Protein AF-A0A940FBB8-F1 (afdb_monomer)

Structure (mmCIF, N/CA/C/O backbone):
data_AF-A0A940FBB8-F1
#
_entry.id   AF-A0A940FBB8-F1
#
loop_
_atom_site.group_PDB
_atom_site.id
_atom_site.type_symbol
_atom_site.label_atom_id
_atom_site.label_alt_id
_atom_site.label_comp_id
_atom_site.label_asym_id
_atom_site.label_entity_id
_atom_site.label_seq_id
_atom_site.pdbx_PDB_ins_code
_atom_site.Cartn_x
_atom_site.Cartn_y
_atom_site.Cartn_z
_atom_site.occupancy
_atom_site.B_iso_or_equiv
_atom_site.auth_seq_id
_atom_site.auth_comp_id
_atom_site.auth_asym_id
_atom_site.auth_atom_id
_atom_site.pdbx_PDB_model_num
ATOM 1 N N . MET A 1 1 ? -19.288 47.575 29.794 1.00 41.78 1 MET A N 1
ATOM 2 C CA . MET A 1 1 ? -18.668 46.379 30.401 1.00 41.78 1 MET A CA 1
ATOM 3 C C . MET A 1 1 ? -19.222 45.154 29.697 1.00 41.78 1 MET A C 1
ATOM 5 O O . MET A 1 1 ? -20.285 44.693 30.082 1.00 41.78 1 MET A O 1
ATOM 9 N N . ALA A 1 2 ? -18.552 44.744 28.619 1.00 31.62 2 ALA A N 1
ATOM 10 C CA . ALA A 1 2 ? -18.598 43.444 27.939 1.00 31.62 2 ALA A CA 1
ATOM 11 C C . ALA A 1 2 ? -18.056 43.677 26.519 1.00 31.62 2 ALA A C 1
ATOM 13 O O . ALA A 1 2 ? -18.808 44.029 25.619 1.00 31.62 2 ALA A O 1
ATOM 14 N N . ASP A 1 3 ? -16.743 43.530 26.369 1.00 33.59 3 ASP A N 1
ATOM 15 C CA . ASP A 1 3 ? -16.067 43.264 25.098 1.00 33.59 3 ASP A CA 1
ATOM 16 C C . ASP A 1 3 ? -15.304 41.949 25.280 1.00 33.59 3 ASP A C 1
ATOM 18 O O . ASP A 1 3 ? -14.812 41.712 26.388 1.00 33.59 3 ASP A O 1
ATOM 22 N N . ASN A 1 4 ? -15.247 41.134 24.214 1.00 30.28 4 ASN A N 1
ATOM 23 C CA . ASN A 1 4 ? -14.331 40.010 23.911 1.00 30.28 4 ASN A CA 1
ATOM 24 C C . ASN A 1 4 ? -15.099 38.843 23.260 1.00 30.28 4 ASN A C 1
ATOM 26 O O . ASN A 1 4 ? -16.170 38.477 23.722 1.00 30.28 4 ASN A O 1
ATOM 30 N N . LEU A 1 5 ? -14.627 38.130 22.239 1.00 29.03 5 LEU A N 1
ATOM 31 C CA . LEU A 1 5 ? -13.455 38.208 21.363 1.00 29.03 5 LEU A CA 1
ATOM 32 C C . LEU A 1 5 ? -13.749 37.177 20.253 1.00 29.03 5 LEU A C 1
ATOM 34 O O . LEU A 1 5 ? -14.005 36.012 20.554 1.00 29.03 5 LEU A O 1
ATOM 38 N N . ARG A 1 6 ? -13.737 37.578 18.976 1.00 32.41 6 ARG A N 1
ATOM 39 C CA . ARG A 1 6 ? -13.663 36.633 17.848 1.00 32.41 6 ARG A CA 1
ATOM 40 C C . ARG A 1 6 ? -12.210 36.178 17.725 1.00 32.41 6 ARG A C 1
ATOM 42 O O . ARG A 1 6 ? -11.341 37.014 17.487 1.00 32.41 6 ARG A O 1
ATOM 49 N N . LEU A 1 7 ? -11.949 34.881 17.881 1.00 29.83 7 LEU A N 1
ATOM 50 C CA . LEU A 1 7 ? -10.635 34.294 17.620 1.00 29.83 7 LEU A CA 1
ATOM 51 C C . LEU A 1 7 ? -10.506 33.910 16.144 1.00 29.83 7 LEU A C 1
ATOM 53 O O . LEU A 1 7 ? -11.288 33.136 15.601 1.00 29.83 7 LEU A O 1
ATOM 57 N N . ASN A 1 8 ? -9.498 34.521 15.532 1.00 28.20 8 ASN A N 1
ATOM 58 C CA . ASN A 1 8 ? -9.027 34.365 14.167 1.00 28.20 8 ASN A CA 1
ATOM 59 C C . ASN A 1 8 ? -7.964 33.250 14.170 1.00 28.20 8 ASN A C 1
ATOM 61 O O . ASN A 1 8 ? -6.971 33.362 14.889 1.00 28.20 8 ASN A O 1
ATOM 65 N N . THR A 1 9 ? -8.153 32.171 13.411 1.00 29.00 9 THR A N 1
ATOM 66 C CA . THR A 1 9 ? -7.170 31.080 13.287 1.00 29.00 9 THR A CA 1
ATOM 67 C C . THR A 1 9 ? -6.197 31.371 12.146 1.00 29.00 9 THR A C 1
ATOM 69 O O . THR A 1 9 ? -6.386 30.926 11.016 1.00 29.00 9 THR A O 1
ATOM 72 N N . THR A 1 10 ? -5.143 32.128 12.440 1.00 30.56 10 THR A N 1
ATOM 73 C CA . THR A 1 10 ? -3.939 32.239 11.600 1.00 30.56 10 THR A CA 1
ATOM 74 C C . THR A 1 10 ? -2.858 31.279 12.101 1.00 30.56 10 THR A C 1
ATOM 76 O O . THR A 1 10 ? -2.552 31.262 13.292 1.00 30.56 10 THR A O 1
ATOM 79 N N . ARG A 1 11 ? -2.278 30.494 11.178 1.00 37.44 11 ARG A N 1
ATOM 80 C CA . ARG A 1 11 ? -1.075 29.656 11.368 1.00 37.44 11 ARG A CA 1
ATOM 81 C C . ARG A 1 11 ? 0.064 30.442 12.052 1.00 37.44 11 ARG A C 1
ATOM 83 O O . ARG A 1 11 ? 0.238 31.618 11.727 1.00 37.44 11 ARG A O 1
ATOM 90 N N . PRO A 1 12 ? 0.900 29.818 12.905 1.00 33.50 12 PRO A N 1
ATOM 91 C CA . PRO A 1 12 ? 2.125 30.448 13.380 1.00 33.50 12 PRO A CA 1
ATOM 92 C C . PRO A 1 12 ? 3.141 30.553 12.237 1.00 33.50 12 PRO A C 1
ATOM 94 O O . PRO A 1 12 ? 3.412 29.580 11.534 1.00 33.50 12 PRO A O 1
ATOM 97 N N . GLY A 1 13 ? 3.676 31.759 12.057 1.00 30.48 13 GLY A N 1
ATOM 98 C CA . GLY A 1 13 ? 4.693 32.078 11.067 1.00 30.48 13 GLY A CA 1
ATOM 99 C C . GLY A 1 13 ? 6.058 31.473 11.390 1.00 30.48 13 GLY A C 1
ATOM 100 O O . GLY A 1 13 ? 6.476 31.367 12.541 1.00 30.48 13 GLY A O 1
ATOM 101 N N . THR A 1 14 ? 6.756 31.128 10.316 1.00 36.00 14 THR A N 1
ATOM 102 C CA . THR A 1 14 ? 8.171 30.775 10.243 1.00 36.00 14 THR A CA 1
ATOM 103 C C . THR A 1 14 ? 9.055 31.853 10.871 1.00 36.00 14 THR A C 1
ATOM 105 O O . THR A 1 14 ? 8.948 33.037 10.537 1.00 36.00 14 THR A O 1
ATOM 108 N N . GLY A 1 15 ? 9.959 31.430 11.756 1.00 31.31 15 GLY A N 1
ATOM 109 C CA . GLY A 1 15 ? 10.988 32.273 12.352 1.00 31.31 15 GLY A CA 1
ATOM 110 C C . GLY A 1 15 ? 11.884 32.922 11.295 1.00 31.31 15 GLY A C 1
ATOM 111 O O . GLY A 1 15 ? 12.388 32.279 10.378 1.00 31.31 15 GLY A O 1
ATOM 112 N N . ARG A 1 16 ? 12.065 34.231 11.445 1.00 30.62 16 ARG A N 1
ATOM 113 C CA . ARG A 1 16 ? 12.877 35.106 10.603 1.00 30.62 16 ARG A CA 1
ATOM 114 C C . ARG A 1 16 ? 14.346 34.974 11.025 1.00 30.62 16 ARG A C 1
ATOM 116 O O . ARG A 1 16 ? 14.727 35.515 12.060 1.00 30.62 16 ARG A O 1
ATOM 123 N N . LEU A 1 17 ? 15.165 34.271 10.243 1.00 33.03 17 LEU A N 1
ATOM 124 C CA . LEU A 1 17 ? 16.629 34.346 10.339 1.00 33.03 17 LEU A CA 1
ATOM 125 C C . LEU A 1 17 ? 17.134 35.528 9.494 1.00 33.03 17 LEU A C 1
ATOM 127 O O . LEU A 1 17 ? 16.628 35.787 8.403 1.00 33.03 17 LEU A O 1
ATOM 131 N N . GLY A 1 18 ? 18.068 36.296 10.061 1.00 33.19 18 GLY A N 1
ATOM 132 C CA . GLY A 1 18 ? 18.622 37.527 9.490 1.00 33.19 18 GLY A CA 1
ATOM 133 C C . GLY A 1 18 ? 19.503 37.317 8.247 1.00 33.19 18 GLY A C 1
ATOM 134 O O . GLY A 1 18 ? 19.766 36.183 7.850 1.00 33.19 18 GLY A O 1
ATOM 135 N N . PRO A 1 19 ? 19.957 38.414 7.614 1.00 28.94 19 PRO A N 1
ATOM 136 C CA . PRO A 1 19 ? 20.603 38.372 6.310 1.00 28.94 19 PRO A CA 1
ATOM 137 C C . PRO A 1 19 ? 22.042 37.863 6.431 1.00 28.94 19 PRO A C 1
ATOM 139 O O . PRO A 1 19 ? 22.889 38.518 7.039 1.00 28.94 19 PRO A O 1
ATOM 142 N N . LEU A 1 20 ? 22.327 36.711 5.823 1.00 30.28 20 LEU A N 1
ATOM 143 C CA . LEU A 1 20 ? 23.694 36.279 5.547 1.00 30.28 20 LEU A CA 1
ATOM 144 C C . LEU A 1 20 ? 24.122 36.827 4.182 1.00 30.28 20 LEU A C 1
ATOM 146 O O . LEU A 1 20 ? 23.416 36.710 3.182 1.00 30.28 20 LEU A O 1
ATOM 150 N N . THR A 1 21 ? 25.276 37.480 4.189 1.00 29.88 21 THR A N 1
ATOM 151 C CA . THR A 1 21 ? 25.978 38.051 3.041 1.00 29.88 21 THR A CA 1
ATOM 152 C C . THR A 1 21 ? 26.383 36.979 2.018 1.00 29.88 21 THR A C 1
ATOM 154 O O . THR A 1 21 ? 26.674 35.843 2.399 1.00 29.88 21 THR A O 1
ATOM 157 N N . PRO A 1 22 ? 26.447 37.316 0.715 1.00 27.23 22 PRO A N 1
ATOM 158 C CA . PRO A 1 22 ? 26.788 36.357 -0.327 1.00 27.23 22 PRO A CA 1
ATOM 159 C C . PRO A 1 22 ? 28.302 36.114 -0.342 1.00 27.23 22 PRO A C 1
ATOM 161 O O . PRO A 1 22 ? 29.082 37.001 -0.687 1.00 27.23 22 PRO A O 1
ATOM 164 N N . SER A 1 23 ? 28.726 34.905 0.028 1.00 27.64 23 SER A N 1
ATOM 165 C CA . SER A 1 23 ? 30.075 34.421 -0.265 1.00 27.64 23 SER A CA 1
ATOM 166 C C . SER A 1 23 ? 30.046 33.725 -1.622 1.00 27.64 23 SER A C 1
ATOM 168 O O . SER A 1 23 ? 29.428 32.676 -1.787 1.00 27.64 23 SER A O 1
ATOM 170 N N . ALA A 1 24 ? 30.668 34.365 -2.609 1.00 34.91 24 ALA A N 1
ATOM 171 C CA . ALA A 1 24 ? 30.891 33.817 -3.934 1.00 34.91 24 ALA A CA 1
ATOM 172 C C . ALA A 1 24 ? 32.019 32.772 -3.891 1.00 34.91 24 ALA A C 1
ATOM 174 O O . ALA A 1 24 ? 33.144 33.092 -3.511 1.00 34.91 24 ALA A O 1
ATOM 175 N N . ALA A 1 25 ? 31.719 31.545 -4.316 1.00 27.39 25 ALA A N 1
ATOM 176 C CA . ALA A 1 25 ? 32.676 30.507 -4.703 1.00 27.39 25 ALA A CA 1
ATOM 177 C C . ALA A 1 25 ? 31.962 29.492 -5.628 1.00 27.39 25 ALA A C 1
ATOM 179 O O . ALA A 1 25 ? 30.737 29.406 -5.597 1.00 27.39 25 ALA A O 1
ATOM 180 N N . PRO A 1 26 ? 32.691 28.803 -6.520 1.00 30.09 26 PRO A N 1
ATOM 181 C CA . PRO A 1 26 ? 32.367 28.799 -7.942 1.00 30.09 26 PRO A CA 1
ATOM 182 C C . PRO A 1 26 ? 31.434 27.668 -8.379 1.00 30.09 26 PRO A C 1
ATOM 184 O O . PRO A 1 26 ? 31.550 26.522 -7.948 1.00 30.09 26 PRO A O 1
ATOM 187 N N . GLU A 1 27 ? 30.578 28.008 -9.339 1.00 29.44 27 GLU A N 1
ATOM 188 C CA . GLU A 1 27 ? 29.886 27.090 -10.239 1.00 29.44 27 GLU A CA 1
ATOM 189 C C . GLU A 1 27 ? 30.919 26.232 -10.992 1.00 29.44 27 GLU A C 1
ATOM 191 O O . GLU A 1 27 ? 31.524 26.654 -11.978 1.00 29.44 27 GLU A O 1
ATOM 196 N N . GLN A 1 28 ? 31.142 25.004 -10.527 1.00 27.86 28 GLN A N 1
ATOM 197 C CA . GLN A 1 28 ? 31.555 23.917 -11.407 1.00 27.86 28 GLN A CA 1
ATOM 198 C C . GLN A 1 28 ? 30.297 23.147 -11.780 1.00 27.86 28 GLN A C 1
ATOM 200 O O . GLN A 1 28 ? 29.846 22.257 -11.061 1.00 27.86 28 GLN A O 1
ATOM 205 N N . ALA A 1 29 ? 29.725 23.523 -12.923 1.00 28.89 29 ALA A N 1
ATOM 206 C CA . ALA A 1 29 ? 28.793 22.682 -13.646 1.00 28.89 29 ALA A CA 1
ATOM 207 C C . ALA A 1 29 ? 29.472 21.326 -13.888 1.00 28.89 29 ALA A C 1
ATOM 209 O O . ALA A 1 29 ? 30.417 21.217 -14.673 1.00 28.89 29 ALA A O 1
ATOM 210 N N . ALA A 1 30 ? 29.012 20.295 -13.180 1.00 31.69 30 ALA A N 1
ATOM 211 C CA . ALA A 1 30 ? 29.291 18.921 -13.547 1.00 31.69 30 ALA A CA 1
ATOM 212 C C . ALA A 1 30 ? 28.765 18.738 -14.973 1.00 31.69 30 ALA A C 1
ATOM 214 O O . ALA A 1 30 ? 27.565 18.855 -15.225 1.00 31.69 30 ALA A O 1
ATOM 215 N N . GLY A 1 31 ? 29.692 18.557 -15.912 1.00 25.95 31 GLY A N 1
ATOM 216 C CA . GLY A 1 31 ? 29.383 18.423 -17.321 1.00 25.95 31 GLY A CA 1
ATOM 217 C C . GLY A 1 31 ? 28.328 17.347 -17.533 1.00 25.95 31 GLY A C 1
ATOM 218 O O . GLY A 1 31 ? 28.517 16.191 -17.155 1.00 25.95 31 GLY A O 1
ATOM 219 N N . VAL A 1 32 ? 27.232 17.733 -18.180 1.00 29.12 32 VAL A N 1
ATOM 220 C CA . VAL A 1 32 ? 26.396 16.799 -18.925 1.00 29.12 32 VAL A CA 1
ATOM 221 C C . VAL A 1 32 ? 27.336 16.114 -19.911 1.00 29.12 32 VAL A C 1
ATOM 223 O O . VAL A 1 32 ? 27.805 16.730 -20.868 1.00 29.12 32 VAL A O 1
ATOM 226 N N . GLN A 1 33 ? 27.685 14.859 -19.631 1.00 28.44 33 GLN A N 1
ATOM 227 C CA . GLN A 1 33 ? 28.377 14.014 -20.592 1.00 28.44 33 GLN A CA 1
ATOM 228 C C . GLN A 1 33 ? 27.522 14.009 -21.859 1.00 28.44 33 GLN A C 1
ATOM 230 O O . GLN A 1 33 ? 26.352 13.623 -21.821 1.00 28.44 33 GLN A O 1
ATOM 235 N N . ALA A 1 34 ? 28.091 14.504 -22.959 1.00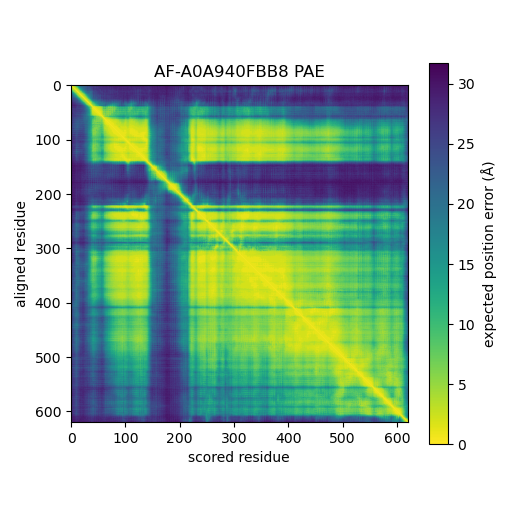 30.00 34 ALA A N 1
ATOM 236 C CA . ALA A 1 34 ? 27.454 14.453 -24.262 1.00 30.00 34 ALA A CA 1
ATOM 237 C C . ALA A 1 34 ? 26.960 13.020 -24.510 1.00 30.00 34 ALA A C 1
ATOM 239 O O . ALA A 1 34 ? 27.713 12.059 -24.331 1.00 30.00 34 ALA A O 1
ATOM 240 N N . SER A 1 35 ? 25.681 12.891 -24.875 1.00 32.75 35 SER A N 1
ATOM 241 C CA . SER A 1 35 ? 25.111 11.616 -25.311 1.00 32.75 35 SER A CA 1
ATOM 242 C C . SER A 1 35 ? 26.007 10.988 -26.382 1.00 32.75 35 SER A C 1
ATOM 244 O O . SER A 1 35 ? 26.529 11.721 -27.227 1.00 32.75 35 SER A O 1
ATOM 246 N N . PRO A 1 36 ? 26.181 9.655 -26.381 1.00 34.81 36 PRO A N 1
ATOM 247 C CA . PRO A 1 36 ? 26.912 8.991 -27.447 1.00 34.81 36 PRO A CA 1
ATOM 248 C C . PRO A 1 36 ? 26.255 9.326 -28.792 1.00 34.81 36 PRO A C 1
ATOM 250 O O . PRO A 1 36 ? 25.027 9.351 -28.906 1.00 34.81 36 PRO A O 1
ATOM 253 N N . GLU A 1 37 ? 27.092 9.621 -29.788 1.00 34.31 37 GLU A N 1
ATOM 254 C CA . GLU A 1 37 ? 26.704 9.878 -31.177 1.00 34.31 37 GLU A CA 1
ATOM 255 C C . GLU A 1 37 ? 25.649 8.871 -31.684 1.00 34.31 37 GLU A C 1
ATOM 257 O O . GLU A 1 37 ? 25.627 7.719 -31.229 1.00 34.31 37 GLU A O 1
ATOM 262 N N . PRO A 1 38 ? 24.778 9.259 -32.643 1.00 44.56 38 PRO A N 1
ATOM 263 C CA . PRO A 1 38 ? 23.809 8.345 -33.246 1.00 44.56 38 PRO A CA 1
ATOM 264 C C . PRO A 1 38 ? 24.499 7.037 -33.641 1.00 44.56 38 PRO A C 1
ATOM 266 O O . PRO A 1 38 ? 25.524 7.060 -34.320 1.00 44.56 38 PRO A O 1
ATOM 269 N N . SER A 1 39 ? 23.956 5.910 -33.156 1.00 55.56 39 SER A N 1
ATOM 270 C CA . SER A 1 39 ? 24.725 4.671 -33.037 1.00 55.56 39 SER A CA 1
ATOM 271 C C . SER A 1 39 ? 25.435 4.309 -34.340 1.00 55.56 39 SER A C 1
ATOM 273 O O . SER A 1 39 ? 24.819 4.207 -35.406 1.00 55.56 39 SER A O 1
ATOM 275 N N . VAL A 1 40 ? 26.743 4.064 -34.237 1.00 56.22 40 VAL A N 1
ATOM 276 C CA . VAL A 1 40 ? 27.589 3.509 -35.305 1.00 56.22 40 VAL A CA 1
ATOM 277 C C . VAL A 1 40 ? 26.901 2.323 -35.988 1.00 56.22 40 VAL A C 1
ATOM 279 O O . VAL A 1 40 ? 27.064 2.126 -37.181 1.00 56.22 40 VAL A O 1
ATOM 282 N N . VAL A 1 41 ? 26.046 1.599 -35.260 1.00 54.78 41 VAL A N 1
ATOM 283 C CA . VAL A 1 41 ? 25.200 0.498 -35.731 1.00 54.78 41 VAL A CA 1
ATOM 284 C C . VAL A 1 41 ? 24.089 0.936 -36.695 1.00 54.78 41 VAL A C 1
ATOM 286 O O . VAL A 1 41 ? 23.878 0.255 -37.694 1.00 54.78 41 VAL A O 1
ATOM 289 N N . LYS A 1 42 ? 23.366 2.043 -36.452 1.00 63.09 42 LYS A N 1
ATOM 290 C CA . LYS A 1 42 ? 22.361 2.557 -37.408 1.00 63.09 42 LYS A CA 1
ATOM 291 C C . LYS A 1 42 ? 23.032 2.953 -38.718 1.00 63.09 42 LYS A C 1
ATOM 293 O O . LYS A 1 42 ? 22.578 2.532 -39.778 1.00 63.09 42 LYS A O 1
ATOM 298 N N . LYS A 1 43 ? 24.146 3.685 -38.635 1.00 66.38 43 LYS A N 1
ATOM 299 C CA . LYS A 1 43 ? 24.954 4.049 -39.804 1.00 66.38 43 LYS A CA 1
ATOM 300 C C . LYS A 1 43 ? 25.508 2.806 -40.504 1.00 66.38 43 LYS A C 1
ATOM 302 O O . LYS A 1 43 ? 25.297 2.654 -41.696 1.00 66.38 43 LYS A O 1
ATOM 307 N N . ALA A 1 44 ? 26.093 1.869 -39.761 1.00 63.41 44 ALA A N 1
ATOM 308 C CA . ALA A 1 44 ? 26.600 0.598 -40.272 1.00 63.41 44 ALA A CA 1
ATOM 309 C C . ALA A 1 44 ? 25.514 -0.241 -40.958 1.00 63.41 44 ALA A C 1
ATOM 311 O O . ALA A 1 44 ? 25.783 -0.835 -41.995 1.00 63.41 44 ALA A O 1
ATOM 312 N N . LYS A 1 45 ? 24.283 -0.283 -40.431 1.00 64.69 45 LYS A N 1
ATOM 313 C CA . LYS A 1 45 ? 23.150 -0.970 -41.071 1.00 64.69 45 LYS A CA 1
ATOM 314 C C . LYS A 1 45 ? 22.744 -0.286 -42.370 1.00 64.69 45 LYS A C 1
ATOM 316 O O . LYS A 1 45 ? 22.612 -0.973 -43.377 1.00 64.69 45 LYS A O 1
ATOM 321 N N . THR A 1 46 ? 22.586 1.037 -42.361 1.00 69.88 46 THR A N 1
ATOM 322 C CA . THR A 1 46 ? 22.263 1.812 -43.568 1.00 69.88 46 THR A CA 1
ATOM 323 C C . THR A 1 46 ? 23.361 1.676 -44.621 1.00 69.88 46 THR A C 1
ATOM 325 O O . THR A 1 46 ? 23.059 1.435 -45.786 1.00 69.88 46 THR A O 1
ATOM 328 N N . ASP A 1 47 ? 24.628 1.742 -44.215 1.00 64.69 47 ASP A N 1
ATOM 329 C CA . ASP A 1 47 ? 25.782 1.564 -45.093 1.00 64.69 47 ASP A CA 1
ATOM 330 C C . ASP A 1 47 ? 25.878 0.125 -45.604 1.00 64.69 47 ASP A C 1
ATOM 332 O O . ASP A 1 47 ? 26.118 -0.070 -46.786 1.00 64.69 47 ASP A O 1
ATOM 336 N N . THR A 1 48 ? 25.600 -0.891 -44.782 1.00 64.56 48 THR A N 1
ATOM 337 C CA . THR A 1 48 ? 25.552 -2.293 -45.235 1.00 64.56 48 THR A CA 1
ATOM 338 C C . THR A 1 48 ? 24.428 -2.504 -46.247 1.00 64.56 48 THR A C 1
ATOM 340 O O . THR A 1 48 ? 24.647 -3.141 -47.274 1.00 64.56 48 THR A O 1
ATOM 343 N N . LEU A 1 49 ? 23.239 -1.939 -46.007 1.00 68.88 49 LEU A N 1
ATOM 344 C CA . LEU A 1 49 ? 22.107 -2.030 -46.931 1.00 68.88 49 LEU A CA 1
ATOM 345 C C . LEU A 1 49 ? 22.429 -1.323 -48.256 1.00 68.88 49 LEU A C 1
ATOM 347 O O . LEU A 1 49 ? 22.268 -1.909 -49.328 1.00 68.88 49 LEU A O 1
ATOM 351 N N . ARG A 1 50 ? 22.971 -0.100 -48.185 1.00 72.75 50 ARG A N 1
ATOM 352 C CA . ARG A 1 50 ? 23.408 0.679 -49.349 1.00 72.75 50 ARG A CA 1
ATOM 353 C C . ARG A 1 50 ? 24.486 -0.057 -50.136 1.00 72.75 50 ARG A C 1
ATOM 355 O O . ARG A 1 50 ? 24.339 -0.231 -51.337 1.00 72.75 50 ARG A O 1
ATOM 362 N N . LEU A 1 51 ? 25.526 -0.545 -49.465 1.00 66.31 51 LEU A N 1
ATOM 363 C CA . LEU A 1 51 ? 26.640 -1.252 -50.093 1.00 66.31 51 LEU A CA 1
ATOM 364 C C . LEU A 1 51 ? 26.214 -2.608 -50.664 1.00 66.31 51 LEU A C 1
ATOM 366 O O . LEU A 1 51 ? 26.694 -2.978 -51.727 1.00 66.31 51 LEU A O 1
ATOM 370 N N . SER A 1 52 ? 25.271 -3.318 -50.034 1.00 64.19 52 SER A N 1
ATOM 371 C CA . SER A 1 52 ? 24.689 -4.544 -50.603 1.00 64.19 52 SER A CA 1
ATOM 372 C C . SER A 1 52 ? 23.876 -4.269 -51.874 1.00 64.19 52 SER A C 1
ATOM 374 O O . SER A 1 52 ? 23.943 -5.040 -52.828 1.00 64.19 52 SER A O 1
ATOM 376 N N . THR A 1 53 ? 23.182 -3.128 -51.924 1.00 70.19 53 THR A N 1
ATOM 377 C CA . THR A 1 53 ? 22.417 -2.684 -53.098 1.00 70.19 53 THR A CA 1
ATOM 378 C C . THR A 1 53 ? 23.351 -2.214 -54.218 1.00 70.19 53 THR A C 1
ATOM 380 O O . THR A 1 53 ? 23.158 -2.572 -55.376 1.00 70.19 53 THR A O 1
ATOM 383 N N . GLU A 1 54 ? 24.412 -1.474 -53.877 1.00 71.62 54 GLU A N 1
ATOM 384 C CA . GLU A 1 54 ? 25.474 -1.084 -54.814 1.00 71.62 54 GLU A CA 1
ATOM 385 C C . GLU A 1 54 ? 26.212 -2.310 -55.368 1.00 71.62 54 GLU A C 1
ATOM 387 O O . GLU A 1 54 ? 26.500 -2.362 -56.561 1.00 71.62 54 GLU A O 1
ATOM 392 N N . ALA A 1 55 ? 26.476 -3.319 -54.533 1.00 65.00 55 ALA A N 1
ATOM 393 C CA . ALA A 1 55 ? 27.121 -4.561 -54.945 1.00 65.00 55 ALA A CA 1
ATOM 394 C C . ALA A 1 55 ? 26.243 -5.407 -55.874 1.00 65.00 55 ALA A C 1
ATOM 396 O O . ALA A 1 55 ? 26.760 -6.001 -56.815 1.00 65.00 55 ALA A O 1
ATOM 397 N N . ALA A 1 56 ? 24.925 -5.430 -55.655 1.00 68.62 56 ALA A N 1
ATOM 398 C CA . ALA A 1 56 ? 23.985 -6.129 -56.530 1.00 68.62 56 ALA A CA 1
ATOM 399 C C . ALA A 1 56 ? 23.872 -5.490 -57.931 1.00 68.62 56 ALA A C 1
ATOM 401 O O . ALA A 1 56 ? 23.490 -6.172 -58.879 1.00 68.62 56 ALA A O 1
ATOM 402 N N . GLY A 1 57 ? 24.207 -4.200 -58.067 1.00 68.94 57 GLY A N 1
ATOM 403 C CA . GLY A 1 57 ? 24.169 -3.460 -59.334 1.00 68.94 57 GLY A CA 1
ATOM 404 C C . GLY A 1 57 ? 25.520 -3.284 -60.039 1.00 68.94 57 GLY A C 1
ATOM 405 O O . GLY A 1 57 ? 25.554 -2.783 -61.163 1.00 68.94 57 GLY A O 1
ATOM 406 N N . ALA A 1 58 ? 26.636 -3.663 -59.411 1.00 66.00 58 ALA A N 1
ATOM 407 C CA . ALA A 1 58 ? 27.974 -3.445 -59.956 1.00 66.00 58 ALA A CA 1
ATOM 408 C C . ALA A 1 58 ? 28.441 -4.621 -60.838 1.00 66.00 58 ALA A C 1
ATOM 410 O O . ALA A 1 58 ? 28.493 -5.763 -60.395 1.00 66.00 58 ALA A O 1
ATOM 411 N N . THR A 1 59 ? 28.854 -4.338 -62.078 1.00 69.62 59 THR A N 1
ATOM 412 C CA . THR A 1 59 ? 29.430 -5.322 -63.022 1.00 69.62 59 THR A CA 1
ATOM 413 C C . THR A 1 59 ? 30.962 -5.439 -62.941 1.00 69.62 59 THR A C 1
ATOM 415 O O . THR A 1 59 ? 31.577 -6.090 -63.784 1.00 69.62 59 THR A O 1
ATOM 418 N N . GLY A 1 60 ? 31.595 -4.827 -61.932 1.00 74.38 60 GLY A N 1
ATOM 419 C CA . GLY A 1 60 ? 33.046 -4.844 -61.702 1.00 74.38 60 GLY A CA 1
ATOM 420 C C . GLY A 1 60 ? 33.424 -5.259 -60.270 1.00 74.38 60 GLY A C 1
ATOM 421 O O . GLY A 1 60 ? 32.551 -5.323 -59.404 1.00 74.38 60 GLY A O 1
ATOM 422 N N . PRO A 1 61 ? 34.712 -5.553 -60.000 1.00 71.88 61 PRO A N 1
ATOM 423 C CA . PRO A 1 61 ? 35.171 -5.950 -58.670 1.00 71.88 61 PRO A CA 1
ATOM 424 C C . PRO A 1 61 ? 34.895 -4.850 -57.632 1.00 71.88 61 PRO A C 1
ATOM 426 O O . PRO A 1 61 ? 35.156 -3.672 -57.879 1.00 71.88 61 PRO A O 1
ATOM 429 N N . LEU A 1 62 ? 34.359 -5.240 -56.471 1.00 71.94 62 LEU A N 1
ATOM 430 C CA . LEU A 1 62 ? 34.075 -4.331 -55.358 1.00 71.94 62 LEU A CA 1
ATOM 431 C C . LEU A 1 62 ? 35.368 -3.689 -54.835 1.00 71.94 62 LEU A C 1
ATOM 433 O O . LEU A 1 62 ? 36.366 -4.377 -54.628 1.00 71.94 62 LEU A O 1
ATOM 437 N N . ASP A 1 63 ? 35.327 -2.379 -54.587 1.00 83.69 63 ASP A N 1
ATOM 438 C CA . ASP A 1 63 ? 36.425 -1.623 -53.974 1.00 83.69 63 ASP A CA 1
ATOM 439 C C . ASP A 1 63 ? 36.827 -2.262 -52.624 1.00 83.69 63 ASP A C 1
ATOM 441 O O . ASP A 1 63 ? 35.982 -2.357 -51.723 1.00 83.69 63 ASP A O 1
ATOM 445 N N . PRO A 1 64 ? 38.096 -2.685 -52.444 1.00 80.81 64 PRO A N 1
ATOM 446 C CA . PRO A 1 64 ? 38.590 -3.269 -51.195 1.00 80.81 64 PRO A CA 1
ATOM 447 C C . PRO A 1 64 ? 38.319 -2.412 -49.950 1.00 80.81 64 PRO A C 1
ATOM 449 O O . PRO A 1 64 ? 38.114 -2.951 -48.861 1.00 80.81 64 PRO A O 1
ATOM 452 N N . THR A 1 65 ? 38.268 -1.086 -50.100 1.00 82.00 65 THR A N 1
ATOM 453 C CA . THR A 1 65 ? 37.945 -0.151 -49.012 1.00 82.00 65 THR A CA 1
ATOM 454 C C . THR A 1 65 ? 36.504 -0.341 -48.542 1.00 82.00 65 THR A C 1
ATOM 456 O O . THR A 1 65 ? 36.260 -0.492 -47.344 1.00 82.00 65 THR A O 1
ATOM 459 N N . LYS A 1 66 ? 35.556 -0.451 -49.484 1.00 78.69 66 LYS A N 1
ATOM 460 C CA . LYS A 1 66 ? 34.138 -0.710 -49.188 1.00 78.69 66 LYS A CA 1
ATOM 461 C C . LYS A 1 66 ? 33.940 -2.069 -48.513 1.00 78.69 66 LYS A C 1
ATOM 463 O O . LYS A 1 66 ? 33.141 -2.174 -47.588 1.00 78.69 66 LYS A O 1
ATOM 468 N N . LEU A 1 67 ? 34.690 -3.095 -48.926 1.00 75.12 67 LEU A N 1
ATOM 469 C CA . LEU A 1 67 ? 34.653 -4.422 -48.294 1.00 75.12 67 LEU A CA 1
ATOM 470 C C . LEU A 1 67 ? 35.143 -4.391 -46.837 1.00 75.12 67 LEU A C 1
ATOM 472 O O . LEU A 1 67 ? 34.529 -5.013 -45.970 1.00 75.12 67 LEU A O 1
ATOM 476 N N . ASN A 1 68 ? 36.212 -3.643 -46.545 1.00 80.12 68 ASN A N 1
ATOM 477 C CA . ASN A 1 68 ? 36.710 -3.470 -45.178 1.00 80.12 68 ASN A CA 1
ATOM 478 C C . ASN A 1 68 ? 35.703 -2.717 -44.289 1.00 80.12 68 ASN A C 1
ATOM 480 O O . ASN A 1 68 ? 35.486 -3.093 -43.136 1.00 80.12 68 ASN A O 1
ATOM 484 N N . ASP A 1 69 ? 35.045 -1.688 -44.827 1.00 78.12 69 ASP A N 1
ATOM 485 C CA . ASP A 1 69 ? 34.009 -0.945 -44.104 1.00 78.12 69 ASP A CA 1
ATOM 486 C C . ASP A 1 69 ? 32.764 -1.806 -43.839 1.00 78.12 69 ASP A C 1
ATOM 488 O O . ASP A 1 69 ? 32.229 -1.782 -42.728 1.00 78.12 69 ASP A O 1
ATOM 492 N N . MET A 1 70 ? 32.355 -2.651 -44.795 1.00 71.88 70 MET A N 1
ATOM 493 C CA . MET A 1 70 ? 31.305 -3.656 -44.579 1.00 71.88 70 MET A CA 1
ATOM 494 C C . MET A 1 70 ? 31.693 -4.660 -43.490 1.00 71.88 70 MET A C 1
ATOM 496 O O . MET A 1 70 ? 30.874 -4.962 -42.626 1.00 71.88 70 MET A O 1
ATOM 500 N N . ALA A 1 71 ? 32.930 -5.162 -43.487 1.00 76.06 71 ALA A N 1
ATOM 501 C CA . ALA A 1 71 ? 33.393 -6.099 -42.464 1.00 76.06 71 ALA A CA 1
ATOM 502 C C . ALA A 1 71 ? 33.349 -5.474 -41.058 1.00 76.06 71 ALA A C 1
ATOM 504 O O . ALA A 1 71 ? 32.856 -6.098 -40.115 1.00 76.06 71 ALA A O 1
ATOM 505 N N . LYS A 1 72 ? 33.780 -4.212 -40.920 1.00 79.19 72 LYS A N 1
ATOM 506 C CA . LYS A 1 72 ? 33.660 -3.451 -39.665 1.00 79.19 72 LYS A CA 1
ATOM 507 C C . LYS A 1 72 ? 32.201 -3.242 -39.257 1.00 79.19 72 LYS A C 1
ATOM 509 O O . LYS A 1 72 ? 31.868 -3.419 -38.087 1.00 79.19 72 LYS A O 1
ATOM 514 N N . ALA A 1 73 ? 31.332 -2.898 -40.207 1.00 74.44 73 ALA A N 1
ATOM 515 C CA . ALA A 1 73 ? 29.901 -2.720 -39.978 1.00 74.44 73 ALA A CA 1
ATOM 516 C C . ALA A 1 73 ? 29.227 -4.017 -39.495 1.00 74.44 73 ALA A C 1
ATOM 518 O O . ALA A 1 73 ? 28.484 -3.999 -38.513 1.00 74.44 73 ALA A O 1
ATOM 519 N N . VAL A 1 74 ? 29.532 -5.152 -40.130 1.00 78.00 74 VAL A N 1
ATOM 520 C CA . VAL A 1 74 ? 29.047 -6.480 -39.724 1.00 78.00 74 VAL A CA 1
ATOM 521 C C . VAL A 1 74 ? 29.544 -6.836 -38.323 1.00 78.00 74 VAL A C 1
ATOM 523 O O . VAL A 1 74 ? 28.737 -7.247 -37.489 1.00 78.00 74 VAL A O 1
ATOM 526 N N . GLY A 1 75 ? 30.830 -6.616 -38.033 1.00 82.38 75 GLY A N 1
ATOM 527 C CA . GLY A 1 75 ? 31.394 -6.831 -36.698 1.00 82.38 75 GLY A CA 1
ATOM 528 C C . GLY A 1 75 ? 30.710 -5.977 -35.625 1.00 82.38 75 GLY A C 1
ATOM 529 O O . GLY A 1 75 ? 30.355 -6.484 -34.564 1.00 82.38 75 GLY A O 1
ATOM 530 N N . ALA A 1 76 ? 30.427 -4.703 -35.914 1.00 81.62 76 ALA A N 1
ATOM 531 C CA . ALA A 1 76 ? 29.691 -3.826 -35.001 1.00 81.62 76 ALA A CA 1
ATOM 532 C C . ALA A 1 76 ? 28.256 -4.321 -34.738 1.00 81.62 76 ALA A C 1
ATOM 534 O O . ALA A 1 76 ? 27.802 -4.314 -33.595 1.00 81.62 76 ALA A O 1
ATOM 535 N N . VAL A 1 77 ? 27.547 -4.799 -35.769 1.00 80.81 77 VAL A N 1
ATOM 536 C CA . VAL A 1 77 ? 26.199 -5.379 -35.621 1.00 80.81 77 VAL A CA 1
ATOM 537 C C . VAL A 1 77 ? 26.227 -6.678 -34.806 1.00 80.81 77 VAL A C 1
ATOM 539 O O . VAL A 1 77 ? 25.321 -6.908 -34.005 1.00 80.81 77 VAL A O 1
ATOM 542 N N . GLN A 1 78 ? 27.241 -7.528 -34.992 1.00 87.12 78 GLN A N 1
ATOM 543 C CA . GLN A 1 78 ? 27.417 -8.751 -34.200 1.00 87.12 78 GLN A CA 1
ATOM 544 C C . GLN A 1 78 ? 27.696 -8.433 -32.727 1.00 87.12 78 GLN A C 1
ATOM 546 O O . GLN A 1 78 ? 27.046 -9.007 -31.856 1.00 87.12 78 GLN A O 1
ATOM 551 N N . ASN A 1 79 ? 28.579 -7.469 -32.455 1.00 90.06 79 ASN A N 1
ATOM 552 C CA . ASN A 1 79 ? 28.877 -7.017 -31.096 1.00 90.06 79 ASN A CA 1
ATOM 553 C C . ASN A 1 79 ? 27.633 -6.452 -30.396 1.00 90.06 79 ASN A C 1
ATOM 555 O O . ASN A 1 79 ? 27.357 -6.816 -29.257 1.00 90.06 79 ASN A O 1
ATOM 559 N N . GLU A 1 80 ? 26.842 -5.625 -31.085 1.00 89.19 80 GLU A N 1
ATOM 560 C CA . GLU A 1 80 ? 25.578 -5.089 -30.560 1.00 89.19 80 GLU A CA 1
ATOM 561 C C . GLU A 1 80 ? 24.594 -6.215 -30.201 1.00 89.19 80 GLU A C 1
ATOM 563 O O . GLU A 1 80 ? 23.992 -6.204 -29.128 1.00 89.19 80 GLU A O 1
ATOM 568 N N . ARG A 1 81 ? 24.439 -7.217 -31.080 1.00 91.00 81 ARG A N 1
ATOM 569 C CA . ARG A 1 81 ? 23.566 -8.376 -30.826 1.00 91.00 81 ARG A CA 1
ATOM 570 C C . ARG A 1 81 ? 24.028 -9.187 -29.620 1.00 91.00 81 ARG A C 1
ATOM 572 O O . ARG A 1 81 ? 23.185 -9.603 -28.830 1.00 91.00 81 ARG A O 1
ATOM 579 N N . GLN A 1 82 ? 25.338 -9.387 -29.474 1.00 94.69 82 GLN A N 1
ATOM 580 C CA . GLN A 1 82 ? 25.894 -10.078 -28.314 1.00 94.69 82 GLN A CA 1
ATOM 581 C C . GLN A 1 82 ? 25.612 -9.294 -27.029 1.00 94.69 82 GLN A C 1
ATOM 583 O O . GLN A 1 82 ? 25.081 -9.864 -26.085 1.00 94.69 82 GLN A O 1
ATOM 588 N N . GLN A 1 83 ? 25.851 -7.979 -27.022 1.00 95.88 83 GLN A N 1
ATOM 589 C CA . GLN A 1 83 ? 25.552 -7.125 -25.868 1.00 95.88 83 GLN A CA 1
ATOM 590 C C . GLN A 1 83 ? 24.069 -7.159 -25.484 1.00 95.88 83 GLN A C 1
ATOM 592 O O . GLN A 1 83 ? 23.740 -7.296 -24.309 1.00 95.88 83 GLN A O 1
ATOM 597 N N . VAL A 1 84 ? 23.166 -7.071 -26.466 1.00 95.00 84 VAL A N 1
ATOM 598 C CA . VAL A 1 84 ? 21.721 -7.217 -26.237 1.00 95.00 84 VAL A CA 1
ATOM 599 C C . VAL A 1 84 ? 21.411 -8.568 -25.592 1.00 95.00 84 VAL A C 1
ATOM 601 O O . VAL A 1 84 ? 20.718 -8.600 -24.578 1.00 95.00 84 VAL A O 1
ATOM 604 N N . SER A 1 85 ? 21.951 -9.664 -26.132 1.00 96.81 85 SER A N 1
ATOM 605 C CA . SER A 1 85 ? 21.763 -11.012 -25.582 1.00 96.81 85 SER A CA 1
ATOM 606 C C . SER A 1 85 ? 22.287 -11.128 -24.146 1.00 96.81 85 SER A C 1
ATOM 608 O O . SER A 1 85 ? 21.610 -11.694 -23.288 1.00 96.81 85 SER A O 1
ATOM 610 N N . ASP A 1 86 ? 23.460 -10.563 -23.858 1.00 97.75 86 ASP A N 1
ATOM 611 C CA . ASP A 1 86 ? 24.075 -10.592 -22.529 1.00 97.75 86 ASP A CA 1
ATOM 612 C C . ASP A 1 86 ? 23.235 -9.806 -21.509 1.00 97.75 86 ASP A C 1
ATOM 614 O O . ASP A 1 86 ? 22.994 -10.275 -20.393 1.00 97.75 86 ASP A O 1
ATOM 618 N N . PHE A 1 87 ? 22.724 -8.632 -21.896 1.00 98.12 87 PHE A N 1
ATOM 619 C CA . PHE A 1 87 ? 21.824 -7.844 -21.053 1.00 98.12 87 PHE A CA 1
ATOM 620 C C . PHE A 1 87 ? 20.492 -8.558 -20.807 1.00 98.12 87 PHE A C 1
ATOM 622 O O . PHE A 1 87 ? 20.029 -8.589 -19.668 1.00 98.12 87 PHE A O 1
ATOM 629 N N . GLN A 1 88 ? 19.898 -9.178 -21.831 1.00 97.69 88 GLN A N 1
ATOM 630 C CA . GLN A 1 88 ? 18.677 -9.977 -21.680 1.00 97.69 88 GLN A CA 1
ATOM 631 C C . GLN A 1 88 ? 18.890 -11.141 -20.707 1.00 97.69 88 GLN A C 1
ATOM 633 O O . GLN A 1 88 ? 18.081 -11.333 -19.799 1.00 97.69 88 GLN A O 1
ATOM 638 N N . ALA A 1 89 ? 19.998 -11.877 -20.843 1.00 97.88 89 ALA A N 1
ATOM 639 C CA . ALA A 1 89 ? 20.342 -12.975 -19.945 1.00 97.88 89 ALA A CA 1
ATOM 640 C C . ALA A 1 89 ? 20.520 -12.498 -18.494 1.00 97.88 89 ALA A C 1
ATOM 642 O O . ALA A 1 89 ? 20.023 -13.141 -17.568 1.00 97.88 89 ALA A O 1
ATOM 643 N N . ARG A 1 90 ? 21.172 -11.344 -18.292 1.00 98.31 90 ARG A N 1
ATOM 644 C CA . ARG A 1 90 ? 21.368 -10.749 -16.963 1.00 98.31 90 ARG A CA 1
ATOM 645 C C . ARG A 1 90 ? 20.067 -10.248 -16.338 1.00 98.31 90 ARG A C 1
ATOM 647 O O . ARG A 1 90 ? 19.857 -10.449 -15.150 1.00 98.31 90 ARG A O 1
ATOM 654 N N . ILE A 1 91 ? 19.172 -9.631 -17.109 1.00 98.12 91 ILE A N 1
ATOM 655 C CA . ILE A 1 91 ? 17.843 -9.253 -16.603 1.00 98.12 91 ILE A CA 1
ATOM 656 C C . ILE A 1 91 ? 17.064 -10.510 -16.203 1.00 98.12 91 ILE A C 1
ATOM 658 O O . ILE A 1 91 ? 16.501 -10.568 -15.110 1.00 98.12 91 ILE A O 1
ATOM 662 N N . ASN A 1 92 ? 17.082 -11.539 -17.053 1.00 97.50 92 ASN A N 1
ATOM 663 C CA . ASN A 1 92 ? 16.357 -12.782 -16.816 1.00 97.50 92 ASN A CA 1
ATOM 664 C C . ASN A 1 92 ? 16.847 -13.532 -15.564 1.00 97.50 92 ASN A C 1
ATOM 666 O O . ASN A 1 92 ? 16.046 -14.171 -14.890 1.00 97.50 92 ASN A O 1
ATOM 670 N N . SER A 1 93 ? 18.136 -13.435 -15.218 1.00 97.62 93 SER A N 1
ATOM 671 C CA . SER A 1 93 ? 18.676 -14.049 -13.997 1.00 97.62 93 SER A CA 1
ATOM 672 C C . SER A 1 93 ? 18.333 -13.287 -12.712 1.00 97.62 93 SER A C 1
ATOM 674 O O . SER A 1 93 ? 18.371 -13.872 -11.632 1.00 97.62 93 SER A O 1
ATOM 676 N N . MET A 1 94 ? 17.986 -11.998 -12.807 1.00 97.69 94 MET A N 1
ATOM 677 C CA . MET A 1 94 ? 17.610 -11.169 -11.655 1.00 97.69 94 MET A CA 1
ATOM 678 C C . MET A 1 94 ? 16.116 -11.202 -11.332 1.00 97.69 94 MET A C 1
ATOM 680 O O . MET A 1 94 ? 15.741 -10.857 -10.209 1.00 97.69 94 MET A O 1
ATOM 684 N N . VAL A 1 95 ? 15.268 -11.555 -12.301 1.00 96.12 95 VAL A N 1
ATOM 685 C CA . VAL A 1 95 ? 13.809 -11.569 -12.150 1.00 96.12 95 VAL A CA 1
ATOM 686 C C . VAL A 1 95 ? 13.334 -12.987 -11.820 1.00 96.12 95 VAL A C 1
ATOM 688 O O . VAL A 1 95 ? 13.501 -13.890 -12.643 1.00 96.12 95 VAL A O 1
ATOM 691 N N . PRO A 1 96 ? 12.706 -13.219 -10.653 1.00 90.44 96 PRO A N 1
ATOM 692 C CA . PRO A 1 96 ? 12.146 -14.527 -10.327 1.00 90.44 96 PRO A CA 1
ATOM 693 C C . PRO A 1 96 ? 11.106 -14.970 -11.365 1.00 90.44 96 PRO A C 1
ATOM 695 O O . PRO A 1 96 ? 10.210 -14.210 -11.727 1.00 90.44 96 PRO A O 1
ATOM 698 N N . GLY A 1 97 ? 11.212 -16.204 -11.861 1.00 91.88 97 GLY A N 1
ATOM 699 C CA . GLY A 1 97 ? 10.350 -16.713 -12.940 1.00 91.88 97 GLY A CA 1
ATOM 700 C C . GLY A 1 97 ? 10.682 -16.172 -14.339 1.00 91.88 97 GLY A C 1
ATOM 701 O O . GLY A 1 97 ? 10.047 -16.582 -15.307 1.00 91.88 97 GLY A O 1
ATOM 702 N N . GLY A 1 98 ? 11.695 -15.309 -14.454 1.00 94.81 98 GLY A N 1
ATOM 703 C CA . GLY A 1 98 ? 12.191 -14.769 -15.712 1.00 94.81 98 GLY A CA 1
ATOM 704 C C . GLY A 1 98 ? 11.275 -13.742 -16.379 1.00 94.81 98 GLY A C 1
ATOM 705 O O . GLY A 1 98 ? 10.173 -13.439 -15.919 1.00 94.81 98 GLY A O 1
ATOM 706 N N . VAL A 1 99 ? 11.762 -13.208 -17.496 1.00 95.88 99 VAL A N 1
ATOM 707 C CA . VAL A 1 99 ? 11.071 -12.277 -18.395 1.00 95.88 99 VAL A CA 1
ATOM 708 C C . VAL A 1 99 ? 11.231 -12.746 -19.836 1.00 95.88 99 VAL A C 1
ATOM 710 O O . VAL A 1 99 ? 12.120 -13.535 -20.162 1.00 95.88 99 VAL A O 1
ATOM 713 N N . ARG A 1 100 ? 10.376 -12.247 -20.724 1.00 95.75 100 ARG A N 1
ATOM 714 C CA . ARG A 1 100 ? 10.478 -12.491 -22.165 1.00 95.75 100 ARG A CA 1
ATOM 715 C C . ARG A 1 100 ? 10.822 -11.203 -22.893 1.00 95.75 100 ARG A C 1
ATOM 717 O O . ARG A 1 100 ? 10.429 -10.123 -22.465 1.00 95.75 100 ARG A O 1
ATOM 724 N N . PHE A 1 101 ? 11.546 -11.344 -23.995 1.00 95.62 101 PHE A N 1
ATOM 725 C CA . PHE A 1 101 ? 11.851 -10.253 -24.908 1.00 95.62 101 PHE A CA 1
ATOM 726 C C . PHE A 1 101 ? 11.344 -10.628 -26.289 1.00 95.62 101 PHE A C 1
ATOM 728 O O . PHE A 1 101 ? 11.725 -11.661 -26.839 1.00 95.62 101 PHE A O 1
ATOM 735 N N . GLU A 1 102 ? 10.502 -9.777 -26.852 1.00 93.75 102 GLU A N 1
ATOM 736 C CA . GLU A 1 102 ? 9.905 -9.975 -28.163 1.00 93.75 102 GLU A CA 1
ATOM 737 C C . GLU A 1 102 ? 10.189 -8.762 -29.046 1.00 93.75 102 GLU A C 1
ATOM 739 O O . GLU A 1 102 ? 10.226 -7.615 -28.588 1.00 93.75 102 GLU A O 1
ATOM 744 N N . THR A 1 103 ? 10.397 -9.014 -30.332 1.00 90.25 103 THR A N 1
ATOM 745 C CA . THR A 1 103 ? 10.446 -7.980 -31.359 1.00 90.25 103 THR A CA 1
ATOM 746 C C . THR A 1 103 ? 9.303 -8.195 -32.340 1.00 90.25 103 THR A C 1
ATOM 748 O O . THR A 1 103 ? 9.029 -9.317 -32.761 1.00 90.25 103 THR A O 1
ATOM 751 N N . LYS A 1 104 ? 8.631 -7.109 -32.715 1.00 86.75 104 LYS A N 1
ATOM 752 C CA . LYS A 1 104 ? 7.542 -7.087 -33.695 1.00 86.75 104 LYS A CA 1
ATOM 753 C C . LYS A 1 104 ? 7.836 -6.070 -34.789 1.00 86.75 104 LYS A C 1
ATOM 755 O O . LYS A 1 104 ? 8.609 -5.132 -34.585 1.00 86.75 104 LYS A O 1
ATOM 760 N N . ASP A 1 105 ? 7.233 -6.278 -35.954 1.00 84.31 105 ASP A N 1
ATOM 761 C CA . ASP A 1 105 ? 7.255 -5.344 -37.089 1.00 84.31 105 ASP A CA 1
ATOM 762 C C . ASP A 1 105 ? 8.675 -4.922 -37.509 1.00 84.31 105 ASP A C 1
ATOM 764 O O . ASP A 1 105 ? 8.968 -3.753 -37.753 1.00 84.31 105 ASP A O 1
ATOM 768 N N . GLY A 1 106 ? 9.602 -5.887 -37.530 1.00 81.25 106 GLY A N 1
ATOM 769 C CA . GLY A 1 106 ? 10.993 -5.663 -37.939 1.00 81.25 106 GLY A CA 1
ATOM 770 C C . GLY A 1 106 ? 11.835 -4.837 -36.959 1.00 81.25 106 GLY A C 1
ATOM 771 O O . GLY A 1 106 ? 12.987 -4.509 -37.266 1.00 81.25 106 GLY A O 1
ATOM 772 N N . ALA A 1 107 ? 11.310 -4.510 -35.774 1.00 85.94 107 ALA A N 1
ATOM 773 C CA . ALA A 1 107 ? 12.088 -3.834 -34.750 1.00 85.94 107 ALA A CA 1
ATOM 774 C C . ALA A 1 107 ? 13.236 -4.703 -34.234 1.00 85.94 107 ALA A C 1
ATOM 776 O O . ALA A 1 107 ? 13.206 -5.931 -34.274 1.00 85.94 107 ALA A O 1
ATOM 777 N N . ASN A 1 108 ? 14.265 -4.039 -33.721 1.00 87.81 108 ASN A N 1
ATOM 778 C CA . ASN A 1 108 ? 15.366 -4.688 -33.031 1.00 87.81 108 ASN A CA 1
ATOM 779 C C . ASN A 1 108 ? 15.647 -3.920 -31.747 1.00 87.81 108 ASN A C 1
ATOM 781 O O . ASN A 1 108 ? 15.638 -2.690 -31.761 1.00 87.81 108 ASN A O 1
ATOM 785 N N . TRP A 1 109 ? 15.951 -4.653 -30.684 1.00 90.31 109 TRP A N 1
ATOM 786 C CA . TRP A 1 109 ? 16.540 -4.084 -29.482 1.00 90.31 109 TRP A CA 1
ATOM 787 C C . TRP A 1 109 ? 17.929 -3.522 -29.785 1.00 90.31 109 TRP A C 1
ATOM 789 O O . TRP A 1 109 ? 18.698 -4.113 -30.550 1.00 90.31 109 TRP A O 1
ATOM 799 N N . THR A 1 110 ? 18.246 -2.388 -29.174 1.00 90.31 110 THR A N 1
ATOM 800 C CA . THR A 1 110 ? 19.599 -1.825 -29.138 1.00 90.31 110 THR A CA 1
ATOM 801 C C . THR A 1 110 ? 20.254 -2.089 -27.785 1.00 90.31 110 THR A C 1
ATOM 803 O O . THR A 1 110 ? 19.579 -2.235 -26.762 1.00 90.31 110 THR A O 1
ATOM 806 N N . SER A 1 111 ? 21.584 -2.127 -27.764 1.00 91.12 111 SER A N 1
ATOM 807 C CA . SER A 1 111 ? 22.381 -2.283 -26.547 1.00 91.12 111 SER A CA 1
ATOM 808 C C . SER A 1 111 ? 22.098 -1.154 -25.554 1.00 91.12 111 SER A C 1
ATOM 810 O O . SER A 1 111 ? 21.997 -1.411 -24.360 1.00 91.12 111 SER A O 1
ATOM 812 N N . GLY A 1 112 ? 21.878 0.075 -26.035 1.00 90.25 112 GLY A N 1
ATOM 813 C CA . GLY A 1 112 ? 21.517 1.229 -25.207 1.00 90.25 112 GLY A CA 1
ATOM 814 C C . GLY A 1 112 ? 20.154 1.094 -24.517 1.00 90.25 112 GLY A C 1
ATOM 815 O O . GLY A 1 112 ? 20.059 1.313 -23.312 1.00 90.25 112 GLY A O 1
ATOM 816 N N . GLU A 1 113 ? 19.107 0.687 -25.247 1.00 91.81 113 GLU A N 1
ATOM 817 C CA . GLU A 1 113 ? 17.769 0.446 -24.670 1.00 91.81 113 GLU A CA 1
ATOM 818 C C . GLU A 1 113 ? 17.819 -0.657 -23.602 1.00 91.81 113 GLU A C 1
ATOM 820 O O . GLU A 1 113 ? 17.256 -0.501 -22.515 1.00 91.81 113 GLU A O 1
ATOM 825 N N . MET A 1 114 ? 18.525 -1.752 -23.903 1.00 94.94 114 MET A N 1
ATOM 826 C CA . MET A 1 114 ? 18.680 -2.893 -23.002 1.00 94.94 114 MET A CA 1
ATOM 827 C C . MET A 1 114 ? 19.543 -2.570 -21.787 1.00 94.94 114 MET A C 1
ATOM 829 O O . MET A 1 114 ? 19.237 -3.028 -20.688 1.00 94.94 114 MET A O 1
ATOM 833 N N . LYS A 1 115 ? 20.585 -1.751 -21.958 1.00 95.50 115 LYS A N 1
ATOM 834 C CA . LYS A 1 115 ? 21.388 -1.245 -20.848 1.00 95.50 115 LYS A CA 1
ATOM 835 C C . LYS A 1 115 ? 20.552 -0.366 -19.920 1.00 95.50 115 LYS A C 1
ATOM 837 O O . LYS A 1 115 ? 20.616 -0.553 -18.713 1.00 95.50 115 LYS A O 1
ATOM 842 N N . ASN A 1 116 ? 19.742 0.541 -20.464 1.00 94.19 116 ASN A N 1
ATOM 843 C CA . ASN A 1 116 ? 18.856 1.374 -19.651 1.00 94.19 116 ASN A CA 1
ATOM 844 C C . ASN A 1 116 ? 17.856 0.524 -18.857 1.00 94.19 116 ASN A C 1
ATOM 846 O O . ASN A 1 116 ? 17.651 0.788 -17.675 1.00 94.19 116 ASN A O 1
ATOM 850 N N . LEU A 1 117 ? 17.271 -0.509 -19.475 1.00 95.88 117 LEU A N 1
ATOM 851 C CA . LEU A 1 117 ? 16.397 -1.451 -18.773 1.00 95.88 117 LEU A CA 1
ATOM 852 C C . LEU A 1 117 ? 17.151 -2.201 -17.668 1.00 95.88 117 LEU A C 1
ATOM 854 O O . LEU A 1 117 ? 16.668 -2.272 -16.540 1.00 95.88 117 LEU A O 1
ATOM 858 N N . LEU A 1 118 ? 18.343 -2.726 -17.973 1.00 97.50 118 LEU A N 1
ATOM 859 C CA . LEU A 1 118 ? 19.188 -3.411 -16.999 1.00 97.50 118 LEU A CA 1
ATOM 860 C C . LEU A 1 118 ? 19.487 -2.506 -15.797 1.00 97.50 118 LEU A C 1
ATOM 862 O O . LEU A 1 118 ? 19.262 -2.921 -14.665 1.00 97.50 118 LEU A O 1
ATOM 866 N N . ASP A 1 119 ? 19.913 -1.266 -16.038 1.00 97.12 119 ASP A N 1
ATOM 867 C CA . ASP A 1 119 ? 20.248 -0.301 -14.989 1.00 97.12 119 ASP A CA 1
ATOM 868 C C . ASP A 1 119 ? 19.025 0.022 -14.093 1.00 97.12 119 ASP A C 1
ATOM 870 O O . ASP A 1 119 ? 19.187 0.315 -12.905 1.00 97.12 119 ASP A O 1
ATOM 874 N N . VAL A 1 120 ? 17.792 -0.034 -14.623 1.00 97.06 120 VAL A N 1
ATOM 875 C CA . VAL A 1 120 ? 16.565 0.069 -13.806 1.00 97.06 120 VAL A CA 1
ATOM 876 C C . VAL A 1 120 ? 16.366 -1.187 -12.966 1.00 97.06 120 VAL A C 1
ATOM 878 O O . VAL A 1 120 ? 16.222 -1.065 -11.749 1.00 97.06 120 VAL A O 1
ATOM 881 N N . VAL A 1 121 ? 16.402 -2.376 -13.577 1.00 97.50 121 VAL A N 1
ATOM 882 C CA . VAL A 1 121 ? 16.177 -3.658 -12.882 1.00 97.50 121 VAL A CA 1
ATOM 883 C C . VAL A 1 121 ? 17.199 -3.878 -11.764 1.00 97.50 121 VAL A C 1
ATOM 885 O O . VAL A 1 121 ? 16.844 -4.334 -10.678 1.00 97.50 121 VAL A O 1
ATOM 888 N N . GLU A 1 122 ? 18.456 -3.495 -11.983 1.00 97.31 122 GLU A N 1
ATOM 889 C CA . GLU A 1 122 ? 19.508 -3.546 -10.963 1.00 97.31 122 GLU A CA 1
ATOM 890 C C . GLU A 1 122 ? 19.221 -2.636 -9.775 1.00 97.31 122 GLU A C 1
ATOM 892 O O . GLU A 1 122 ? 19.520 -2.999 -8.639 1.00 97.31 122 GLU A O 1
ATOM 897 N N . SER A 1 123 ? 18.606 -1.481 -10.027 1.00 96.25 123 SER A N 1
ATOM 898 C CA . SER A 1 123 ? 18.245 -0.537 -8.976 1.00 96.25 123 SER A CA 1
ATOM 899 C C . SER A 1 123 ? 17.045 -1.007 -8.141 1.00 96.25 123 SER A C 1
ATOM 901 O O . SER A 1 123 ? 16.896 -0.595 -6.995 1.00 96.25 123 SER A O 1
ATOM 903 N N . MET A 1 124 ? 16.192 -1.885 -8.673 1.00 96.81 124 MET A N 1
ATOM 904 C CA . MET A 1 124 ? 15.032 -2.413 -7.949 1.00 96.81 124 MET A CA 1
ATOM 905 C C . MET A 1 124 ? 15.450 -3.335 -6.799 1.00 96.81 124 MET A C 1
ATOM 907 O O . MET A 1 124 ? 16.432 -4.079 -6.909 1.00 96.81 124 MET A O 1
ATOM 911 N N . SER A 1 125 ? 14.649 -3.350 -5.731 1.00 95.44 125 SER A N 1
ATOM 912 C CA . SER A 1 125 ? 14.773 -4.357 -4.678 1.00 95.44 125 SER A CA 1
ATOM 913 C C . SER A 1 125 ? 14.401 -5.753 -5.205 1.00 95.44 125 SER A C 1
ATOM 915 O O . SER A 1 125 ? 13.675 -5.873 -6.198 1.00 95.44 125 SER A O 1
ATOM 917 N N . PRO A 1 126 ? 14.843 -6.839 -4.544 1.00 92.38 126 PRO A N 1
ATOM 918 C CA . PRO A 1 126 ? 14.416 -8.189 -4.909 1.00 92.38 126 PRO A CA 1
ATOM 919 C C . PRO A 1 126 ? 12.888 -8.369 -4.906 1.00 92.38 126 PRO A C 1
ATOM 921 O O . PRO A 1 126 ? 12.362 -9.066 -5.771 1.00 92.38 126 PRO A O 1
ATOM 924 N N . GLY A 1 127 ? 12.183 -7.717 -3.972 1.00 88.62 127 GLY A N 1
ATOM 925 C CA . GLY A 1 127 ? 10.722 -7.767 -3.872 1.00 88.62 127 GLY A CA 1
ATOM 926 C C . GLY A 1 127 ? 10.032 -7.141 -5.082 1.00 88.62 127 GLY A C 1
ATOM 927 O O . GLY A 1 127 ? 9.165 -7.768 -5.685 1.00 88.62 127 GLY A O 1
ATOM 928 N N . ASP A 1 128 ? 10.477 -5.960 -5.515 1.00 93.44 128 ASP A N 1
ATOM 929 C CA . ASP A 1 128 ? 9.895 -5.289 -6.684 1.00 93.44 128 ASP A CA 1
ATOM 930 C C . ASP A 1 128 ? 10.138 -6.068 -7.982 1.00 93.44 128 ASP A C 1
ATOM 932 O O . ASP A 1 128 ? 9.295 -6.072 -8.879 1.00 93.44 128 ASP A O 1
ATOM 936 N N . ARG A 1 129 ? 11.266 -6.782 -8.098 1.00 95.56 129 ARG A N 1
ATOM 937 C CA . ARG A 1 129 ? 11.554 -7.613 -9.282 1.00 95.56 129 ARG A CA 1
ATOM 938 C C . ARG A 1 129 ? 10.543 -8.742 -9.459 1.00 95.56 129 ARG A C 1
ATOM 940 O O . ARG A 1 129 ? 10.316 -9.158 -10.591 1.00 95.56 129 ARG A O 1
ATOM 947 N N . GLN A 1 130 ? 9.884 -9.196 -8.389 1.00 91.06 130 GLN A N 1
ATOM 948 C CA . GLN A 1 130 ? 8.790 -10.166 -8.486 1.00 91.06 130 GLN A CA 1
ATOM 949 C C . GLN A 1 130 ? 7.633 -9.634 -9.341 1.00 91.06 130 GLN A C 1
ATOM 951 O O . GLN A 1 130 ? 6.981 -10.411 -10.043 1.00 91.06 130 GLN A O 1
ATOM 956 N N . ALA A 1 131 ? 7.402 -8.317 -9.345 1.00 88.94 131 ALA A N 1
ATOM 957 C CA . ALA A 1 131 ? 6.388 -7.710 -10.194 1.00 88.94 131 ALA A CA 1
ATOM 958 C C . ALA A 1 131 ? 6.685 -7.940 -11.683 1.00 88.94 131 ALA A C 1
ATOM 960 O O . ALA A 1 131 ? 5.752 -8.003 -12.473 1.00 88.94 131 ALA A O 1
ATOM 961 N N . LEU A 1 132 ? 7.942 -8.154 -12.080 1.00 93.56 132 LEU A N 1
ATOM 962 C CA . LEU A 1 132 ? 8.322 -8.420 -13.470 1.00 93.56 132 LEU A CA 1
ATOM 963 C C . LEU A 1 132 ? 8.188 -9.895 -13.874 1.00 93.56 132 LEU A C 1
ATOM 965 O O . LEU A 1 132 ? 8.379 -10.220 -15.041 1.00 93.56 132 LEU A O 1
ATOM 969 N N . SER A 1 133 ? 7.849 -10.795 -12.948 1.00 91.25 133 SER A N 1
ATOM 970 C CA . SER A 1 133 ? 7.776 -12.232 -13.227 1.00 91.25 133 SER A CA 1
ATOM 971 C C . SER A 1 133 ? 6.817 -12.551 -14.382 1.00 91.25 133 SER A C 1
ATOM 973 O O . SER A 1 133 ? 5.637 -12.180 -14.355 1.00 91.25 133 SER A O 1
ATOM 975 N N . GLY A 1 134 ? 7.339 -13.223 -15.413 1.00 89.56 134 GLY A N 1
ATOM 976 C CA . GLY A 1 134 ? 6.601 -13.614 -16.617 1.00 89.56 134 GLY A CA 1
ATOM 977 C C . GLY A 1 134 ? 6.263 -12.466 -17.578 1.00 89.56 134 GLY A C 1
ATOM 978 O O . GLY A 1 134 ? 5.599 -12.705 -18.591 1.00 89.56 134 GLY A O 1
ATOM 979 N N . LEU A 1 135 ? 6.712 -11.240 -17.286 1.00 92.19 135 LEU A N 1
ATOM 980 C CA . LEU A 1 135 ? 6.454 -10.055 -18.101 1.00 92.19 135 LEU A CA 1
ATOM 981 C C . LEU A 1 135 ? 7.118 -10.185 -19.476 1.00 92.19 135 LEU A C 1
ATOM 983 O O . LEU A 1 135 ? 8.254 -10.652 -19.594 1.00 92.19 135 LEU A O 1
ATOM 987 N N . ASN A 1 136 ? 6.411 -9.754 -20.520 1.00 93.69 136 ASN A N 1
ATOM 988 C CA . ASN A 1 136 ? 6.959 -9.667 -21.869 1.00 93.69 136 ASN A CA 1
ATOM 989 C C . ASN A 1 136 ? 7.347 -8.219 -22.209 1.00 93.69 136 ASN A C 1
ATOM 991 O O . ASN A 1 136 ? 6.498 -7.331 -22.260 1.00 93.69 136 ASN A O 1
ATOM 995 N N . PHE A 1 137 ? 8.625 -7.972 -22.471 1.00 93.81 137 PHE A N 1
ATOM 996 C CA . PHE A 1 137 ? 9.100 -6.713 -23.032 1.00 93.81 137 PHE A CA 1
ATOM 997 C C . PHE A 1 137 ? 9.019 -6.794 -24.553 1.00 93.81 137 PHE A C 1
ATOM 999 O O . PHE A 1 137 ? 9.720 -7.593 -25.175 1.00 93.81 137 PHE A O 1
ATOM 1006 N N . VAL A 1 138 ? 8.177 -5.962 -25.163 1.00 91.44 138 VAL A N 1
ATOM 1007 C CA . VAL A 1 138 ? 7.917 -5.998 -26.606 1.00 91.44 138 VAL A CA 1
ATOM 1008 C C . VAL A 1 138 ? 8.449 -4.730 -27.257 1.00 91.44 138 VAL A C 1
ATOM 1010 O O . VAL A 1 138 ? 8.015 -3.627 -26.927 1.00 91.44 138 VAL A O 1
ATOM 1013 N N . ARG A 1 139 ? 9.339 -4.872 -28.240 1.00 88.25 139 ARG A N 1
ATOM 1014 C CA . ARG A 1 139 ? 9.751 -3.768 -29.115 1.00 88.25 139 ARG A CA 1
ATOM 1015 C C . ARG A 1 139 ? 8.975 -3.838 -30.423 1.00 88.25 139 ARG A C 1
ATOM 1017 O O . ARG A 1 139 ? 9.066 -4.838 -31.127 1.00 88.25 139 ARG A O 1
ATOM 1024 N N . THR A 1 140 ? 8.251 -2.779 -30.769 1.00 86.19 140 THR A N 1
ATOM 1025 C CA . THR A 1 140 ? 7.482 -2.693 -32.027 1.00 86.19 140 THR A CA 1
ATOM 1026 C C . THR A 1 140 ? 8.154 -1.753 -33.024 1.00 86.19 140 THR A C 1
ATOM 1028 O O . THR A 1 140 ? 8.857 -0.816 -32.636 1.00 86.19 140 THR A O 1
ATOM 1031 N N . GLY A 1 141 ? 8.003 -2.041 -34.317 1.00 77.19 141 GLY A N 1
ATOM 1032 C CA . GLY A 1 141 ? 8.577 -1.252 -35.407 1.00 77.19 141 GLY A CA 1
ATOM 1033 C C . GLY A 1 141 ? 7.964 0.141 -35.511 1.00 77.19 141 GLY A C 1
ATOM 1034 O O . GLY A 1 141 ? 7.089 0.525 -34.736 1.00 77.19 141 GLY A O 1
ATOM 1035 N N . GLN A 1 142 ? 8.442 0.933 -36.472 1.00 63.12 142 GLN A N 1
ATOM 1036 C CA . GLN A 1 142 ? 7.715 2.142 -36.848 1.00 63.12 142 GLN A CA 1
ATOM 1037 C C . GLN A 1 142 ? 6.416 1.685 -37.514 1.00 63.12 142 GLN A C 1
ATOM 1039 O O . GLN A 1 142 ? 6.465 0.979 -38.518 1.00 63.12 142 GLN A O 1
ATOM 1044 N N . ILE A 1 143 ? 5.268 2.042 -36.940 1.00 50.31 143 ILE A N 1
ATOM 1045 C CA . ILE A 1 143 ? 4.000 1.897 -37.649 1.00 50.31 143 ILE A CA 1
ATOM 1046 C C . ILE A 1 143 ? 4.055 2.941 -38.758 1.00 50.31 143 ILE A C 1
ATOM 1048 O O . ILE A 1 143 ? 4.010 4.140 -38.483 1.00 50.31 143 ILE A O 1
ATOM 1052 N N . ASP A 1 144 ? 4.245 2.487 -39.991 1.00 43.56 144 ASP A N 1
ATOM 1053 C CA . ASP A 1 144 ? 4.314 3.356 -41.156 1.00 43.56 144 ASP A CA 1
ATOM 1054 C C . ASP A 1 144 ? 2.931 3.993 -41.366 1.00 43.56 144 ASP A C 1
ATOM 1056 O O . ASP A 1 144 ? 2.032 3.422 -41.984 1.00 43.56 144 ASP A O 1
ATOM 1060 N N . THR A 1 145 ? 2.726 5.192 -40.819 1.00 44.81 145 THR A N 1
ATOM 1061 C CA . THR A 1 145 ? 1.499 5.978 -41.030 1.00 44.81 145 THR A CA 1
ATOM 1062 C C . THR A 1 145 ? 1.342 6.413 -42.493 1.00 44.81 145 THR A C 1
ATOM 1064 O O . THR A 1 145 ? 0.265 6.850 -42.898 1.00 44.81 145 THR A O 1
ATOM 1067 N N . ALA A 1 146 ? 2.385 6.239 -43.311 1.00 42.00 146 ALA A N 1
ATOM 1068 C CA . ALA A 1 146 ? 2.407 6.545 -44.736 1.00 42.00 146 ALA A CA 1
ATOM 1069 C C . ALA A 1 146 ? 1.612 5.553 -45.613 1.00 42.00 146 ALA A C 1
ATOM 1071 O O . ALA A 1 146 ? 1.278 5.892 -46.746 1.00 42.00 146 ALA A O 1
ATOM 1072 N N . ALA A 1 147 ? 1.248 4.363 -45.118 1.00 37.34 147 ALA A N 1
ATOM 1073 C CA . ALA A 1 147 ? 0.563 3.345 -45.928 1.00 37.34 147 ALA A CA 1
ATOM 1074 C C . ALA A 1 147 ? -0.975 3.510 -46.041 1.00 37.34 147 ALA A C 1
ATOM 1076 O O . ALA A 1 147 ? -1.648 2.626 -46.569 1.00 37.34 147 ALA A O 1
ATOM 1077 N N . GLY A 1 148 ? -1.556 4.628 -45.584 1.00 39.97 148 GLY A N 1
ATOM 1078 C CA . GLY A 1 148 ? -2.996 4.903 -45.726 1.00 39.97 148 GLY A CA 1
ATOM 1079 C C . GLY A 1 148 ? -3.565 5.756 -44.594 1.00 39.97 148 GLY A C 1
ATOM 1080 O O . GLY A 1 148 ? -4.412 5.289 -43.831 1.00 39.97 148 GLY A O 1
ATOM 1081 N N . GLY A 1 149 ? -3.069 6.992 -44.484 1.00 41.91 149 GLY A N 1
ATOM 1082 C CA . GLY A 1 149 ? -3.247 7.883 -43.333 1.00 41.91 149 GLY A CA 1
ATOM 1083 C C . GLY A 1 149 ? -4.693 8.166 -42.927 1.00 41.91 149 GLY A C 1
ATOM 1084 O O . GLY A 1 149 ? -5.000 8.080 -41.747 1.00 41.91 149 GLY A O 1
ATOM 1085 N N . ASP A 1 150 ? -5.620 8.405 -43.853 1.00 40.19 150 ASP A N 1
ATOM 1086 C CA . ASP A 1 150 ? -6.947 8.887 -43.436 1.00 40.19 150 ASP A CA 1
ATOM 1087 C C . ASP A 1 150 ? -7.898 7.755 -43.033 1.00 40.19 150 ASP A C 1
ATOM 1089 O O . ASP A 1 150 ? -8.619 7.860 -42.043 1.00 40.19 150 ASP A O 1
ATOM 1093 N N . ALA A 1 151 ? -7.871 6.623 -43.742 1.00 40.59 151 ALA A N 1
ATOM 1094 C CA . ALA A 1 151 ? -8.777 5.511 -43.463 1.00 40.59 151 ALA A CA 1
ATOM 1095 C C . ALA A 1 151 ? -8.351 4.704 -42.231 1.00 40.59 151 ALA A C 1
ATOM 1097 O O . ALA A 1 151 ? -9.212 4.264 -41.476 1.00 40.59 151 ALA A O 1
ATOM 1098 N N . ALA A 1 152 ? -7.047 4.518 -41.997 1.00 40.38 152 ALA A N 1
ATOM 1099 C CA . ALA A 1 152 ? -6.553 3.795 -40.827 1.00 40.38 152 ALA A CA 1
ATOM 1100 C C . ALA A 1 152 ? -6.654 4.646 -39.553 1.00 40.38 152 ALA A C 1
ATOM 1102 O O . ALA A 1 152 ? -7.080 4.140 -38.517 1.00 40.38 152 ALA A O 1
ATOM 1103 N N . VAL A 1 153 ? -6.356 5.950 -39.634 1.00 36.69 153 VAL A N 1
ATOM 1104 C CA . VAL A 1 153 ? -6.460 6.861 -38.485 1.00 36.69 153 VAL A CA 1
ATOM 1105 C C . VAL A 1 153 ? -7.923 7.169 -38.152 1.00 36.69 153 VAL A C 1
ATOM 1107 O O . VAL A 1 153 ? -8.295 7.059 -36.988 1.00 36.69 153 VAL A O 1
ATOM 1110 N N . ALA A 1 154 ? -8.802 7.430 -39.131 1.00 38.22 154 ALA A N 1
ATOM 1111 C CA . ALA A 1 154 ? -10.231 7.642 -38.858 1.00 38.22 154 ALA A CA 1
ATOM 1112 C C . ALA A 1 154 ? -10.944 6.367 -38.367 1.00 38.22 154 ALA A C 1
ATOM 1114 O O . ALA A 1 154 ? -11.840 6.448 -37.525 1.00 38.22 154 ALA A O 1
ATOM 1115 N N . LYS A 1 155 ? -10.521 5.181 -38.833 1.00 41.09 155 LYS A N 1
ATOM 1116 C CA . LYS A 1 155 ? -11.020 3.877 -38.355 1.00 41.09 155 LYS A CA 1
ATOM 1117 C C . LYS A 1 155 ? -10.511 3.516 -36.955 1.00 41.09 155 LYS A C 1
ATOM 1119 O O . LYS A 1 155 ? -11.126 2.672 -36.307 1.00 41.09 155 LYS A O 1
ATOM 1124 N N . HIS A 1 156 ? -9.402 4.096 -36.487 1.00 39.19 156 HIS A N 1
ATOM 1125 C CA . HIS A 1 156 ? -8.769 3.716 -35.212 1.00 39.19 156 HIS A CA 1
ATOM 1126 C C . HIS A 1 156 ? -8.827 4.788 -34.114 1.00 39.19 156 HIS A C 1
ATOM 1128 O O . HIS A 1 156 ? -8.796 4.430 -32.940 1.00 39.19 156 HIS A O 1
ATOM 1134 N N . PHE A 1 157 ? -8.972 6.071 -34.461 1.00 38.31 157 PHE A N 1
ATOM 1135 C CA . PHE A 1 157 ? -8.915 7.193 -33.512 1.00 38.31 157 PHE A CA 1
ATOM 1136 C C . PHE A 1 157 ? -10.131 8.136 -33.568 1.00 38.31 157 PHE A C 1
ATOM 1138 O O . PHE A 1 157 ? -10.212 9.066 -32.769 1.00 38.31 157 PHE A O 1
ATOM 1145 N N . GLY A 1 158 ? -11.105 7.874 -34.449 1.00 38.47 158 GLY A N 1
ATOM 1146 C CA . GLY A 1 158 ? -12.301 8.705 -34.624 1.00 38.47 158 GLY A CA 1
ATOM 1147 C C . GLY A 1 158 ? -12.086 9.887 -35.578 1.00 38.47 158 GLY A C 1
ATOM 1148 O O . GLY A 1 158 ? -10.968 10.356 -35.788 1.00 38.47 158 GLY A O 1
ATOM 1149 N N . LYS A 1 159 ? -13.184 10.353 -36.189 1.00 38.41 159 LYS A N 1
ATOM 1150 C CA . LYS A 1 159 ? -13.196 11.298 -37.324 1.00 38.41 159 LYS A CA 1
ATOM 1151 C C . LYS A 1 159 ? -12.494 12.636 -37.030 1.00 38.41 159 LYS A C 1
ATOM 1153 O O . LYS A 1 159 ? -11.809 13.163 -37.895 1.00 38.41 159 LYS A O 1
ATOM 1158 N N . GLU A 1 160 ? -12.584 13.134 -35.798 1.00 37.91 160 GLU A N 1
ATOM 1159 C CA . GLU A 1 160 ? -12.075 14.463 -35.422 1.00 37.91 160 GLU A CA 1
ATOM 1160 C C . GLU A 1 160 ? -10.536 14.560 -35.390 1.00 37.91 160 GLU A C 1
ATOM 1162 O O . GLU A 1 160 ? -9.981 15.597 -35.744 1.00 37.91 160 GLU A O 1
ATOM 1167 N N . LEU A 1 161 ? -9.825 13.480 -35.041 1.00 36.38 161 LEU A N 1
ATOM 1168 C CA . LEU A 1 161 ? -8.351 13.434 -35.073 1.00 36.38 161 LEU A CA 1
ATOM 1169 C C . LEU A 1 161 ? -7.803 13.194 -36.489 1.00 36.38 161 LEU A C 1
ATOM 1171 O O . LEU A 1 161 ? -6.726 13.690 -36.824 1.00 36.38 161 LEU A O 1
ATOM 1175 N N . GLY A 1 162 ? -8.563 12.483 -37.330 1.00 40.97 162 GLY A N 1
ATOM 1176 C CA . GLY A 1 162 ? -8.259 12.323 -38.755 1.00 40.97 162 GLY A CA 1
ATOM 1177 C C . GLY A 1 162 ? -8.312 13.653 -39.511 1.00 40.97 162 GLY A C 1
ATOM 1178 O O . GLY A 1 162 ? -7.425 13.943 -40.312 1.00 40.97 162 GLY A O 1
ATOM 1179 N N . ASP A 1 163 ? -9.281 14.511 -39.184 1.00 40.47 163 ASP A N 1
ATOM 1180 C CA . ASP A 1 163 ? -9.465 15.802 -39.854 1.00 40.47 163 ASP A CA 1
ATOM 1181 C C . ASP A 1 163 ? -8.330 16.806 -39.539 1.00 40.47 163 ASP A C 1
ATOM 1183 O O . ASP A 1 163 ? -7.917 17.571 -40.415 1.00 40.47 163 ASP A O 1
ATOM 1187 N N . VAL A 1 164 ? -7.751 16.774 -38.331 1.00 38.91 164 VAL A N 1
ATOM 1188 C CA . VAL A 1 164 ? -6.613 17.638 -37.934 1.00 38.91 164 VAL A CA 1
ATOM 1189 C C . VAL A 1 164 ? -5.302 17.202 -38.608 1.00 38.91 164 VAL A C 1
ATOM 1191 O O . VAL A 1 164 ? -4.525 18.036 -39.091 1.00 38.91 164 VAL A O 1
ATOM 1194 N N . ALA A 1 165 ? -5.064 15.891 -38.699 1.00 39.72 165 ALA A N 1
ATOM 1195 C CA . ALA A 1 165 ? -3.915 15.330 -39.410 1.00 39.72 165 ALA A CA 1
ATOM 1196 C C . ALA A 1 165 ? -4.003 15.577 -40.930 1.00 39.72 165 ALA A C 1
ATOM 1198 O O . ALA A 1 165 ? -3.017 15.991 -41.550 1.00 39.72 165 ALA A O 1
ATOM 1199 N N . GLY A 1 166 ? -5.199 15.432 -41.513 1.00 40.41 166 GLY A N 1
ATOM 1200 C CA . GLY A 1 166 ? -5.469 15.715 -42.925 1.00 40.41 166 GLY A CA 1
ATOM 1201 C C . GLY A 1 166 ? -5.262 17.187 -43.305 1.00 40.41 166 GLY A C 1
ATOM 1202 O O . GLY A 1 166 ? -4.699 17.487 -44.361 1.00 40.41 166 GLY A O 1
ATOM 1203 N N . GLN A 1 167 ? -5.622 18.131 -42.426 1.00 42.59 167 GLN A N 1
ATOM 1204 C CA . GLN A 1 167 ? -5.380 19.566 -42.650 1.00 42.59 167 GLN A CA 1
ATOM 1205 C C . GLN A 1 167 ? -3.887 19.932 -42.631 1.00 42.59 167 GLN A C 1
ATOM 1207 O O . GLN A 1 167 ? -3.454 20.811 -43.379 1.00 42.59 167 GLN A O 1
ATOM 1212 N N . SER A 1 168 ? -3.086 19.210 -41.845 1.00 38.56 168 SER A N 1
ATOM 1213 C CA . SER A 1 168 ? -1.640 19.429 -41.729 1.00 38.56 168 SER A CA 1
ATOM 1214 C C . SER A 1 168 ? -0.878 18.869 -42.942 1.00 38.56 168 SER A C 1
ATOM 1216 O O . SER A 1 168 ? 0.052 19.501 -43.449 1.00 38.56 168 SER A O 1
ATOM 1218 N N . ALA A 1 169 ? -1.322 17.727 -43.480 1.00 39.47 169 ALA A N 1
ATOM 1219 C CA . ALA A 1 169 ? -0.778 17.129 -44.701 1.00 39.47 169 ALA A CA 1
ATOM 1220 C C . ALA A 1 169 ? -1.135 17.935 -45.969 1.00 39.47 169 ALA A C 1
ATOM 1222 O O . ALA A 1 169 ? -0.285 18.139 -46.840 1.00 39.47 169 ALA A O 1
ATOM 1223 N N . MET A 1 170 ? -2.356 18.481 -46.048 1.00 38.56 170 MET A N 1
ATOM 1224 C CA . MET A 1 170 ? -2.776 19.341 -47.165 1.00 38.56 170 MET A CA 1
ATOM 1225 C C . MET A 1 170 ? -2.011 20.672 -47.239 1.00 38.56 170 MET A C 1
ATOM 1227 O O . MET A 1 170 ? -1.846 21.215 -48.333 1.00 38.56 170 MET A O 1
ATOM 1231 N N . ALA A 1 171 ? -1.514 21.189 -46.110 1.00 41.03 171 ALA A N 1
ATOM 1232 C CA . ALA A 1 171 ? -0.689 22.397 -46.084 1.00 41.03 171 ALA A CA 1
ATOM 1233 C C . ALA A 1 171 ? 0.716 22.169 -46.681 1.00 41.03 171 ALA A C 1
ATOM 1235 O O . ALA A 1 171 ? 1.248 23.067 -47.332 1.00 41.03 171 ALA A O 1
ATOM 1236 N N . SER A 1 172 ? 1.285 20.964 -46.537 1.00 39.22 172 SER A N 1
ATOM 1237 C CA . SER A 1 172 ? 2.579 20.602 -47.147 1.00 39.22 172 SER A CA 1
ATOM 1238 C C . SER A 1 172 ? 2.473 20.292 -48.642 1.00 39.22 172 SER A C 1
ATOM 1240 O O . SER A 1 172 ? 3.389 20.601 -49.396 1.00 39.22 172 SER A O 1
ATOM 1242 N N . ALA A 1 173 ? 1.349 19.736 -49.104 1.00 39.62 173 ALA A N 1
ATOM 1243 C CA . ALA A 1 173 ? 1.172 19.379 -50.515 1.00 39.62 173 ALA A CA 1
ATOM 1244 C C . ALA A 1 173 ? 0.929 20.587 -51.449 1.00 39.62 173 ALA A C 1
ATOM 1246 O O . ALA A 1 173 ? 1.031 20.449 -52.666 1.00 39.62 173 ALA A O 1
ATOM 1247 N N . LYS A 1 174 ? 0.602 21.773 -50.909 1.00 39.75 174 LYS A N 1
ATOM 1248 C CA . LYS A 1 174 ? 0.279 22.979 -51.699 1.00 39.75 174 LYS A CA 1
ATOM 1249 C C . LYS A 1 174 ? 1.445 23.944 -51.948 1.00 39.75 174 LYS A C 1
ATOM 1251 O O . LYS A 1 174 ? 1.247 24.915 -52.675 1.00 39.75 174 LYS A O 1
ATOM 1256 N N . MET A 1 175 ? 2.639 23.711 -51.402 1.00 38.19 175 MET A N 1
ATOM 1257 C CA . MET A 1 175 ? 3.799 24.585 -51.629 1.00 38.19 175 MET A CA 1
ATOM 1258 C C . MET A 1 175 ? 4.909 23.824 -52.354 1.00 38.19 175 MET A C 1
ATOM 1260 O O . MET A 1 175 ? 5.691 23.107 -51.740 1.00 38.19 175 MET A O 1
ATOM 1264 N N . GLY A 1 176 ? 4.941 23.959 -53.682 1.00 40.91 176 GLY A N 1
ATOM 1265 C CA . GLY A 1 176 ? 6.005 23.412 -54.523 1.00 40.91 176 GLY A CA 1
ATOM 1266 C C . GLY A 1 176 ? 7.323 24.189 -54.397 1.00 40.91 176 GLY A C 1
ATOM 1267 O O . GLY A 1 176 ? 7.305 25.410 -54.283 1.00 40.91 176 GLY A O 1
ATOM 1268 N N . ASP A 1 177 ? 8.430 23.440 -54.415 1.00 42.56 177 ASP A N 1
ATOM 1269 C CA . ASP A 1 177 ? 9.851 23.696 -54.741 1.00 42.56 177 ASP A CA 1
ATOM 1270 C C . ASP A 1 177 ? 10.545 25.074 -54.596 1.00 42.56 177 ASP A C 1
ATOM 1272 O O . ASP A 1 177 ? 11.735 25.167 -54.902 1.00 42.56 177 ASP A O 1
ATOM 1276 N N . SER A 1 178 ? 9.938 26.139 -54.067 1.00 38.94 178 SER A N 1
ATOM 1277 C CA . SER A 1 178 ? 10.648 27.413 -53.841 1.00 38.94 178 SER A CA 1
ATOM 1278 C C . SER A 1 178 ? 11.043 27.637 -52.370 1.00 38.94 178 SER A C 1
ATOM 1280 O O . SER A 1 178 ? 10.238 28.077 -51.556 1.00 38.94 178 SER A O 1
ATOM 1282 N N . GLU A 1 179 ? 12.321 27.342 -52.097 1.00 42.06 179 GLU A N 1
ATOM 1283 C CA . GLU A 1 179 ? 13.216 27.703 -50.973 1.00 42.06 179 GLU A CA 1
ATOM 1284 C C . GLU A 1 179 ? 12.761 27.523 -49.491 1.00 42.06 179 GLU A C 1
ATOM 1286 O O . GLU A 1 179 ? 12.013 28.331 -48.940 1.00 42.06 179 GLU A O 1
ATOM 1291 N N . PRO A 1 180 ? 13.366 26.573 -48.734 1.00 44.78 180 PRO A N 1
ATOM 1292 C CA . PRO A 1 180 ? 12.935 26.181 -47.384 1.00 44.78 180 PRO A CA 1
ATOM 1293 C C . PRO A 1 180 ? 13.613 26.952 -46.229 1.00 44.78 180 PRO A C 1
ATOM 1295 O O . PRO A 1 180 ? 13.743 26.426 -45.122 1.00 44.78 180 PRO A O 1
ATOM 1298 N N . LYS A 1 181 ? 14.085 28.190 -46.431 1.00 42.59 181 LYS A N 1
ATOM 1299 C CA . LYS A 1 181 ? 14.833 28.912 -45.374 1.00 42.59 181 LYS A CA 1
ATOM 1300 C C . LYS A 1 181 ? 13.930 29.537 -44.304 1.00 42.59 181 LYS A C 1
ATOM 1302 O O . LYS A 1 181 ? 14.291 29.526 -43.130 1.00 42.59 181 LYS A O 1
ATOM 1307 N N . GLY A 1 182 ? 12.741 30.012 -44.679 1.00 41.19 182 GLY A N 1
ATOM 1308 C CA . GLY A 1 182 ? 11.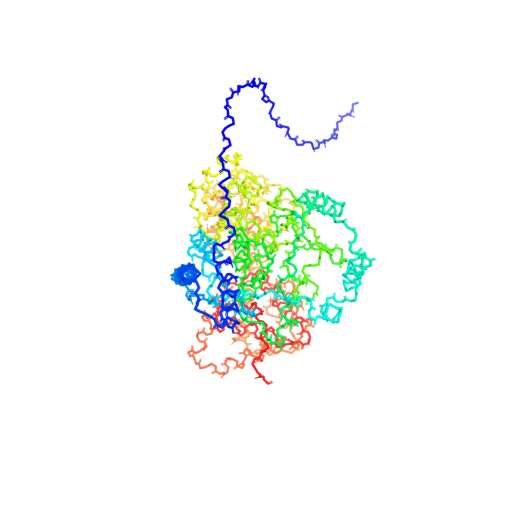761 30.565 -43.733 1.00 41.19 182 GLY A CA 1
ATOM 1309 C C . GLY A 1 182 ? 11.057 29.487 -42.907 1.00 41.19 182 GLY A C 1
ATOM 1310 O O . GLY A 1 182 ? 10.925 29.626 -41.693 1.00 41.19 182 GLY A O 1
ATOM 1311 N N . PHE A 1 183 ? 10.690 28.371 -43.545 1.00 41.88 183 PHE A N 1
ATOM 1312 C CA . PHE A 1 183 ? 10.012 27.258 -42.883 1.00 41.88 183 PHE A CA 1
ATOM 1313 C C . PHE A 1 183 ? 10.938 26.506 -41.927 1.00 41.88 183 PHE A C 1
ATOM 1315 O O . PHE A 1 183 ? 10.542 26.274 -40.799 1.00 41.88 183 PHE A O 1
ATOM 1322 N N . MET A 1 184 ? 12.197 26.213 -42.284 1.00 41.31 184 MET A N 1
ATOM 1323 C CA . MET A 1 184 ? 13.118 25.579 -41.325 1.00 41.31 184 MET A CA 1
ATOM 1324 C C . MET A 1 184 ? 13.498 26.508 -40.168 1.00 41.31 184 MET A C 1
ATOM 1326 O O . MET A 1 184 ? 13.744 26.022 -39.071 1.00 41.31 184 MET A O 1
ATOM 1330 N N . ALA A 1 185 ? 13.490 27.833 -40.355 1.00 41.72 185 ALA A N 1
ATOM 1331 C CA . ALA A 1 185 ? 13.643 28.784 -39.254 1.00 41.72 185 ALA A CA 1
ATOM 1332 C C . ALA A 1 185 ? 12.390 28.848 -38.361 1.00 41.72 185 ALA A C 1
ATOM 1334 O O . ALA A 1 185 ? 12.525 28.939 -37.145 1.00 41.72 185 ALA A O 1
ATOM 1335 N N . GLN A 1 186 ? 11.186 28.733 -38.932 1.00 39.94 186 GLN A N 1
ATOM 1336 C CA . GLN A 1 186 ? 9.926 28.647 -38.184 1.00 39.94 186 GLN A CA 1
ATOM 1337 C C . GLN A 1 186 ? 9.731 27.290 -37.503 1.00 39.94 186 GLN A C 1
ATOM 1339 O O . GLN A 1 186 ? 9.287 27.272 -36.370 1.00 39.94 186 GLN A O 1
ATOM 1344 N N . VAL A 1 187 ? 10.134 26.179 -38.121 1.00 40.09 187 VAL A N 1
ATOM 1345 C CA . VAL A 1 187 ? 10.163 24.835 -37.527 1.00 40.09 187 VAL A CA 1
ATOM 1346 C C . VAL A 1 187 ? 11.239 24.760 -36.457 1.00 40.09 187 VAL A C 1
ATOM 1348 O O . VAL A 1 187 ? 10.992 24.191 -35.410 1.00 40.09 187 VAL A O 1
ATOM 1351 N N . LYS A 1 188 ? 12.409 25.378 -36.647 1.00 39.41 188 LYS A N 1
ATOM 1352 C CA . LYS A 1 188 ? 13.439 25.453 -35.604 1.00 39.41 188 LYS A CA 1
ATOM 1353 C C . LYS A 1 188 ? 13.010 26.364 -34.451 1.00 39.41 188 LYS A C 1
ATOM 1355 O O . LYS A 1 188 ? 13.241 25.998 -33.309 1.00 39.41 188 LYS A O 1
ATOM 1360 N N . ASN A 1 189 ? 12.341 27.489 -34.716 1.00 38.56 189 ASN A N 1
ATOM 1361 C CA . ASN A 1 189 ? 11.749 28.324 -33.664 1.00 38.56 189 ASN A CA 1
ATOM 1362 C C . ASN A 1 189 ? 10.556 27.648 -32.987 1.00 38.56 189 ASN A C 1
ATOM 1364 O O . ASN A 1 189 ? 10.427 27.784 -31.780 1.00 38.56 189 ASN A O 1
ATOM 1368 N N . PHE A 1 190 ? 9.737 26.890 -33.717 1.00 35.66 190 PHE A N 1
ATOM 1369 C CA . PHE A 1 190 ? 8.666 26.068 -33.166 1.00 35.66 190 PHE A CA 1
ATOM 1370 C C . PHE A 1 190 ? 9.272 24.966 -32.298 1.00 35.66 190 PHE A C 1
ATOM 1372 O O . PHE A 1 190 ? 9.004 24.942 -31.121 1.00 35.66 190 PHE A O 1
ATOM 1379 N N . VAL A 1 191 ? 10.220 24.165 -32.780 1.00 35.31 191 VAL A N 1
ATOM 1380 C CA . VAL A 1 191 ? 10.912 23.126 -31.993 1.00 35.31 191 VAL A CA 1
ATOM 1381 C C . VAL A 1 191 ? 11.653 23.698 -30.774 1.00 35.31 191 VAL A C 1
ATOM 1383 O O . VAL A 1 191 ? 11.633 23.073 -29.720 1.00 35.31 191 VAL A O 1
ATOM 1386 N N . LEU A 1 192 ? 12.260 24.888 -30.871 1.00 35.19 192 LEU A N 1
ATOM 1387 C CA . LEU A 1 192 ? 12.955 25.530 -29.746 1.00 35.19 192 LEU A CA 1
ATOM 1388 C C . LEU A 1 192 ? 12.004 26.187 -28.731 1.00 35.19 192 LEU A C 1
ATOM 1390 O O . LEU A 1 192 ? 12.288 26.121 -27.545 1.00 35.19 192 LEU A O 1
ATOM 1394 N N . HIS A 1 193 ? 10.875 26.769 -29.156 1.00 33.34 193 HIS A N 1
ATOM 1395 C CA . HIS A 1 193 ? 9.864 27.344 -28.246 1.00 33.34 193 HIS A CA 1
ATOM 1396 C C . HIS A 1 193 ? 8.799 26.324 -27.815 1.00 33.34 193 HIS A C 1
ATOM 1398 O O . HIS A 1 193 ? 8.044 26.559 -26.878 1.00 33.34 193 HIS A O 1
ATOM 1404 N N . SER A 1 194 ? 8.726 25.180 -28.492 1.00 32.91 194 SER A N 1
ATOM 1405 C CA . SER A 1 194 ? 7.923 24.025 -28.116 1.00 32.91 194 SER A CA 1
ATOM 1406 C C . SER A 1 194 ? 8.707 23.055 -27.248 1.00 32.91 194 SER A C 1
ATOM 1408 O O . SER A 1 194 ? 8.066 22.208 -26.661 1.00 32.91 194 SER A O 1
ATOM 1410 N N . ALA A 1 195 ? 10.031 23.158 -27.090 1.00 31.95 195 ALA A N 1
ATOM 1411 C CA . ALA A 1 195 ? 10.762 22.343 -26.112 1.00 31.95 195 ALA A CA 1
ATOM 1412 C C . ALA A 1 195 ? 10.243 22.580 -24.676 1.00 31.95 195 ALA A C 1
ATOM 1414 O O . ALA A 1 195 ? 10.030 21.620 -23.942 1.00 31.95 195 ALA A O 1
ATOM 1415 N N . ASP A 1 196 ? 9.880 23.824 -24.348 1.00 32.53 196 ASP A N 1
ATOM 1416 C CA . ASP A 1 196 ? 9.269 24.195 -23.060 1.00 32.53 196 ASP A CA 1
ATOM 1417 C C . ASP A 1 196 ? 7.769 23.822 -22.959 1.00 32.53 196 ASP A C 1
ATOM 1419 O O . ASP A 1 196 ? 7.191 23.789 -21.871 1.00 32.53 196 ASP A O 1
ATOM 1423 N N . VAL A 1 197 ? 7.120 23.513 -24.092 1.00 32.44 197 VAL A N 1
ATOM 1424 C CA . VAL A 1 197 ? 5.704 23.088 -24.184 1.00 32.44 197 VAL A CA 1
ATOM 1425 C C . VAL A 1 197 ? 5.575 21.559 -24.333 1.00 32.44 197 VAL A C 1
ATOM 1427 O O . VAL A 1 197 ? 4.584 20.971 -23.906 1.00 32.44 197 VAL A O 1
ATOM 1430 N N . LEU A 1 198 ? 6.593 20.886 -24.877 1.00 32.19 198 LEU A N 1
ATOM 1431 C CA . LEU A 1 198 ? 6.650 19.448 -25.164 1.00 32.19 198 LEU A CA 1
ATOM 1432 C C . LEU A 1 198 ? 7.158 18.618 -23.980 1.00 32.19 198 LEU A C 1
ATOM 1434 O O . LEU A 1 198 ? 6.930 17.412 -23.971 1.00 32.19 198 LEU A O 1
ATOM 1438 N N . GLU A 1 199 ? 7.709 19.241 -22.932 1.00 34.72 199 GLU A N 1
ATOM 1439 C CA . GLU A 1 199 ? 7.784 18.618 -21.597 1.00 34.72 199 GLU A CA 1
ATOM 1440 C C . GLU A 1 199 ? 6.390 18.292 -21.009 1.00 34.72 199 GLU A C 1
ATOM 1442 O O . GLU A 1 199 ? 6.293 17.639 -19.972 1.00 34.72 199 GLU A O 1
ATOM 1447 N N . GLY A 1 200 ? 5.302 18.733 -21.656 1.00 29.47 200 GLY A N 1
ATOM 1448 C CA . GLY A 1 200 ? 3.919 18.517 -21.227 1.00 29.47 200 GLY A CA 1
ATOM 1449 C C . GLY A 1 200 ? 3.030 17.706 -22.175 1.00 29.47 200 GLY A C 1
ATOM 1450 O O . GLY A 1 200 ? 1.833 17.643 -21.916 1.00 29.47 200 GLY A O 1
ATOM 1451 N N . ILE A 1 201 ? 3.549 17.097 -23.253 1.00 28.30 201 ILE A N 1
ATOM 1452 C CA . ILE A 1 201 ? 2.735 16.242 -24.143 1.00 28.30 201 ILE A CA 1
ATOM 1453 C C . ILE A 1 201 ? 3.289 14.812 -24.152 1.00 28.30 201 ILE A C 1
ATOM 1455 O O . ILE A 1 201 ? 4.181 14.494 -24.943 1.00 28.30 201 ILE A O 1
ATOM 1459 N N . PRO A 1 202 ? 2.745 13.906 -23.328 1.00 36.84 202 PRO A N 1
ATOM 1460 C CA . PRO A 1 202 ? 2.992 12.487 -23.480 1.00 36.84 202 PRO A CA 1
ATOM 1461 C C . PRO A 1 202 ? 2.249 12.007 -24.729 1.00 36.84 202 PRO A C 1
ATOM 1463 O O . PRO A 1 202 ? 1.024 11.907 -24.758 1.00 36.84 202 PRO A O 1
ATOM 1466 N N . VAL A 1 203 ? 2.998 11.609 -25.755 1.00 31.27 203 VAL A N 1
ATOM 1467 C CA . VAL A 1 203 ? 2.520 10.736 -26.848 1.00 31.27 203 VAL A CA 1
ATOM 1468 C C . VAL A 1 203 ? 2.330 9.294 -26.320 1.00 31.27 203 VAL A C 1
ATOM 1470 O O . VAL A 1 203 ? 2.613 8.309 -26.990 1.00 31.27 203 VAL A O 1
ATOM 1473 N N . LEU A 1 204 ? 1.840 9.150 -25.086 1.00 34.53 204 LEU A N 1
ATOM 1474 C CA . LEU A 1 204 ? 1.623 7.884 -24.385 1.00 34.53 204 LEU A CA 1
ATOM 1475 C C . LEU A 1 204 ? 0.150 7.725 -24.002 1.00 34.53 204 LEU A C 1
ATOM 1477 O O . LEU A 1 204 ? -0.204 7.311 -22.908 1.00 34.53 204 LEU A O 1
ATOM 1481 N N . ARG A 1 205 ? -0.749 7.956 -24.965 1.00 31.88 205 ARG A N 1
ATOM 1482 C CA . ARG A 1 205 ? -2.077 7.323 -24.933 1.00 31.88 205 ARG A CA 1
ATOM 1483 C C . ARG A 1 205 ? -1.962 5.891 -25.461 1.00 31.88 205 ARG A C 1
ATOM 1485 O O . ARG A 1 205 ? -2.456 5.546 -26.532 1.00 31.88 205 ARG A O 1
ATOM 1492 N N . PHE A 1 206 ? -1.240 5.057 -24.733 1.00 39.81 206 PHE A N 1
ATOM 1493 C CA . PHE A 1 206 ? -1.007 3.658 -25.069 1.00 39.81 206 PHE A CA 1
ATOM 1494 C C . PHE A 1 206 ? -0.822 2.955 -23.733 1.00 39.81 206 PHE A C 1
ATOM 1496 O O . PHE A 1 206 ? 0.124 3.255 -23.032 1.00 39.81 206 PHE A O 1
ATOM 1503 N N . ILE A 1 207 ? -1.765 2.149 -23.248 1.00 39.78 207 ILE A N 1
ATOM 1504 C CA . ILE A 1 207 ? -1.579 0.690 -23.326 1.00 39.78 207 ILE A CA 1
ATOM 1505 C C . ILE A 1 207 ? -2.919 -0.086 -23.250 1.00 39.78 207 ILE A C 1
ATOM 1507 O O . ILE A 1 207 ? -2.970 -1.247 -23.626 1.00 39.78 207 ILE A O 1
ATOM 1511 N N . GLY A 1 208 ? -4.055 0.508 -22.869 1.00 33.53 208 GLY A N 1
ATOM 1512 C CA . GLY A 1 208 ? -5.296 -0.270 -22.650 1.00 33.53 208 GLY A CA 1
ATOM 1513 C C . GLY A 1 208 ? -6.169 -0.528 -23.892 1.00 33.53 208 GLY A C 1
ATOM 1514 O O . GLY A 1 208 ? -6.377 -1.666 -24.312 1.00 33.53 208 GLY A O 1
ATOM 1515 N N . LYS A 1 209 ? -6.725 0.539 -24.486 1.00 34.34 209 LYS A N 1
ATOM 1516 C CA . LYS A 1 209 ? -7.710 0.441 -25.588 1.00 34.34 209 LYS A CA 1
ATOM 1517 C C . LYS A 1 209 ? -7.073 0.147 -26.947 1.00 34.34 209 LYS A C 1
ATOM 1519 O O . LYS A 1 209 ? -7.651 -0.568 -27.764 1.00 34.34 209 LYS A O 1
ATOM 1524 N N . SER A 1 210 ? -5.868 0.661 -27.169 1.00 38.38 210 SER A N 1
ATOM 1525 C CA . SER A 1 210 ? -5.173 0.573 -28.449 1.00 38.38 210 SER A CA 1
ATOM 1526 C C . SER A 1 210 ? -4.663 -0.849 -28.721 1.00 38.38 210 SER A C 1
ATOM 1528 O O . SER A 1 210 ? -4.673 -1.274 -29.869 1.00 38.38 210 SER A O 1
ATOM 1530 N N . LEU A 1 211 ? -4.331 -1.641 -27.688 1.00 38.28 211 LEU A N 1
ATOM 1531 C CA . LEU A 1 211 ? -3.912 -3.038 -27.866 1.00 38.28 211 LEU A CA 1
ATOM 1532 C C . LEU A 1 211 ? -5.039 -3.918 -28.445 1.00 38.28 211 LEU A C 1
ATOM 1534 O O . LEU A 1 211 ? -4.825 -4.655 -29.402 1.00 38.28 211 LEU A O 1
ATOM 1538 N N . LYS A 1 212 ? -6.273 -3.804 -27.943 1.00 36.53 212 LYS A N 1
ATOM 1539 C CA . LYS A 1 212 ? -7.396 -4.593 -28.483 1.00 36.53 212 LYS A CA 1
ATOM 1540 C C . LYS A 1 212 ? -7.747 -4.190 -29.924 1.00 36.53 212 LYS A C 1
ATOM 1542 O O . LYS A 1 212 ? -8.092 -5.047 -30.732 1.00 36.53 212 LYS A O 1
ATOM 1547 N N . ALA A 1 213 ? -7.619 -2.900 -30.251 1.00 39.91 213 ALA A N 1
ATOM 1548 C CA . ALA A 1 213 ? -7.860 -2.374 -31.595 1.00 39.91 213 ALA A CA 1
ATOM 1549 C C . ALA A 1 213 ? -6.726 -2.687 -32.595 1.00 39.91 213 ALA A C 1
ATOM 1551 O O . ALA A 1 213 ? -7.011 -2.890 -33.771 1.00 39.91 213 ALA A O 1
ATOM 1552 N N . MET A 1 214 ? -5.465 -2.754 -32.145 1.00 39.16 214 MET A N 1
ATOM 1553 C CA . MET A 1 214 ? -4.306 -3.041 -33.004 1.00 39.16 214 MET A CA 1
ATOM 1554 C C . MET A 1 214 ? -4.009 -4.525 -33.188 1.00 39.16 214 MET A C 1
ATOM 1556 O O . MET A 1 214 ? -3.502 -4.895 -34.241 1.00 39.16 214 MET A O 1
ATOM 1560 N N . PHE A 1 215 ? -4.297 -5.378 -32.201 1.00 43.28 215 PHE A N 1
ATOM 1561 C CA . PHE A 1 215 ? -3.815 -6.761 -32.233 1.00 43.28 215 PHE A CA 1
ATOM 1562 C C . PHE A 1 215 ? -4.855 -7.795 -32.661 1.00 43.28 215 PHE A C 1
ATOM 1564 O O . PHE A 1 215 ? -4.454 -8.916 -32.954 1.00 43.28 215 PHE A O 1
ATOM 1571 N N . GLY A 1 216 ? -6.157 -7.470 -32.730 1.00 39.47 216 GLY A N 1
ATOM 1572 C CA . GLY A 1 216 ? -7.212 -8.388 -33.215 1.00 39.47 216 GLY A CA 1
ATOM 1573 C C . GLY A 1 216 ? -7.314 -9.740 -32.475 1.00 39.47 216 GLY A C 1
ATOM 1574 O O . GLY A 1 216 ? -8.153 -10.570 -32.811 1.00 39.47 216 GLY A O 1
ATOM 1575 N N . GLN A 1 217 ? -6.470 -9.937 -31.467 1.00 43.41 217 GLN A N 1
ATOM 1576 C CA . GLN A 1 217 ? -6.285 -11.079 -30.591 1.00 43.41 217 GLN A CA 1
ATOM 1577 C C . GLN A 1 217 ? -6.099 -10.534 -29.173 1.00 43.41 217 GLN A C 1
ATOM 1579 O O . GLN A 1 217 ? -5.719 -9.371 -28.988 1.00 43.41 217 GLN A O 1
ATOM 1584 N N . GLU A 1 218 ? -6.396 -11.364 -28.176 1.00 47.88 218 GLU A N 1
ATOM 1585 C CA . GLU A 1 218 ? -6.166 -11.053 -26.767 1.00 47.88 218 GLU A CA 1
ATOM 1586 C C . GLU A 1 218 ? -4.729 -10.551 -26.583 1.00 47.88 218 GLU A C 1
ATOM 1588 O O . GLU A 1 218 ? -3.768 -11.221 -26.964 1.00 47.88 218 GLU A O 1
ATOM 1593 N N . ALA A 1 219 ? -4.576 -9.324 -26.078 1.00 45.44 219 ALA A N 1
ATOM 1594 C CA . ALA A 1 219 ? -3.260 -8.759 -25.819 1.00 45.44 219 ALA A CA 1
ATOM 1595 C C . ALA A 1 219 ? -2.469 -9.736 -24.930 1.00 45.44 219 ALA A C 1
ATOM 1597 O O . ALA A 1 219 ? -3.047 -10.258 -23.972 1.00 45.44 219 ALA A O 1
ATOM 1598 N N . PRO A 1 220 ? -1.183 -10.007 -25.228 1.00 47.53 220 PRO A N 1
ATOM 1599 C CA . PRO A 1 220 ? -0.416 -10.976 -24.463 1.00 47.53 220 PRO A CA 1
ATOM 1600 C C . PRO A 1 220 ? -0.459 -10.626 -22.976 1.00 47.53 220 PRO A C 1
ATOM 1602 O O . PRO A 1 220 ? -0.316 -9.464 -22.592 1.00 47.53 220 PRO A O 1
ATOM 1605 N N . GLU A 1 221 ? -0.671 -11.655 -22.158 1.00 62.00 221 GLU A N 1
ATOM 1606 C CA . GLU A 1 221 ? -0.714 -11.575 -20.702 1.00 62.00 221 GLU A CA 1
ATOM 1607 C C . GLU A 1 221 ? 0.512 -10.800 -20.180 1.00 62.00 221 GLU A C 1
ATOM 1609 O O . GLU A 1 221 ? 1.627 -11.313 -20.219 1.00 62.00 221 GLU A O 1
ATOM 1614 N N . ARG A 1 222 ? 0.297 -9.559 -19.714 1.00 79.19 222 ARG A N 1
ATOM 1615 C CA . ARG A 1 222 ? 1.301 -8.611 -19.185 1.00 79.19 222 ARG A CA 1
ATOM 1616 C C . ARG A 1 222 ? 2.477 -8.321 -20.133 1.00 79.19 222 ARG A C 1
ATOM 1618 O O . ARG A 1 222 ? 3.454 -9.070 -20.2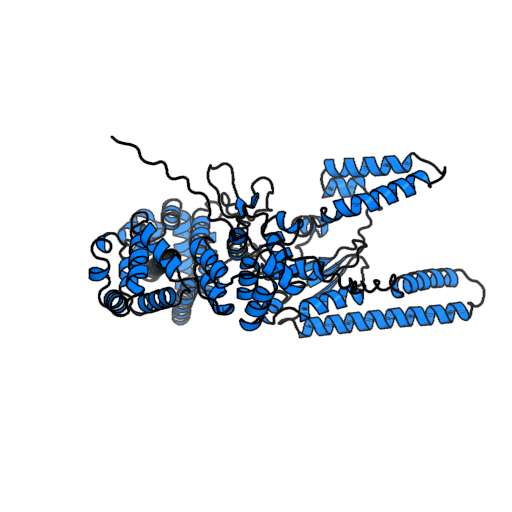03 1.00 79.19 222 ARG A O 1
ATOM 1625 N N . ALA A 1 223 ? 2.440 -7.157 -20.777 1.00 87.88 223 ALA A N 1
ATOM 1626 C CA . ALA A 1 223 ? 3.552 -6.667 -21.581 1.00 87.88 223 ALA A CA 1
ATOM 1627 C C . ALA A 1 223 ? 3.836 -5.181 -21.345 1.00 87.88 223 ALA A C 1
ATOM 1629 O O . ALA A 1 223 ? 2.902 -4.397 -21.189 1.00 87.88 223 ALA A O 1
ATOM 1630 N N . ILE A 1 224 ? 5.116 -4.801 -21.390 1.00 89.81 224 ILE A N 1
ATOM 1631 C CA . ILE A 1 224 ? 5.525 -3.409 -21.615 1.00 89.81 224 ILE A CA 1
ATOM 1632 C C . ILE A 1 224 ? 5.890 -3.297 -23.091 1.00 89.81 224 ILE A C 1
ATOM 1634 O O . ILE A 1 224 ? 6.791 -3.991 -23.570 1.00 89.81 224 ILE A O 1
ATOM 1638 N N . VAL A 1 225 ? 5.158 -2.455 -23.817 1.00 87.75 225 VAL A N 1
ATOM 1639 C CA . VAL A 1 225 ? 5.315 -2.291 -25.262 1.00 87.75 225 VAL A CA 1
ATOM 1640 C C . VAL A 1 225 ? 5.993 -0.965 -25.548 1.00 87.75 225 VAL A C 1
ATOM 1642 O O . VAL A 1 225 ? 5.448 0.094 -25.257 1.00 87.75 225 VAL A O 1
ATOM 1645 N N . LEU A 1 226 ? 7.159 -1.026 -26.183 1.00 83.75 226 LEU A N 1
ATOM 1646 C CA . LEU A 1 226 ? 7.880 0.153 -26.635 1.00 83.75 226 LEU A CA 1
ATOM 1647 C C . LEU A 1 226 ? 7.723 0.349 -28.140 1.00 83.75 226 LEU A C 1
ATOM 1649 O O . LEU A 1 226 ? 8.198 -0.450 -28.960 1.00 83.75 226 LEU A O 1
ATOM 1653 N N . GLY A 1 227 ? 7.049 1.444 -28.481 1.00 79.50 227 GLY A N 1
ATOM 1654 C CA . GLY A 1 227 ? 6.925 1.956 -29.840 1.00 79.50 227 GLY A CA 1
ATOM 1655 C C . GLY A 1 227 ? 8.223 2.568 -30.355 1.00 79.50 227 GLY A C 1
ATOM 1656 O O . GLY A 1 227 ? 9.086 3.002 -29.592 1.00 79.50 227 GLY A O 1
ATOM 1657 N N . ASN A 1 228 ? 8.371 2.627 -31.677 1.00 67.88 228 ASN A N 1
ATOM 1658 C CA . ASN A 1 228 ? 9.477 3.336 -32.311 1.00 67.88 228 ASN A CA 1
ATOM 1659 C C . ASN A 1 228 ? 9.198 4.850 -32.338 1.00 67.88 228 ASN A C 1
ATOM 1661 O O . ASN A 1 228 ? 8.902 5.413 -33.386 1.00 67.88 228 ASN A O 1
ATOM 1665 N N . SER A 1 229 ? 9.270 5.513 -31.183 1.00 56.12 229 SER A N 1
ATOM 1666 C CA . SER A 1 229 ? 8.998 6.954 -31.039 1.00 56.12 229 SER A CA 1
ATOM 1667 C C . SER A 1 229 ? 10.112 7.858 -31.583 1.00 56.12 229 SER A C 1
ATOM 1669 O O . SER A 1 229 ? 10.027 9.076 -31.467 1.00 56.12 229 SER A O 1
ATOM 1671 N N . GLY A 1 230 ? 11.195 7.298 -32.134 1.00 54.38 230 GLY A N 1
ATOM 1672 C CA . GLY A 1 230 ? 12.367 8.058 -32.586 1.00 54.38 230 GLY A CA 1
ATOM 1673 C C . GLY A 1 230 ? 13.202 8.673 -31.450 1.00 54.38 230 GLY A C 1
ATOM 1674 O O . GLY A 1 230 ? 14.372 8.986 -31.671 1.00 54.38 230 GLY A O 1
ATOM 1675 N N . SER A 1 231 ? 12.650 8.783 -30.238 1.00 50.00 231 SER A N 1
ATOM 1676 C CA . SER A 1 231 ? 13.351 9.162 -29.014 1.00 50.00 231 SER A CA 1
ATOM 1677 C C . SER A 1 231 ? 14.115 7.975 -28.417 1.00 50.00 231 SER A C 1
ATOM 1679 O O . SER A 1 231 ? 13.693 6.822 -28.501 1.00 50.00 231 SER A O 1
ATOM 1681 N N . LEU A 1 232 ? 15.278 8.257 -27.825 1.00 61.09 232 LEU A N 1
ATOM 1682 C CA . LEU A 1 232 ? 16.012 7.284 -27.017 1.00 61.09 232 LEU A CA 1
ATOM 1683 C C . LEU A 1 232 ? 15.114 6.850 -25.853 1.00 61.09 232 LEU A C 1
ATOM 1685 O O . LEU A 1 232 ? 14.703 7.688 -25.051 1.00 61.09 232 LEU A O 1
ATOM 1689 N N . VAL A 1 233 ? 14.825 5.550 -25.754 1.00 77.62 233 VAL A N 1
ATOM 1690 C CA . VAL A 1 233 ? 14.147 4.970 -24.588 1.00 77.62 233 VAL A CA 1
ATOM 1691 C C . VAL A 1 233 ? 15.056 5.190 -23.387 1.00 77.62 233 VAL A C 1
ATOM 1693 O O . VAL A 1 233 ? 16.111 4.562 -23.259 1.00 77.62 233 VAL A O 1
ATOM 1696 N N . SER A 1 234 ? 14.685 6.143 -22.542 1.00 86.81 234 SER A N 1
ATOM 1697 C CA . SER A 1 234 ? 15.498 6.540 -21.403 1.00 86.81 234 SER A CA 1
ATOM 1698 C C . SER A 1 234 ? 15.311 5.572 -20.237 1.00 86.81 234 SER A C 1
ATOM 1700 O O . SER A 1 234 ? 14.303 4.874 -20.122 1.00 86.81 234 SER A O 1
ATOM 1702 N N . LYS A 1 235 ? 16.281 5.574 -19.321 1.00 90.62 235 LYS A N 1
ATOM 1703 C CA . LYS A 1 235 ? 16.163 4.903 -18.022 1.00 90.62 235 LYS A CA 1
ATOM 1704 C C . LYS A 1 235 ? 14.897 5.334 -17.259 1.00 90.62 235 LYS A C 1
ATOM 1706 O O . LYS A 1 235 ? 14.287 4.526 -16.567 1.00 90.62 235 LYS A O 1
ATOM 1711 N N . ASN A 1 236 ? 14.494 6.597 -17.402 1.00 91.06 236 ASN A N 1
ATOM 1712 C CA . ASN A 1 236 ? 13.310 7.149 -16.746 1.00 91.06 236 ASN A CA 1
ATOM 1713 C C . ASN A 1 236 ? 12.019 6.527 -17.276 1.00 91.06 236 ASN A C 1
ATOM 1715 O O . ASN A 1 236 ? 11.212 6.072 -16.475 1.00 91.06 236 ASN A O 1
ATOM 1719 N N . LEU A 1 237 ? 11.876 6.410 -18.599 1.00 90.88 237 LEU A N 1
ATOM 1720 C CA . LEU A 1 237 ? 10.700 5.775 -19.193 1.00 90.88 237 LEU A CA 1
ATOM 1721 C C . LEU A 1 237 ? 10.564 4.315 -18.736 1.00 90.88 237 LEU A C 1
ATOM 1723 O O . LEU A 1 237 ? 9.480 3.876 -18.377 1.00 90.88 237 LEU A O 1
ATOM 1727 N N . TRP A 1 238 ? 11.669 3.567 -18.666 1.00 93.31 238 TRP A N 1
ATOM 1728 C CA . TRP A 1 238 ? 11.622 2.200 -18.142 1.00 93.31 238 TRP A CA 1
ATOM 1729 C C . TRP A 1 238 ? 11.180 2.126 -16.682 1.00 93.31 238 TRP A C 1
ATOM 1731 O O . TRP A 1 238 ? 10.363 1.278 -16.334 1.00 93.31 238 TRP A O 1
ATOM 1741 N N . ALA A 1 239 ? 11.714 3.001 -15.831 1.00 95.44 239 ALA A N 1
ATOM 1742 C CA . ALA A 1 239 ? 11.331 3.048 -14.426 1.00 95.44 239 ALA A CA 1
ATOM 1743 C C . ALA A 1 239 ? 9.854 3.441 -14.245 1.00 95.44 239 ALA A C 1
ATOM 1745 O O . ALA A 1 239 ? 9.193 2.869 -13.382 1.00 95.44 239 ALA A O 1
ATOM 1746 N N . HIS A 1 240 ? 9.331 4.329 -15.092 1.00 95.38 240 HIS A N 1
ATOM 1747 C CA . HIS A 1 240 ? 7.913 4.680 -15.149 1.00 95.38 240 HIS A CA 1
ATOM 1748 C C . HIS A 1 240 ? 7.034 3.458 -15.476 1.00 95.38 240 HIS A C 1
ATOM 1750 O O . HIS A 1 240 ? 6.189 3.067 -14.672 1.00 95.38 240 HIS A O 1
ATOM 1756 N N . GLU A 1 241 ? 7.278 2.784 -16.606 1.00 93.56 241 GLU A N 1
ATOM 1757 C CA . GLU A 1 241 ? 6.462 1.634 -17.037 1.00 93.56 241 GLU A CA 1
ATOM 1758 C C . GLU A 1 241 ? 6.539 0.452 -16.056 1.00 93.56 241 GLU A C 1
ATOM 1760 O O . GLU A 1 241 ? 5.574 -0.287 -15.849 1.00 93.56 241 GLU A O 1
ATOM 1765 N N . ILE A 1 242 ? 7.695 0.272 -15.411 1.00 94.88 242 ILE A N 1
ATOM 1766 C CA . ILE A 1 242 ? 7.865 -0.706 -14.333 1.00 94.88 242 ILE A CA 1
ATOM 1767 C C . ILE A 1 242 ? 7.083 -0.291 -13.080 1.00 94.88 242 ILE A C 1
ATOM 1769 O O . ILE A 1 242 ? 6.516 -1.162 -12.422 1.00 94.88 242 ILE A O 1
ATOM 1773 N N . GLY A 1 243 ? 6.995 1.006 -12.771 1.00 95.19 243 GLY A N 1
ATOM 1774 C CA . GLY A 1 243 ? 6.156 1.530 -11.692 1.00 95.19 243 GLY A CA 1
ATOM 1775 C C . GLY A 1 243 ? 4.702 1.080 -11.828 1.00 95.19 243 GLY A C 1
ATOM 1776 O O . GLY A 1 243 ? 4.139 0.536 -10.876 1.00 95.19 243 GLY A O 1
ATOM 1777 N N . HIS A 1 244 ? 4.135 1.159 -13.036 1.00 93.12 244 HIS A N 1
ATOM 1778 C CA . HIS A 1 244 ? 2.807 0.600 -13.322 1.00 93.12 244 HIS A CA 1
ATOM 1779 C C . HIS A 1 244 ? 2.734 -0.898 -12.994 1.00 93.12 244 HIS A C 1
ATOM 1781 O O . HIS A 1 244 ? 1.802 -1.343 -12.328 1.00 93.12 244 HIS A O 1
ATOM 1787 N N . GLN A 1 245 ? 3.747 -1.688 -13.368 1.00 92.25 245 GLN A N 1
ATOM 1788 C CA . GLN A 1 245 ? 3.776 -3.125 -13.051 1.00 92.25 245 GLN A CA 1
ATOM 1789 C C . GLN A 1 245 ? 3.866 -3.420 -11.547 1.00 92.25 245 GLN A C 1
ATOM 1791 O O . GLN A 1 245 ? 3.272 -4.400 -11.099 1.00 92.25 245 GLN A O 1
ATOM 1796 N N . VAL A 1 246 ? 4.571 -2.595 -10.768 1.00 91.56 246 VAL A N 1
ATOM 1797 C CA . VAL A 1 246 ? 4.668 -2.717 -9.298 1.00 91.56 246 VAL A CA 1
ATOM 1798 C C . VAL A 1 246 ? 3.337 -2.374 -8.611 1.00 91.56 246 VAL A C 1
ATOM 1800 O O . VAL A 1 246 ? 2.993 -2.943 -7.565 1.00 91.56 246 VAL A O 1
ATOM 1803 N N . GLN A 1 247 ? 2.553 -1.478 -9.213 1.00 88.75 247 GLN A N 1
ATOM 1804 C CA . GLN A 1 247 ? 1.219 -1.121 -8.733 1.00 88.75 247 GLN A CA 1
ATOM 1805 C C . GLN A 1 247 ? 0.168 -2.214 -9.013 1.00 88.75 247 GLN A C 1
ATOM 1807 O O . GLN A 1 247 ? -0.864 -2.266 -8.342 1.00 88.75 247 GLN A O 1
ATOM 1812 N N . MET A 1 248 ? 0.422 -3.114 -9.966 1.00 83.94 248 MET A N 1
ATOM 1813 C CA . MET A 1 248 ? -0.484 -4.204 -10.339 1.00 83.94 248 MET A CA 1
ATOM 1814 C C . MET A 1 248 ? -0.386 -5.424 -9.401 1.00 83.94 248 MET A C 1
ATOM 1816 O O . MET A 1 248 ? 0.660 -5.726 -8.832 1.00 83.94 248 MET A O 1
ATOM 1820 N N . VAL A 1 249 ? -1.480 -6.184 -9.286 1.00 70.62 249 VAL A N 1
ATOM 1821 C CA . VAL A 1 249 ? -1.540 -7.505 -8.631 1.00 70.62 249 VAL A CA 1
ATOM 1822 C C . VAL A 1 249 ? -2.318 -8.467 -9.528 1.00 70.62 249 VAL A C 1
ATOM 1824 O O . VAL A 1 249 ? -3.306 -8.082 -10.146 1.00 70.62 249 VAL A O 1
ATOM 1827 N N . ASN A 1 250 ? -1.868 -9.723 -9.644 1.00 65.62 250 ASN A N 1
ATOM 1828 C CA . ASN A 1 250 ? -2.540 -10.768 -10.433 1.00 65.62 250 ASN A CA 1
ATOM 1829 C C . ASN A 1 250 ? -2.934 -10.323 -11.855 1.00 65.62 250 ASN A C 1
ATOM 1831 O O . ASN A 1 250 ? -4.011 -10.646 -12.348 1.00 65.62 250 ASN A O 1
ATOM 1835 N N . ARG A 1 251 ? -2.029 -9.605 -12.540 1.00 68.50 251 ARG A N 1
ATOM 1836 C CA . ARG A 1 251 ? -2.200 -9.124 -13.927 1.00 68.50 251 ARG A CA 1
ATOM 1837 C C . ARG A 1 251 ? -3.243 -8.007 -14.102 1.00 68.50 251 ARG A C 1
ATOM 1839 O O . ARG A 1 251 ? -3.521 -7.628 -15.236 1.00 68.50 251 ARG A O 1
ATOM 1846 N N . GLY A 1 252 ? -3.785 -7.451 -13.019 1.00 71.75 252 GLY A N 1
ATOM 1847 C CA . GLY A 1 252 ? -4.682 -6.298 -13.042 1.00 71.75 252 GLY A CA 1
ATOM 1848 C C . GLY A 1 252 ? -4.170 -5.146 -12.185 1.00 71.75 252 GLY A C 1
ATOM 1849 O O . GLY A 1 252 ? -3.295 -5.322 -11.339 1.00 71.75 252 GLY A O 1
ATOM 1850 N N . TRP A 1 253 ? -4.735 -3.960 -12.395 1.00 77.38 253 TRP A N 1
ATOM 1851 C CA . TRP A 1 253 ? -4.630 -2.875 -11.425 1.00 77.38 253 TRP A CA 1
ATOM 1852 C C . TRP A 1 253 ? -5.088 -3.357 -10.052 1.00 77.38 253 TRP A C 1
ATOM 1854 O O . TRP A 1 253 ? -6.034 -4.142 -9.968 1.00 77.38 253 TRP A O 1
ATOM 1864 N N . ASN A 1 254 ? -4.414 -2.889 -9.004 1.00 79.19 254 ASN A N 1
ATOM 1865 C CA . ASN A 1 254 ? -4.847 -3.082 -7.629 1.00 79.19 254 ASN A CA 1
ATOM 1866 C C . ASN A 1 254 ? -5.487 -1.771 -7.128 1.00 79.19 254 ASN A C 1
ATOM 1868 O O . ASN A 1 254 ? -4.753 -0.885 -6.684 1.00 79.19 254 ASN A O 1
ATOM 1872 N N . PRO A 1 255 ? -6.825 -1.634 -7.197 1.00 78.75 255 PRO A N 1
ATOM 1873 C CA . PRO A 1 255 ? -7.546 -0.470 -6.705 1.00 78.75 255 PRO A CA 1
ATOM 1874 C C . PRO A 1 255 ? -7.239 -0.098 -5.271 1.00 78.75 255 PRO A C 1
ATOM 1876 O O . PRO A 1 255 ? -7.208 1.079 -4.963 1.00 78.75 255 PRO A O 1
ATOM 1879 N N . GLU A 1 256 ? -6.940 -1.053 -4.390 1.00 79.69 256 GLU A N 1
ATOM 1880 C CA . GLU A 1 256 ? -6.546 -0.709 -3.026 1.00 79.69 256 GLU A CA 1
ATOM 1881 C C . GLU A 1 256 ? -5.207 0.034 -3.009 1.00 79.69 256 GLU A C 1
ATOM 1883 O O . GLU A 1 256 ? -5.100 1.088 -2.386 1.00 79.69 256 GLU A O 1
ATOM 1888 N N . LYS A 1 257 ? -4.194 -0.467 -3.726 1.00 87.06 257 LYS A N 1
ATOM 1889 C CA . LYS A 1 257 ? -2.908 0.239 -3.837 1.00 87.06 257 LYS A CA 1
ATOM 1890 C C . LYS A 1 257 ? -3.070 1.606 -4.498 1.00 87.06 257 LYS A C 1
ATOM 1892 O O . LYS A 1 257 ? -2.365 2.536 -4.105 1.00 87.06 257 LYS A O 1
ATOM 1897 N N . ILE A 1 258 ? -3.954 1.712 -5.492 1.00 87.94 258 ILE A N 1
ATOM 1898 C CA . ILE A 1 258 ? -4.272 2.971 -6.175 1.00 87.94 258 ILE A CA 1
ATOM 1899 C C . ILE A 1 258 ? -4.954 3.929 -5.198 1.00 87.94 258 ILE A C 1
ATOM 1901 O O . ILE A 1 258 ? -4.463 5.036 -5.038 1.00 87.94 258 ILE A O 1
ATOM 1905 N N . ALA A 1 259 ? -5.999 3.495 -4.492 1.00 88.00 259 ALA A N 1
ATOM 1906 C CA . ALA A 1 259 ? -6.753 4.285 -3.521 1.00 88.00 259 ALA A CA 1
ATOM 1907 C C . ALA A 1 259 ? -5.876 4.789 -2.373 1.00 88.00 259 ALA A C 1
ATOM 1909 O O . ALA A 1 259 ? -5.943 5.953 -1.984 1.00 88.00 259 ALA A O 1
ATOM 1910 N N . GLU A 1 260 ? -5.041 3.917 -1.808 1.00 91.19 260 GLU A N 1
ATOM 1911 C CA . GLU A 1 260 ? -4.143 4.290 -0.719 1.00 91.19 260 GLU A CA 1
ATOM 1912 C C . GLU A 1 260 ? -3.107 5.312 -1.198 1.00 91.19 260 GLU A C 1
ATOM 1914 O O . GLU A 1 260 ? -2.892 6.326 -0.537 1.00 91.19 260 GLU A O 1
ATOM 1919 N N . PHE A 1 261 ? -2.523 5.122 -2.384 1.00 94.25 261 PHE A N 1
ATOM 1920 C CA . PHE A 1 261 ? -1.597 6.107 -2.941 1.00 94.25 261 PHE A CA 1
ATOM 1921 C C . PHE A 1 261 ? -2.295 7.420 -3.329 1.00 94.25 261 PHE A C 1
ATOM 1923 O O . PHE A 1 261 ? -1.775 8.503 -3.072 1.00 94.25 261 PHE A O 1
ATOM 1930 N N . ALA A 1 262 ? -3.508 7.334 -3.877 1.00 92.44 262 ALA A N 1
ATOM 1931 C CA . ALA A 1 262 ? -4.351 8.457 -4.262 1.00 92.44 262 ALA A CA 1
ATOM 1932 C C . ALA A 1 262 ? -4.596 9.416 -3.092 1.00 92.44 262 ALA A C 1
ATOM 1934 O O . ALA A 1 262 ? -4.509 10.634 -3.262 1.00 92.44 262 ALA A O 1
ATOM 1935 N N . LYS A 1 263 ? -4.822 8.881 -1.886 1.00 93.00 263 LYS A N 1
ATOM 1936 C CA . LYS A 1 263 ? -4.990 9.679 -0.662 1.00 93.00 263 LYS A CA 1
ATOM 1937 C C . LYS A 1 263 ? -3.790 10.573 -0.352 1.00 93.00 263 LYS A C 1
ATOM 1939 O O . LYS A 1 263 ? -3.988 11.690 0.122 1.00 93.00 263 LYS A O 1
ATOM 1944 N N . LEU A 1 264 ? -2.565 10.140 -0.662 1.00 94.12 264 LEU A N 1
ATOM 1945 C CA . LEU A 1 264 ? -1.349 10.921 -0.397 1.00 94.12 264 LEU A CA 1
ATOM 1946 C C . LEU A 1 264 ? -1.293 12.214 -1.218 1.00 94.12 264 LEU A C 1
ATOM 1948 O O . LEU A 1 264 ? -0.779 13.222 -0.741 1.00 94.12 264 LEU A O 1
ATOM 1952 N N . SER A 1 265 ? -1.887 12.201 -2.411 1.00 90.38 265 SER A N 1
ATOM 1953 C CA . SER A 1 265 ? -2.021 13.366 -3.302 1.00 90.38 265 SER A CA 1
ATOM 1954 C C . SER A 1 265 ? -3.393 14.040 -3.209 1.00 90.38 265 SER A C 1
ATOM 1956 O O . SER A 1 265 ? -3.657 15.030 -3.895 1.00 90.38 265 SER A O 1
ATOM 1958 N N . GLY A 1 266 ? -4.297 13.494 -2.392 1.00 90.00 266 GLY A N 1
ATOM 1959 C CA . GLY A 1 266 ? -5.685 13.934 -2.303 1.00 90.00 266 GLY A CA 1
ATOM 1960 C C . GLY A 1 266 ? -6.462 13.739 -3.606 1.00 90.00 266 GLY A C 1
ATOM 1961 O O . GLY A 1 266 ? -7.271 14.595 -3.955 1.00 90.00 266 GLY A O 1
ATOM 1962 N N . TRP A 1 267 ? -6.181 12.676 -4.359 1.00 89.88 267 TRP A N 1
ATOM 1963 C CA . TRP A 1 267 ? -6.951 12.329 -5.548 1.00 89.88 267 TRP A CA 1
ATOM 1964 C C . TRP A 1 267 ? -8.366 11.894 -5.169 1.00 89.88 267 TRP A C 1
ATOM 1966 O O . TRP A 1 267 ? -8.571 10.980 -4.367 1.00 89.88 267 TRP A O 1
ATOM 1976 N N . THR A 1 268 ? -9.344 12.554 -5.776 1.00 88.62 268 THR A N 1
ATOM 1977 C CA . THR A 1 268 ? -10.767 12.321 -5.542 1.00 88.62 268 THR A CA 1
ATOM 1978 C C . THR A 1 268 ? -11.543 12.243 -6.847 1.00 88.62 268 THR A C 1
ATOM 1980 O O . THR A 1 268 ? -11.119 12.798 -7.861 1.00 88.62 268 THR A O 1
ATOM 1983 N N . GLU A 1 269 ? -12.691 11.576 -6.797 1.00 84.25 269 GLU A N 1
ATOM 1984 C CA . GLU A 1 269 ? -13.648 11.429 -7.890 1.00 84.25 269 GLU A CA 1
ATOM 1985 C C . GLU A 1 269 ? -15.012 11.982 -7.469 1.00 84.25 269 GLU A C 1
ATOM 1987 O O . GLU A 1 269 ? -15.467 11.767 -6.341 1.00 84.25 269 GLU A O 1
ATOM 1992 N N . ASN A 1 270 ? -15.685 12.690 -8.377 1.00 81.81 270 ASN A N 1
ATOM 1993 C CA . ASN A 1 270 ? -17.058 13.147 -8.175 1.00 81.81 270 ASN A CA 1
ATOM 1994 C C . ASN A 1 270 ? -17.920 12.807 -9.391 1.00 81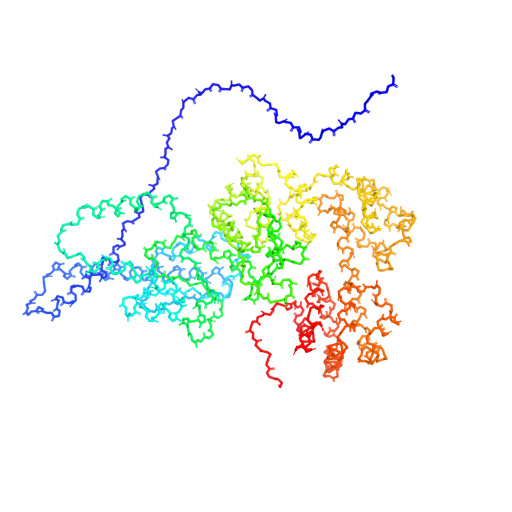.81 270 ASN A C 1
ATOM 1996 O O . ASN A 1 270 ? -17.666 13.281 -10.497 1.00 81.81 270 ASN A O 1
ATOM 2000 N N . TYR A 1 271 ? -18.975 12.030 -9.163 1.00 76.88 271 TYR A N 1
ATOM 2001 C CA . TYR A 1 271 ? -19.839 11.513 -10.222 1.00 76.88 271 TYR A CA 1
ATOM 2002 C C . TYR A 1 271 ? -21.161 12.276 -10.380 1.00 76.88 271 TYR A C 1
ATOM 2004 O O . TYR A 1 271 ? -22.076 11.794 -11.049 1.00 76.88 271 TYR A O 1
ATOM 2012 N N . GLY A 1 272 ? -21.296 13.443 -9.744 1.00 77.44 272 GLY A N 1
ATOM 2013 C CA . GLY A 1 272 ? -22.534 14.226 -9.735 1.00 77.44 272 GLY A CA 1
ATOM 2014 C C . GLY A 1 272 ? -23.609 13.708 -8.772 1.00 77.44 272 GLY A C 1
ATOM 2015 O O . GLY A 1 272 ? -24.716 14.239 -8.762 1.00 77.44 272 GLY A O 1
ATOM 2016 N N . ASP A 1 273 ? -23.294 12.717 -7.933 1.00 74.25 273 ASP A N 1
ATOM 2017 C CA . ASP A 1 273 ? -24.160 12.175 -6.870 1.00 74.25 273 ASP A CA 1
ATOM 2018 C C . ASP A 1 273 ? -24.129 13.017 -5.575 1.00 74.25 273 ASP A C 1
ATOM 2020 O O . ASP A 1 273 ? -24.747 12.663 -4.570 1.00 74.25 273 ASP A O 1
ATOM 2024 N N . GLY A 1 274 ? -23.393 14.132 -5.590 1.00 80.88 274 GLY A N 1
ATOM 2025 C CA . GLY A 1 274 ? -23.181 14.997 -4.431 1.00 80.88 274 GLY A CA 1
ATOM 2026 C C . GLY A 1 274 ? -22.158 14.459 -3.428 1.00 80.88 274 GLY A C 1
ATOM 2027 O O . GLY A 1 274 ? -21.958 15.093 -2.391 1.00 80.88 274 GLY A O 1
ATOM 2028 N N . LYS A 1 275 ? -21.495 13.332 -3.718 1.00 80.19 275 LYS A N 1
ATOM 2029 C CA . LYS A 1 275 ? -20.441 12.749 -2.885 1.00 80.19 275 LYS A CA 1
ATOM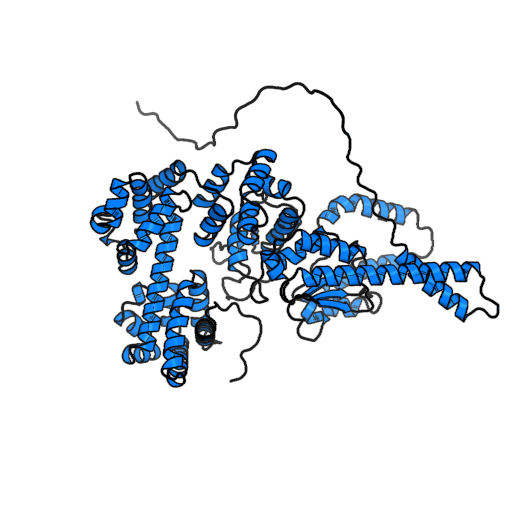 2030 C C . LYS A 1 275 ? -19.080 12.889 -3.564 1.00 80.19 275 LYS A C 1
ATOM 2032 O O . LYS A 1 275 ? -18.961 12.989 -4.784 1.00 80.19 275 LYS A O 1
ATOM 2037 N N . THR A 1 276 ? -18.044 12.915 -2.737 1.00 83.25 276 THR A N 1
ATOM 2038 C CA . THR A 1 276 ? -16.651 12.884 -3.179 1.00 83.25 276 THR A CA 1
ATOM 2039 C C . THR A 1 276 ? -16.055 11.574 -2.702 1.00 83.25 276 THR A C 1
ATOM 2041 O O . THR A 1 276 ? -16.065 11.294 -1.502 1.00 83.25 276 THR A O 1
ATOM 2044 N N . HIS A 1 277 ? -15.546 10.788 -3.639 1.00 81.56 277 HIS A N 1
ATOM 2045 C CA . HIS A 1 277 ? -14.937 9.487 -3.385 1.00 81.56 277 HIS A CA 1
ATOM 2046 C C . HIS A 1 277 ? -13.419 9.599 -3.536 1.00 81.56 277 HIS A C 1
ATOM 2048 O O . HIS A 1 277 ? -12.926 10.508 -4.203 1.00 81.56 277 HIS A O 1
ATOM 2054 N N . VAL A 1 278 ? -12.661 8.708 -2.900 1.00 83.62 278 VAL A N 1
ATOM 2055 C CA . VAL A 1 278 ? -11.217 8.590 -3.166 1.00 83.62 278 VAL A CA 1
ATOM 2056 C C . VAL A 1 278 ? -11.046 7.930 -4.529 1.00 83.62 278 VAL A C 1
ATOM 2058 O O . VAL A 1 278 ? -11.724 6.947 -4.804 1.00 83.62 278 VAL A O 1
ATOM 2061 N N . ALA A 1 279 ? -10.142 8.447 -5.361 1.00 81.06 279 ALA A N 1
ATOM 2062 C CA . ALA A 1 279 ? -9.884 7.846 -6.665 1.00 81.06 279 ALA A CA 1
ATOM 2063 C C . ALA A 1 279 ? -9.165 6.497 -6.509 1.00 81.06 279 ALA A C 1
ATOM 2065 O O . ALA A 1 279 ? -8.036 6.448 -6.022 1.00 81.06 279 ALA A O 1
ATOM 2066 N N . ASP A 1 280 ? -9.800 5.408 -6.928 1.00 75.69 280 ASP A N 1
ATOM 2067 C CA . ASP A 1 280 ? -9.276 4.043 -6.797 1.00 75.69 280 ASP A CA 1
ATOM 2068 C C . ASP A 1 280 ? -9.166 3.302 -8.142 1.00 75.69 280 ASP A C 1
ATOM 2070 O O . ASP A 1 280 ? -8.644 2.188 -8.207 1.00 75.69 280 ASP A O 1
ATOM 2074 N N . GLY A 1 281 ? -9.591 3.936 -9.241 1.00 69.38 281 GLY A N 1
ATOM 2075 C CA . GLY A 1 281 ? -9.599 3.332 -10.575 1.00 69.38 281 GLY A CA 1
ATOM 2076 C C . GLY A 1 281 ? -10.789 2.400 -10.827 1.00 69.38 281 GLY A C 1
ATOM 2077 O O . GLY A 1 281 ? -10.785 1.650 -11.810 1.00 69.38 281 GLY A O 1
ATOM 2078 N N . VAL A 1 282 ? -11.811 2.440 -9.971 1.00 66.81 282 VAL A N 1
ATOM 2079 C CA . VAL A 1 282 ? -13.089 1.745 -10.136 1.00 66.81 282 VAL A CA 1
ATOM 2080 C C . VAL A 1 282 ? -14.202 2.788 -10.203 1.00 66.81 282 VAL A C 1
ATOM 2082 O O . VAL A 1 282 ? -14.251 3.715 -9.403 1.00 66.81 282 VAL A O 1
ATOM 2085 N N . ASP A 1 283 ? -15.125 2.652 -11.158 1.00 66.94 283 ASP A N 1
ATOM 2086 C CA . ASP A 1 283 ? -16.340 3.466 -11.154 1.00 66.94 283 ASP A CA 1
ATOM 2087 C C . ASP A 1 283 ? -17.162 3.076 -9.926 1.00 66.94 283 ASP A C 1
ATOM 2089 O O . ASP A 1 283 ? -17.811 2.030 -9.907 1.00 66.94 283 ASP A O 1
ATOM 2093 N N . ASN A 1 284 ? -17.160 3.919 -8.898 1.00 61.66 284 ASN A N 1
ATOM 2094 C CA . ASN A 1 284 ? -17.854 3.641 -7.640 1.00 61.66 284 ASN A CA 1
ATOM 2095 C C . ASN A 1 284 ? -19.389 3.525 -7.788 1.00 61.66 284 ASN A C 1
ATOM 2097 O O . ASN A 1 284 ? -20.070 3.126 -6.844 1.00 61.66 284 ASN A O 1
ATOM 2101 N N . ARG A 1 285 ? -19.960 3.833 -8.964 1.00 59.66 285 ARG A N 1
ATOM 2102 C CA . ARG A 1 285 ? -21.387 3.626 -9.264 1.00 59.66 285 ARG A CA 1
ATOM 2103 C C . ARG A 1 285 ? -21.672 2.261 -9.874 1.00 59.66 285 ARG A C 1
ATOM 2105 O O . ARG A 1 285 ? -22.729 1.691 -9.615 1.00 59.66 285 ARG A O 1
ATOM 2112 N N . THR A 1 286 ? -20.786 1.777 -10.743 1.00 59.59 286 THR A N 1
ATOM 2113 C CA . THR A 1 286 ? -21.023 0.563 -11.546 1.00 59.59 286 THR A CA 1
ATOM 2114 C C . THR A 1 286 ? -20.167 -0.617 -11.100 1.00 59.59 286 THR A C 1
ATOM 2116 O O . THR A 1 286 ? -20.475 -1.761 -11.429 1.00 59.59 286 THR A O 1
ATOM 2119 N N . GLY A 1 287 ? -19.098 -0.358 -10.348 1.00 59.25 287 GLY A N 1
ATOM 2120 C CA . GLY A 1 287 ? -18.078 -1.340 -10.005 1.00 59.25 287 GLY A CA 1
ATOM 2121 C C . GLY A 1 287 ? -17.170 -1.731 -11.169 1.00 59.25 287 GLY A C 1
ATOM 2122 O O . GLY A 1 287 ? -16.348 -2.637 -11.022 1.00 59.25 287 GLY A O 1
ATOM 2123 N N . GLU A 1 288 ? -17.324 -1.104 -12.338 1.00 63.84 288 GLU A N 1
ATOM 2124 C CA . GLU A 1 288 ? -16.498 -1.390 -13.506 1.00 63.84 288 GLU A CA 1
ATOM 2125 C C . GLU A 1 288 ? -15.155 -0.660 -13.418 1.00 63.84 288 GLU A C 1
ATOM 2127 O O . GLU A 1 288 ? -15.039 0.396 -12.803 1.00 63.84 288 GLU A O 1
ATOM 2132 N N . LYS A 1 289 ? -14.111 -1.208 -14.051 1.00 61.66 289 LYS A N 1
ATOM 2133 C CA . LYS A 1 289 ? -12.808 -0.530 -14.120 1.00 61.66 289 LYS A CA 1
ATOM 2134 C C . LYS A 1 289 ? -12.962 0.787 -14.873 1.00 61.66 289 LYS A C 1
ATOM 2136 O O . LYS A 1 289 ? -13.304 0.775 -16.059 1.00 61.66 289 LYS A O 1
ATOM 2141 N N . LEU A 1 290 ? -12.648 1.899 -14.214 1.00 57.31 290 LEU A N 1
ATOM 2142 C CA . LEU A 1 290 ? -12.589 3.182 -14.891 1.00 57.31 290 LEU A CA 1
ATOM 2143 C C . LEU A 1 290 ? -11.383 3.220 -15.817 1.00 57.31 290 LEU A C 1
ATOM 2145 O O . LEU A 1 290 ? -10.259 2.862 -15.467 1.00 57.31 290 LEU A O 1
ATOM 2149 N N . LEU A 1 291 ? -11.621 3.741 -17.012 1.00 59.56 291 LEU A N 1
ATOM 2150 C CA . LEU A 1 291 ? -10.604 4.546 -17.662 1.00 59.56 291 LEU A CA 1
ATOM 2151 C C . LEU A 1 291 ? -10.689 5.891 -16.955 1.00 59.56 291 LEU A C 1
ATOM 2153 O O . LEU A 1 291 ? -11.730 6.527 -17.074 1.00 59.56 291 LEU A O 1
ATOM 2157 N N . PHE A 1 292 ? -9.663 6.249 -16.179 1.00 63.84 292 PHE A N 1
ATOM 2158 C CA . PHE A 1 292 ? -9.572 7.513 -15.445 1.00 63.84 292 PHE A CA 1
ATOM 2159 C C . PHE A 1 292 ? -10.121 8.669 -16.291 1.00 63.84 292 PHE A C 1
ATOM 2161 O O . PHE A 1 292 ? -9.491 9.090 -17.262 1.00 63.84 292 PHE A O 1
ATOM 2168 N N . ASP A 1 293 ? -11.335 9.113 -15.966 1.00 65.69 293 ASP A N 1
ATOM 2169 C CA . ASP A 1 293 ? -11.976 10.225 -16.649 1.00 65.69 293 ASP A CA 1
ATOM 2170 C C . ASP A 1 293 ? -11.508 11.508 -15.962 1.00 65.69 293 ASP A C 1
ATOM 2172 O O . ASP A 1 293 ? -11.883 11.822 -14.832 1.00 65.69 293 ASP A O 1
ATOM 2176 N N . GLU A 1 294 ? -10.634 12.241 -16.646 1.00 66.56 294 GLU A N 1
ATOM 2177 C CA . GLU A 1 294 ? -10.043 13.489 -16.156 1.00 66.56 294 GLU A CA 1
ATOM 2178 C C . GLU A 1 294 ? -11.105 14.547 -15.805 1.00 66.56 294 GLU A C 1
ATOM 2180 O O . GLU A 1 294 ? -10.818 15.475 -15.053 1.00 66.56 294 GLU A O 1
ATOM 2185 N N . GLN A 1 295 ? -12.345 14.416 -16.295 1.00 67.19 295 GLN A N 1
ATOM 2186 C CA . GLN A 1 295 ? -13.434 15.335 -15.957 1.00 67.19 295 GLN A CA 1
ATOM 2187 C C . GLN A 1 295 ? -13.976 15.133 -14.538 1.00 67.19 295 GLN A C 1
ATOM 2189 O O . GLN A 1 295 ? -14.493 16.083 -13.942 1.00 67.19 295 GLN A O 1
ATOM 2194 N N . VAL A 1 296 ? -13.862 13.919 -13.990 1.00 67.00 296 VAL A N 1
ATOM 2195 C CA . VAL A 1 296 ? -14.344 13.594 -12.637 1.00 67.00 296 VAL A CA 1
ATOM 2196 C C . VAL A 1 296 ? -13.223 13.569 -11.603 1.00 67.00 296 VAL A C 1
ATOM 2198 O O . VAL A 1 296 ? -13.509 13.653 -10.408 1.00 67.00 296 VAL A O 1
ATOM 2201 N N . LEU A 1 297 ? -11.966 13.498 -12.048 1.00 78.06 297 LEU A N 1
ATOM 2202 C CA . LEU A 1 297 ? -10.786 13.419 -11.194 1.00 78.06 297 LEU A CA 1
ATOM 2203 C C . LEU A 1 297 ? -10.284 14.793 -10.760 1.00 78.06 297 LEU A C 1
ATOM 2205 O O . LEU A 1 297 ? -10.118 15.710 -11.562 1.00 78.06 297 LEU A O 1
ATOM 2209 N N . LYS A 1 298 ? -9.975 14.923 -9.469 1.00 81.44 298 LYS A N 1
ATOM 2210 C CA . LYS A 1 298 ? -9.332 16.117 -8.909 1.00 81.44 298 LYS A CA 1
ATOM 2211 C C . LYS A 1 298 ? -8.256 15.733 -7.911 1.00 81.44 298 LYS A C 1
ATOM 2213 O O . LYS A 1 298 ? -8.528 14.988 -6.973 1.00 81.44 298 LYS A O 1
ATOM 2218 N N . ALA A 1 299 ? -7.063 16.294 -8.080 1.00 81.56 299 ALA A N 1
ATOM 2219 C CA . ALA A 1 299 ? -5.990 16.212 -7.098 1.00 81.56 299 ALA A CA 1
ATOM 2220 C C . ALA A 1 299 ? -6.080 17.366 -6.090 1.00 81.56 299 ALA A C 1
ATOM 2222 O O . ALA A 1 299 ? -6.204 18.529 -6.476 1.00 81.56 299 ALA A O 1
ATOM 2223 N N . GLY A 1 300 ? -5.998 17.049 -4.799 1.00 78.31 300 GLY A N 1
ATOM 2224 C CA . GLY A 1 300 ? -6.038 18.029 -3.712 1.00 78.31 300 GLY A CA 1
ATOM 2225 C C . GLY A 1 300 ? -4.677 18.625 -3.327 1.00 78.31 300 GLY A C 1
ATOM 2226 O O . GLY A 1 300 ? -4.648 19.702 -2.737 1.00 78.31 300 GLY A O 1
ATOM 2227 N N . ARG A 1 301 ? -3.562 17.949 -3.643 1.00 80.31 301 ARG A N 1
ATOM 2228 C CA . ARG A 1 301 ? -2.190 18.335 -3.248 1.00 80.31 301 ARG A CA 1
ATOM 2229 C C . ARG A 1 301 ? -1.267 18.425 -4.462 1.00 80.31 301 ARG A C 1
ATOM 2231 O O . ARG A 1 301 ? -0.500 17.512 -4.760 1.00 80.31 301 ARG A O 1
ATOM 2238 N N . THR A 1 302 ? -1.382 19.520 -5.211 1.00 81.44 302 THR A N 1
ATOM 2239 C CA . THR A 1 302 ? -0.637 19.708 -6.468 1.00 81.44 302 THR A CA 1
ATOM 2240 C C . THR A 1 302 ? 0.858 19.972 -6.286 1.00 81.44 302 THR A C 1
ATOM 2242 O O . THR A 1 302 ? 1.623 19.865 -7.238 1.00 81.44 302 THR A O 1
ATOM 2245 N N . ASP A 1 303 ? 1.274 20.334 -5.078 1.00 82.50 303 ASP A N 1
ATOM 2246 C CA . ASP A 1 303 ? 2.663 20.511 -4.661 1.00 82.50 303 ASP A CA 1
ATOM 2247 C C . ASP A 1 303 ? 3.411 19.184 -4.460 1.00 82.50 303 ASP A C 1
ATOM 2249 O O . ASP A 1 303 ? 4.637 19.168 -4.531 1.00 82.50 303 ASP A O 1
ATOM 2253 N N . ASN A 1 304 ? 2.690 18.065 -4.330 1.00 81.19 304 ASN A N 1
ATOM 2254 C CA . ASN A 1 304 ? 3.270 16.744 -4.064 1.00 81.19 304 ASN A CA 1
ATOM 2255 C C . ASN A 1 304 ? 3.531 15.924 -5.343 1.00 81.19 304 ASN A C 1
ATOM 2257 O O . ASN A 1 304 ? 3.726 14.707 -5.279 1.00 81.19 304 ASN A O 1
ATOM 2261 N N . PHE A 1 305 ? 3.507 16.548 -6.522 1.00 86.31 305 PHE A N 1
ATOM 2262 C CA . PHE A 1 305 ? 3.772 15.877 -7.796 1.00 86.31 305 PHE A CA 1
ATOM 2263 C C . PHE A 1 305 ? 5.222 16.063 -8.239 1.00 86.31 305 PHE A C 1
ATOM 2265 O O . PHE A 1 305 ? 5.737 17.176 -8.326 1.00 86.31 305 PHE A O 1
ATOM 2272 N N . VAL A 1 306 ? 5.888 14.960 -8.583 1.00 88.81 306 VAL A N 1
ATOM 2273 C CA . VAL A 1 306 ? 7.295 14.982 -9.023 1.00 88.81 306 VAL A CA 1
ATOM 2274 C C . VAL A 1 306 ? 7.489 15.455 -10.470 1.00 88.81 306 VAL A C 1
ATOM 2276 O O . VAL A 1 306 ? 8.614 15.802 -10.859 1.00 88.81 306 VAL A O 1
ATOM 2279 N N . SER A 1 307 ? 6.405 15.486 -11.252 1.00 90.56 307 SER A N 1
ATOM 2280 C CA . SER A 1 307 ? 6.346 15.964 -12.635 1.00 90.56 307 SER A CA 1
ATOM 2281 C C . SER A 1 307 ? 4.944 16.485 -12.979 1.00 90.56 307 SER A C 1
ATOM 2283 O O . SER A 1 307 ? 3.974 16.206 -12.277 1.00 90.56 307 SER A O 1
ATOM 2285 N N . LYS A 1 308 ? 4.816 17.224 -14.089 1.00 87.19 308 LYS A N 1
ATOM 2286 C CA . LYS A 1 308 ? 3.500 17.624 -14.618 1.00 87.19 308 LYS A CA 1
ATOM 2287 C C . LYS A 1 308 ? 2.673 16.411 -15.054 1.00 87.19 308 LYS A C 1
ATOM 2289 O O . LYS A 1 308 ? 1.458 16.430 -14.911 1.00 87.19 308 LYS A O 1
ATOM 2294 N N . TYR A 1 309 ? 3.323 15.359 -15.558 1.00 87.56 309 TYR A N 1
ATOM 2295 C CA . TYR A 1 309 ? 2.623 14.165 -16.031 1.00 87.56 309 TYR A CA 1
ATOM 2296 C C . TYR A 1 309 ? 1.979 13.369 -14.889 1.00 87.56 309 TYR A C 1
ATOM 2298 O O . TYR A 1 309 ? 0.882 12.840 -15.052 1.00 87.56 309 TYR A O 1
ATOM 2306 N N . ALA A 1 310 ? 2.580 13.404 -13.698 1.00 88.94 310 ALA A N 1
ATOM 2307 C CA . ALA A 1 310 ? 2.005 12.834 -12.481 1.00 88.94 310 ALA A CA 1
ATOM 2308 C C . ALA A 1 310 ? 0.621 13.429 -12.131 1.00 88.94 310 ALA A C 1
ATOM 2310 O O . ALA A 1 310 ? -0.160 12.794 -11.432 1.00 88.94 310 ALA A O 1
ATOM 2311 N N . MET A 1 311 ? 0.284 14.622 -12.644 1.00 88.31 311 MET A N 1
ATOM 2312 C CA . MET A 1 311 ? -1.016 15.282 -12.451 1.00 88.31 311 MET A CA 1
ATOM 2313 C C . MET A 1 311 ? -2.124 14.742 -13.369 1.00 88.31 311 MET A C 1
ATOM 2315 O O . MET A 1 311 ? -3.215 15.304 -13.380 1.00 88.31 311 MET A O 1
ATOM 2319 N N . THR A 1 312 ? -1.858 13.704 -14.165 1.00 86.31 312 THR A N 1
ATOM 2320 C CA . THR A 1 312 ? -2.847 13.142 -15.100 1.00 86.31 312 THR A CA 1
ATOM 2321 C C . THR A 1 312 ? -3.890 12.308 -14.360 1.00 86.31 312 THR A C 1
ATOM 2323 O O . THR A 1 312 ? -5.088 12.517 -14.521 1.00 86.31 312 THR A O 1
ATOM 2326 N N . ASN A 1 313 ? -3.447 11.354 -13.538 1.00 87.62 313 ASN A N 1
ATOM 2327 C CA . ASN A 1 313 ? -4.310 10.484 -12.739 1.00 87.62 313 ASN A CA 1
ATOM 2328 C C . ASN A 1 313 ? -3.482 9.768 -11.640 1.00 87.62 313 ASN A C 1
ATOM 2330 O O . ASN A 1 313 ? -2.249 9.823 -11.673 1.00 87.62 313 ASN A O 1
ATOM 2334 N N . PRO A 1 314 ? -4.121 9.056 -10.689 1.00 89.94 314 PRO A N 1
ATOM 2335 C CA . PRO A 1 314 ? -3.416 8.366 -9.604 1.00 89.94 314 PRO A CA 1
ATOM 2336 C C . PRO A 1 314 ? -2.408 7.289 -10.038 1.00 89.94 314 PRO A C 1
ATOM 2338 O O . PRO A 1 314 ? -1.453 7.018 -9.309 1.00 89.94 314 PRO A O 1
ATOM 2341 N N . THR A 1 315 ? -2.610 6.645 -11.193 1.00 90.44 315 THR A N 1
ATOM 2342 C CA . THR A 1 315 ? -1.664 5.632 -11.695 1.00 90.44 315 THR A CA 1
ATOM 2343 C C . THR A 1 315 ? -0.406 6.272 -12.271 1.00 90.44 315 THR A C 1
ATOM 2345 O O . THR A 1 315 ? 0.697 5.845 -11.938 1.00 90.44 315 THR A O 1
ATOM 2348 N N . GLU A 1 316 ? -0.542 7.356 -13.040 1.00 91.94 316 GLU A N 1
ATOM 2349 C CA . GLU A 1 316 ? 0.612 8.115 -13.542 1.00 91.94 316 GLU A CA 1
ATOM 2350 C C . GLU A 1 316 ? 1.374 8.785 -12.399 1.00 91.94 316 GLU A C 1
ATOM 2352 O O . GLU A 1 316 ? 2.602 8.799 -12.391 1.00 91.94 316 GLU A O 1
ATOM 2357 N N . ASP A 1 317 ? 0.663 9.270 -11.380 1.00 95.06 317 ASP A N 1
ATOM 2358 C CA . ASP A 1 317 ? 1.277 9.788 -10.161 1.00 95.06 317 ASP A CA 1
ATOM 2359 C C . ASP A 1 317 ? 2.180 8.752 -9.479 1.00 95.06 317 ASP A C 1
ATOM 2361 O O . ASP A 1 317 ? 3.323 9.046 -9.113 1.00 95.06 317 ASP A O 1
ATOM 2365 N N . PHE A 1 318 ? 1.693 7.516 -9.347 1.00 95.94 318 PHE A N 1
ATOM 2366 C CA . PHE A 1 318 ? 2.485 6.427 -8.790 1.00 95.94 318 PHE A CA 1
ATOM 2367 C C . PHE A 1 318 ? 3.691 6.098 -9.668 1.00 95.94 318 PHE A C 1
ATOM 2369 O O . PHE A 1 318 ? 4.798 6.002 -9.143 1.00 95.94 318 PHE A O 1
ATOM 2376 N N . ALA A 1 319 ? 3.511 5.947 -10.981 1.00 96.00 319 ALA A N 1
ATOM 2377 C CA . ALA A 1 319 ? 4.593 5.593 -11.898 1.00 96.00 319 ALA A CA 1
ATOM 2378 C C . ALA A 1 319 ? 5.696 6.659 -11.950 1.00 96.00 319 ALA A C 1
ATOM 2380 O O . ALA A 1 319 ? 6.881 6.332 -11.848 1.00 96.00 319 ALA A O 1
ATOM 2381 N N . GLU A 1 320 ? 5.324 7.936 -12.006 1.00 96.81 320 GLU A N 1
ATOM 2382 C CA . GLU A 1 320 ? 6.260 9.060 -11.952 1.00 96.81 320 GLU A CA 1
ATOM 2383 C C . GLU A 1 320 ? 6.972 9.138 -10.594 1.00 96.81 320 GLU A C 1
ATOM 2385 O O . GLU A 1 320 ? 8.192 9.325 -10.526 1.00 96.81 320 GLU A O 1
ATOM 2390 N N . SER A 1 321 ? 6.240 8.931 -9.495 1.00 97.88 321 SER A N 1
ATOM 2391 C CA . SER A 1 321 ? 6.826 8.872 -8.152 1.00 97.88 321 SER A CA 1
ATOM 2392 C C . SER A 1 321 ? 7.776 7.682 -8.001 1.00 97.88 321 SER A C 1
ATOM 2394 O O . SER A 1 321 ? 8.849 7.830 -7.425 1.00 97.88 321 SER A O 1
ATOM 2396 N N . TYR A 1 322 ? 7.444 6.517 -8.558 1.00 97.94 322 TYR A N 1
ATOM 2397 C CA . TYR A 1 322 ? 8.300 5.332 -8.549 1.00 97.94 322 TYR A CA 1
ATOM 2398 C C . TYR A 1 322 ? 9.557 5.543 -9.400 1.00 97.94 322 TYR A C 1
ATOM 2400 O O . TYR A 1 322 ? 10.665 5.216 -8.973 1.00 97.94 322 TYR A O 1
ATOM 2408 N N . GLN A 1 323 ? 9.431 6.185 -10.562 1.00 96.94 323 GLN A N 1
ATOM 2409 C CA . GLN A 1 323 ? 10.582 6.607 -11.355 1.00 96.94 323 GLN A CA 1
ATOM 2410 C C . GLN A 1 323 ? 11.523 7.502 -10.536 1.00 96.94 323 GLN A C 1
ATOM 2412 O O . GLN A 1 323 ? 12.734 7.257 -10.502 1.00 96.94 323 GLN A O 1
ATOM 2417 N N . ALA A 1 324 ? 10.984 8.529 -9.870 1.00 97.25 324 ALA A N 1
ATOM 2418 C CA . ALA A 1 324 ? 11.767 9.403 -9.003 1.00 97.25 324 ALA A CA 1
ATOM 2419 C C . ALA A 1 324 ? 12.380 8.621 -7.832 1.00 97.25 324 ALA A C 1
ATOM 2421 O O . ALA A 1 324 ? 13.561 8.777 -7.556 1.00 97.25 324 ALA A O 1
ATOM 2422 N N . PHE A 1 325 ? 11.641 7.703 -7.211 1.00 98.25 325 PHE A N 1
ATOM 2423 C CA . PHE A 1 325 ? 12.146 6.831 -6.151 1.00 98.25 325 PHE A CA 1
ATOM 2424 C C . PHE A 1 325 ? 13.390 6.042 -6.584 1.00 98.25 325 PHE A C 1
ATOM 2426 O O . PHE A 1 325 ? 14.352 5.953 -5.824 1.00 98.25 325 PHE A O 1
ATOM 2433 N N . LEU A 1 326 ? 13.412 5.508 -7.813 1.00 97.06 326 LEU A N 1
ATOM 2434 C CA . LEU A 1 326 ? 14.550 4.720 -8.285 1.00 97.06 326 LEU A CA 1
ATOM 2435 C C . LEU A 1 326 ? 15.753 5.567 -8.729 1.00 97.06 326 LEU A C 1
ATOM 2437 O O . LEU A 1 326 ? 16.901 5.145 -8.528 1.00 97.06 326 LEU A O 1
ATOM 2441 N N . ASN A 1 327 ? 15.494 6.710 -9.377 1.00 95.69 327 ASN A N 1
ATOM 2442 C CA . ASN A 1 327 ? 16.503 7.489 -10.104 1.00 95.69 327 ASN A CA 1
ATOM 2443 C C . ASN A 1 327 ? 16.914 8.797 -9.410 1.00 95.69 327 ASN A C 1
ATOM 2445 O O . ASN A 1 327 ? 18.051 9.227 -9.585 1.00 95.69 327 ASN A O 1
ATOM 2449 N N . ASP A 1 328 ? 16.027 9.407 -8.627 1.00 96.75 328 ASP A N 1
ATOM 2450 C CA . ASP A 1 328 ? 16.266 10.637 -7.864 1.00 96.75 328 ASP A CA 1
ATOM 2451 C C . ASP A 1 328 ? 15.501 10.621 -6.516 1.00 96.75 328 ASP A C 1
ATOM 2453 O O . ASP A 1 328 ? 14.561 11.396 -6.290 1.00 96.75 328 ASP A O 1
ATOM 2457 N N . PRO A 1 329 ? 15.874 9.706 -5.597 1.00 97.56 329 PRO A N 1
ATOM 2458 C CA . PRO A 1 329 ? 15.170 9.516 -4.328 1.00 97.56 329 PRO A CA 1
ATOM 2459 C C . PRO A 1 329 ? 15.165 10.774 -3.453 1.00 97.56 329 PRO A C 1
ATOM 2461 O O . PRO A 1 329 ? 14.234 10.980 -2.675 1.00 97.56 329 PRO A O 1
ATOM 2464 N N . LYS A 1 330 ? 16.181 11.639 -3.590 1.00 97.06 330 LYS A N 1
ATOM 2465 C CA . LYS A 1 330 ? 16.266 12.900 -2.842 1.00 97.06 330 LYS A CA 1
ATOM 2466 C C . LYS A 1 330 ? 15.195 13.877 -3.297 1.00 97.06 330 LYS A C 1
ATOM 2468 O O . LYS A 1 330 ? 14.519 14.448 -2.448 1.00 97.06 330 LYS A O 1
ATOM 2473 N N . LYS A 1 331 ? 14.995 14.034 -4.610 1.00 96.19 331 LYS A N 1
ATOM 2474 C CA . LYS A 1 331 ? 13.915 14.877 -5.131 1.00 96.19 331 LYS A CA 1
ATOM 2475 C C . LYS A 1 331 ? 12.552 14.383 -4.655 1.00 96.19 331 LYS A C 1
ATOM 2477 O O . LYS A 1 331 ? 11.748 15.198 -4.215 1.00 96.19 331 LYS A O 1
ATOM 2482 N N . LEU A 1 332 ? 12.296 13.071 -4.686 1.00 97.75 332 LEU A N 1
ATOM 2483 C CA . LEU A 1 332 ? 11.027 12.540 -4.180 1.00 97.75 332 LEU A CA 1
ATOM 2484 C C . LEU A 1 332 ? 10.861 12.799 -2.675 1.00 97.75 332 LEU A C 1
ATOM 2486 O O . LEU A 1 332 ? 9.809 13.278 -2.272 1.00 97.75 332 LEU A O 1
ATOM 2490 N N . MET A 1 333 ? 11.890 12.551 -1.857 1.00 98.06 333 MET A N 1
ATOM 2491 C CA . MET A 1 333 ? 11.856 12.866 -0.421 1.00 98.06 333 MET A CA 1
ATOM 2492 C C . MET A 1 333 ? 11.604 14.360 -0.166 1.00 98.06 333 MET A C 1
ATOM 2494 O O . MET A 1 333 ? 10.881 14.720 0.754 1.00 98.06 333 MET A O 1
ATOM 2498 N N . GLN A 1 334 ? 12.186 15.241 -0.979 1.00 96.44 334 GLN A N 1
ATOM 2499 C CA . GLN A 1 334 ? 12.004 16.683 -0.850 1.00 96.44 334 GLN A CA 1
ATOM 2500 C C . GLN A 1 334 ? 10.583 17.134 -1.207 1.00 96.44 334 GLN A C 1
ATOM 2502 O O . GLN A 1 334 ? 10.049 18.003 -0.524 1.00 96.44 334 GLN A O 1
ATOM 2507 N N . VAL A 1 335 ? 10.015 16.591 -2.287 1.00 95.75 335 VAL A N 1
ATOM 2508 C CA . VAL A 1 335 ? 8.735 17.039 -2.859 1.00 95.75 335 VAL A CA 1
ATOM 2509 C C . VAL A 1 335 ? 7.539 16.350 -2.205 1.00 95.75 335 VAL A C 1
ATOM 2511 O O . VAL A 1 335 ? 6.540 17.000 -1.935 1.00 95.75 335 VAL A O 1
ATOM 2514 N N . ALA A 1 336 ? 7.627 15.043 -1.960 1.00 97.19 336 ALA A N 1
ATOM 2515 C CA . ALA A 1 336 ? 6.534 14.229 -1.438 1.00 97.19 336 ALA A CA 1
ATOM 2516 C C . ALA A 1 336 ? 7.081 13.120 -0.514 1.00 97.19 336 ALA A C 1
ATOM 2518 O O . ALA A 1 336 ? 7.096 11.937 -0.893 1.00 97.19 336 ALA A O 1
ATOM 2519 N N . PRO A 1 337 ? 7.571 13.474 0.690 1.00 97.81 337 PRO A N 1
ATOM 2520 C CA . PRO A 1 337 ? 8.178 12.520 1.619 1.00 97.81 337 PRO A CA 1
ATOM 2521 C C . PRO A 1 337 ? 7.232 11.367 1.980 1.00 97.81 337 PRO A C 1
ATOM 2523 O O . PRO A 1 337 ? 7.661 10.222 2.087 1.00 97.81 337 PRO A O 1
ATOM 2526 N N . GLU A 1 338 ? 5.929 11.610 2.089 1.00 97.44 338 GLU A N 1
ATOM 2527 C CA . GLU A 1 338 ? 4.934 10.573 2.353 1.00 97.44 338 GLU A CA 1
ATOM 2528 C C . GLU A 1 338 ? 4.841 9.527 1.229 1.00 97.44 338 GLU A C 1
ATOM 2530 O O . GLU A 1 338 ? 4.732 8.332 1.512 1.00 97.44 338 GLU A O 1
ATOM 2535 N N . LYS A 1 339 ? 4.970 9.941 -0.041 1.00 97.88 339 LYS A N 1
ATOM 2536 C CA . LYS A 1 339 ? 5.001 9.022 -1.193 1.00 97.88 339 LYS A CA 1
ATOM 2537 C C . LYS A 1 339 ? 6.297 8.229 -1.232 1.00 97.88 339 LYS A C 1
ATOM 2539 O O . LYS A 1 339 ? 6.264 7.032 -1.511 1.00 97.88 339 LYS A O 1
ATOM 2544 N N . PHE A 1 340 ? 7.422 8.870 -0.904 1.00 98.44 340 PHE A N 1
ATOM 2545 C CA . PHE A 1 340 ? 8.697 8.175 -0.731 1.00 98.44 340 PHE A CA 1
ATOM 2546 C C . PHE A 1 340 ? 8.557 7.041 0.292 1.00 98.44 340 PHE A C 1
ATOM 2548 O O . PHE A 1 340 ? 8.900 5.892 0.008 1.00 98.44 340 PHE A O 1
ATOM 2555 N N . LEU A 1 341 ? 8.022 7.358 1.475 1.00 98.31 341 LEU A N 1
ATOM 2556 C CA . LEU A 1 341 ? 7.867 6.406 2.572 1.00 98.31 341 LEU A CA 1
ATOM 2557 C C . LEU A 1 341 ? 6.881 5.286 2.220 1.00 98.31 341 LEU A C 1
ATOM 2559 O O . LEU A 1 341 ? 7.143 4.127 2.547 1.00 98.31 341 LEU A O 1
ATOM 2563 N N . TYR A 1 342 ? 5.793 5.609 1.517 1.00 97.88 342 TYR A N 1
ATOM 2564 C CA . TYR A 1 342 ? 4.833 4.632 1.004 1.00 97.88 342 TYR A CA 1
ATOM 2565 C C . TYR A 1 342 ? 5.478 3.642 0.032 1.00 97.88 342 TYR A C 1
ATOM 2567 O O . TYR A 1 342 ? 5.360 2.430 0.212 1.00 97.88 342 TYR A O 1
ATOM 2575 N N . ILE A 1 343 ? 6.189 4.141 -0.983 1.00 97.81 343 ILE A N 1
ATOM 2576 C CA . ILE A 1 343 ? 6.840 3.287 -1.983 1.00 97.81 343 ILE A CA 1
ATOM 2577 C C . ILE A 1 343 ? 7.912 2.422 -1.313 1.00 97.81 343 ILE A C 1
ATOM 2579 O O . ILE A 1 343 ? 7.973 1.218 -1.567 1.00 97.81 343 ILE A O 1
ATOM 2583 N N . ASN A 1 344 ? 8.704 2.984 -0.394 1.00 97.88 344 ASN A N 1
ATOM 2584 C CA . ASN A 1 344 ? 9.711 2.210 0.326 1.00 97.88 344 ASN A CA 1
ATOM 2585 C C . ASN A 1 344 ? 9.109 1.154 1.261 1.00 97.88 344 ASN A C 1
ATOM 2587 O O . ASN A 1 344 ? 9.710 0.101 1.438 1.00 97.88 344 ASN A O 1
ATOM 2591 N N . ALA A 1 345 ? 7.917 1.379 1.819 1.00 96.06 345 ALA A N 1
ATOM 2592 C CA . ALA A 1 345 ? 7.234 0.374 2.632 1.00 96.06 345 ALA A CA 1
ATOM 2593 C C . ALA A 1 345 ? 6.923 -0.908 1.841 1.00 96.06 345 ALA A C 1
ATOM 2595 O O . ALA A 1 345 ? 6.947 -2.002 2.401 1.00 96.06 345 ALA A O 1
ATOM 2596 N N . GLN A 1 346 ? 6.658 -0.772 0.538 1.00 93.44 346 GLN A N 1
ATOM 2597 C CA . GLN A 1 346 ? 6.406 -1.898 -0.362 1.00 93.44 346 GLN A CA 1
ATOM 2598 C C . GLN A 1 346 ? 7.706 -2.468 -0.936 1.00 93.44 346 GLN A C 1
ATOM 2600 O O . GLN A 1 346 ? 7.890 -3.682 -0.969 1.00 93.44 346 GLN A O 1
ATOM 2605 N N . SER A 1 347 ? 8.606 -1.581 -1.365 1.00 94.88 347 SER A N 1
ATOM 2606 C CA . SER A 1 347 ? 9.843 -1.942 -2.055 1.00 94.88 347 SER A CA 1
ATOM 2607 C C . SER A 1 347 ? 10.917 -2.474 -1.106 1.00 94.88 347 SER A C 1
ATOM 2609 O O . SER A 1 347 ? 11.678 -3.369 -1.468 1.00 94.88 347 SER A O 1
ATOM 2611 N N . GLN A 1 348 ? 11.000 -1.927 0.109 1.00 95.50 348 GLN A N 1
ATOM 2612 C CA . GLN A 1 348 ? 12.074 -2.154 1.084 1.00 95.50 348 GLN A CA 1
ATOM 2613 C C . GLN A 1 348 ? 13.476 -1.925 0.492 1.00 95.50 348 GLN A C 1
ATOM 2615 O O . GLN A 1 348 ? 14.444 -2.579 0.877 1.00 95.50 348 GLN A O 1
ATOM 2620 N N . ARG A 1 349 ? 13.591 -1.015 -0.486 1.00 95.75 349 ARG A N 1
ATOM 2621 C CA . ARG A 1 349 ? 14.856 -0.714 -1.170 1.00 95.75 349 ARG A CA 1
ATOM 2622 C C . ARG A 1 349 ? 15.845 0.008 -0.261 1.00 95.75 349 ARG A C 1
ATOM 2624 O O . ARG A 1 349 ? 17.037 -0.265 -0.355 1.00 95.75 349 ARG A O 1
ATOM 2631 N N . TYR A 1 350 ? 15.360 0.924 0.572 1.00 97.31 350 TYR A N 1
ATOM 2632 C CA . TYR A 1 350 ? 16.184 1.736 1.462 1.00 97.31 350 TYR A CA 1
ATOM 2633 C C . TYR A 1 350 ? 15.954 1.348 2.920 1.00 97.31 350 TYR A C 1
ATOM 2635 O O . TYR A 1 350 ? 14.812 1.249 3.377 1.00 97.31 350 TYR A O 1
ATOM 2643 N N . GLY A 1 351 ? 17.042 1.172 3.667 1.00 96.62 351 GLY A N 1
ATOM 2644 C CA . GLY A 1 351 ? 16.985 0.955 5.111 1.00 96.62 351 GLY A CA 1
ATOM 2645 C C . GLY A 1 351 ? 16.733 2.252 5.885 1.00 96.62 351 GLY A C 1
ATOM 2646 O O . GLY A 1 351 ? 17.026 3.349 5.409 1.00 96.62 351 GLY A O 1
ATOM 2647 N N . ALA A 1 352 ? 16.264 2.145 7.133 1.00 96.69 352 ALA A N 1
ATOM 2648 C CA . ALA A 1 352 ? 15.926 3.300 7.977 1.00 96.69 352 ALA A CA 1
ATOM 2649 C C . ALA A 1 352 ? 17.055 4.349 8.111 1.00 96.69 352 ALA A C 1
ATOM 2651 O O . ALA A 1 352 ? 16.785 5.546 8.214 1.00 96.69 352 ALA A O 1
ATOM 2652 N N . SER A 1 353 ? 18.329 3.937 8.088 1.00 97.06 353 SER A N 1
ATOM 2653 C CA . SER A 1 353 ? 19.474 4.861 8.121 1.00 97.06 353 SER A CA 1
ATOM 2654 C C . SER A 1 353 ? 19.613 5.696 6.846 1.00 97.06 353 SER A C 1
ATOM 2656 O O . SER A 1 353 ? 19.932 6.879 6.929 1.00 97.06 353 SER A O 1
ATOM 2658 N N . GLU A 1 354 ? 19.360 5.109 5.675 1.00 97.88 354 GLU A N 1
ATOM 2659 C CA . GLU A 1 354 ? 19.428 5.815 4.389 1.00 97.88 354 GLU A CA 1
ATOM 2660 C C . GLU A 1 354 ? 18.298 6.838 4.275 1.00 97.88 354 GLU A C 1
ATOM 2662 O O . GLU A 1 354 ? 18.535 7.975 3.876 1.00 97.88 354 GLU A O 1
ATOM 2667 N N . ILE A 1 355 ? 17.095 6.469 4.722 1.00 98.06 355 ILE A N 1
ATOM 2668 C CA . ILE A 1 355 ? 15.926 7.358 4.762 1.00 98.06 355 ILE A CA 1
ATOM 2669 C C . ILE A 1 355 ? 16.202 8.579 5.638 1.00 98.06 355 ILE A C 1
ATOM 2671 O O . ILE A 1 355 ? 15.960 9.708 5.213 1.00 98.06 355 ILE A O 1
ATOM 2675 N N . LYS A 1 356 ? 16.765 8.371 6.838 1.00 97.69 356 LYS A N 1
ATOM 2676 C CA . LYS A 1 356 ? 17.206 9.469 7.712 1.00 97.69 356 LYS A CA 1
ATOM 2677 C C . LYS A 1 356 ? 18.238 10.356 7.013 1.00 97.69 356 LYS A C 1
ATOM 2679 O O . LYS A 1 356 ? 18.151 11.575 7.116 1.00 97.69 356 LYS A O 1
ATOM 2684 N N . GLY A 1 357 ? 19.168 9.758 6.268 1.00 97.81 357 GLY A N 1
ATOM 2685 C CA . GLY A 1 357 ? 20.140 10.488 5.455 1.00 97.81 357 GLY A CA 1
ATOM 2686 C C . GLY A 1 357 ? 19.491 11.346 4.364 1.00 97.81 357 GLY A C 1
ATOM 2687 O O . GLY A 1 357 ? 19.869 12.507 4.208 1.00 97.81 357 GLY A O 1
ATOM 2688 N N . PHE A 1 358 ? 18.496 10.822 3.640 1.00 98.12 358 PHE A N 1
ATOM 2689 C CA . PHE A 1 358 ? 17.750 11.600 2.646 1.00 98.12 358 PHE A CA 1
ATOM 2690 C C . PHE A 1 358 ? 16.989 12.751 3.294 1.00 98.12 358 PHE A C 1
ATOM 2692 O O . PHE A 1 358 ? 17.153 13.887 2.862 1.00 98.12 358 PHE A O 1
ATOM 2699 N N . ALA A 1 359 ? 16.244 12.483 4.367 1.00 97.94 359 ALA A N 1
ATOM 2700 C CA . ALA A 1 359 ? 15.467 13.502 5.063 1.00 97.94 359 ALA A CA 1
ATOM 2701 C C . ALA A 1 359 ? 16.341 14.644 5.599 1.00 97.94 359 ALA A C 1
ATOM 2703 O O . ALA A 1 359 ? 16.007 15.811 5.417 1.00 97.94 359 ALA A O 1
ATOM 2704 N N . GLN A 1 360 ? 17.505 14.328 6.178 1.00 97.94 360 GLN A N 1
ATOM 2705 C CA . GLN A 1 360 ? 18.474 15.336 6.621 1.00 97.94 360 GLN A CA 1
ATOM 2706 C C . GLN A 1 360 ? 18.979 16.205 5.464 1.00 97.94 360 GLN A C 1
ATOM 2708 O O . GLN A 1 360 ? 19.088 17.420 5.608 1.00 97.94 360 GLN A O 1
ATOM 2713 N N . GLN A 1 361 ? 19.269 15.601 4.310 1.00 97.62 361 GLN A N 1
ATOM 2714 C CA . GLN A 1 361 ? 19.748 16.326 3.129 1.00 97.62 361 GLN A CA 1
ATOM 2715 C C . GLN A 1 361 ? 18.673 17.216 2.503 1.00 97.62 361 GLN A C 1
ATOM 2717 O O . GLN A 1 361 ? 19.005 18.229 1.893 1.00 97.62 361 GLN A O 1
ATOM 2722 N N . THR A 1 362 ? 17.402 16.849 2.649 1.00 97.25 362 THR A N 1
ATOM 2723 C CA . THR A 1 362 ? 16.263 17.590 2.096 1.00 97.25 362 THR A CA 1
AT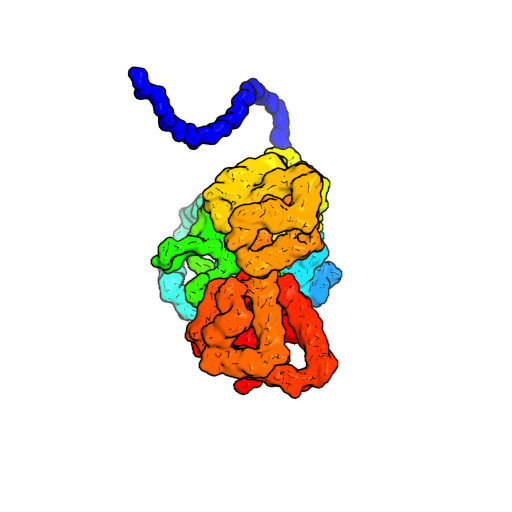OM 2724 C C . THR A 1 362 ? 15.569 18.485 3.125 1.00 97.25 362 THR A C 1
ATOM 2726 O O . THR A 1 362 ? 14.585 19.132 2.784 1.00 97.25 362 THR A O 1
ATOM 2729 N N . GLY A 1 363 ? 16.049 18.520 4.375 1.00 97.38 363 GLY A N 1
ATOM 2730 C CA . GLY A 1 363 ? 15.458 19.306 5.464 1.00 97.38 363 GLY A CA 1
ATOM 2731 C C . GLY A 1 363 ? 14.079 18.822 5.924 1.00 97.38 363 GLY A C 1
ATOM 2732 O O . GLY A 1 363 ? 13.309 19.616 6.456 1.00 97.38 363 GLY A O 1
ATOM 2733 N N . GLN A 1 364 ? 13.754 17.548 5.697 1.00 97.81 364 GLN A N 1
ATOM 2734 C CA . GLN A 1 364 ? 12.465 16.962 6.064 1.00 97.81 364 GLN A CA 1
ATOM 2735 C C . GLN A 1 364 ? 12.483 16.451 7.508 1.00 97.81 364 GLN A C 1
ATOM 2737 O O . GLN A 1 364 ? 13.425 15.777 7.930 1.00 97.81 364 GLN A O 1
ATOM 2742 N N . ASP A 1 365 ? 11.413 16.736 8.249 1.00 97.69 365 ASP A N 1
ATOM 2743 C CA . ASP A 1 365 ? 11.181 16.205 9.593 1.00 97.69 365 ASP A CA 1
ATOM 2744 C C . ASP A 1 365 ? 10.343 14.923 9.502 1.00 97.69 365 ASP A C 1
ATOM 2746 O O . ASP A 1 365 ? 9.128 14.956 9.302 1.00 97.69 365 ASP A O 1
ATOM 2750 N N . LEU A 1 366 ? 11.005 13.771 9.632 1.00 97.50 366 LEU A N 1
ATOM 2751 C CA . LEU A 1 366 ? 10.348 12.470 9.502 1.00 97.50 366 LEU A CA 1
ATOM 2752 C C . LEU A 1 366 ? 9.337 12.183 10.620 1.00 97.50 366 LEU A C 1
ATOM 2754 O O . LEU A 1 366 ? 8.398 11.427 10.378 1.00 97.50 366 LEU A O 1
ATOM 2758 N N . GLU A 1 367 ? 9.497 12.760 11.815 1.00 96.50 367 GLU A N 1
ATOM 2759 C CA . GLU A 1 367 ? 8.516 12.600 12.895 1.00 96.50 367 GLU A CA 1
ATOM 2760 C C . GLU A 1 367 ? 7.258 13.416 12.586 1.00 96.50 367 GLU A C 1
ATOM 2762 O O . GLU A 1 367 ? 6.141 12.909 12.721 1.00 96.50 367 GLU A O 1
ATOM 2767 N N . ALA A 1 368 ? 7.419 14.638 12.068 1.00 96.75 368 ALA A N 1
ATOM 2768 C CA . ALA A 1 368 ? 6.297 15.447 11.602 1.00 96.75 368 ALA A CA 1
ATOM 2769 C C . ALA A 1 368 ? 5.557 14.784 10.426 1.00 96.75 368 ALA A C 1
ATOM 2771 O O . ALA A 1 368 ? 4.328 14.708 10.449 1.00 96.75 368 ALA A O 1
ATOM 2772 N N . VAL A 1 369 ? 6.282 14.237 9.439 1.00 96.81 369 VAL A N 1
ATOM 2773 C CA . VAL A 1 369 ? 5.682 13.502 8.306 1.00 96.81 369 VAL A CA 1
ATOM 2774 C C . VAL A 1 369 ? 4.943 12.251 8.788 1.00 96.81 369 VAL A C 1
ATOM 2776 O O . VAL A 1 369 ? 3.806 12.016 8.384 1.00 96.81 369 VAL A O 1
ATOM 2779 N N . ALA A 1 370 ? 5.544 11.462 9.686 1.00 96.38 370 ALA A N 1
ATOM 2780 C CA . ALA A 1 370 ? 4.892 10.300 10.293 1.00 96.38 370 ALA A CA 1
ATOM 2781 C C . ALA A 1 370 ? 3.611 10.690 11.047 1.00 96.38 370 ALA A C 1
ATOM 2783 O O . ALA A 1 370 ? 2.591 10.009 10.950 1.00 96.38 370 ALA A O 1
ATOM 2784 N N . THR A 1 371 ? 3.646 11.808 11.769 1.00 94.31 371 THR A N 1
ATOM 2785 C CA . THR A 1 371 ? 2.494 12.336 12.505 1.00 94.31 371 THR A CA 1
ATOM 2786 C C . THR A 1 371 ? 1.380 12.785 11.563 1.00 94.31 371 THR A C 1
ATOM 2788 O O . THR A 1 371 ? 0.226 12.413 11.775 1.00 94.31 371 THR A O 1
ATOM 2791 N N . ASP A 1 372 ? 1.702 13.518 10.494 1.00 94.69 372 ASP A N 1
ATOM 2792 C CA . ASP A 1 372 ? 0.713 13.927 9.490 1.00 94.69 372 ASP A CA 1
ATOM 2793 C C . ASP A 1 372 ? 0.075 12.714 8.803 1.00 94.69 372 ASP A C 1
ATOM 2795 O O . ASP A 1 372 ? -1.150 12.637 8.691 1.00 94.69 372 ASP A O 1
ATOM 2799 N N . LEU A 1 373 ? 0.883 11.711 8.442 1.00 94.19 373 LEU A N 1
ATOM 2800 C CA . LEU A 1 373 ? 0.394 10.443 7.907 1.00 94.19 373 LEU A CA 1
ATOM 2801 C C . LEU A 1 373 ? -0.632 9.795 8.847 1.00 94.19 373 LEU A C 1
ATOM 2803 O O . LEU A 1 373 ? -1.719 9.421 8.407 1.00 94.19 373 LEU A O 1
ATOM 2807 N N . MET A 1 374 ? -0.333 9.706 10.142 1.00 90.25 374 MET A N 1
ATOM 2808 C CA . MET A 1 374 ? -1.213 9.062 11.123 1.00 90.25 374 MET A CA 1
ATOM 2809 C C . MET A 1 374 ? -2.523 9.809 11.387 1.00 90.25 374 MET A C 1
ATOM 2811 O O . MET A 1 374 ? -3.526 9.178 11.738 1.00 90.25 374 MET A O 1
ATOM 2815 N N . LEU A 1 375 ? -2.515 11.138 11.268 1.00 88.56 375 LEU A N 1
ATOM 2816 C CA . LEU A 1 375 ? -3.654 11.980 11.638 1.00 88.56 375 LEU A CA 1
ATOM 2817 C C . LEU A 1 375 ? -4.523 12.374 10.441 1.00 88.56 375 LEU A C 1
ATOM 2819 O O . LEU A 1 375 ? -5.748 12.436 10.572 1.00 88.56 375 LEU A O 1
ATOM 2823 N N . ASN A 1 376 ? -3.905 12.604 9.280 1.00 89.94 376 ASN A N 1
ATOM 2824 C CA . ASN A 1 376 ? -4.528 13.329 8.174 1.00 89.94 376 ASN A CA 1
ATOM 2825 C C . ASN A 1 376 ? -4.562 12.562 6.845 1.00 89.94 376 ASN A C 1
ATOM 2827 O O . ASN A 1 376 ? -5.291 12.976 5.947 1.00 89.94 376 ASN A O 1
ATOM 2831 N N . SER A 1 377 ? -3.819 11.460 6.687 1.00 89.81 377 SER A N 1
ATOM 2832 C CA . SER A 1 377 ? -3.753 10.768 5.387 1.00 89.81 377 SER A CA 1
ATOM 2833 C C . SER A 1 377 ? -5.021 9.990 5.022 1.00 89.81 377 SER A C 1
ATOM 2835 O O . SER A 1 377 ? -5.287 9.760 3.848 1.00 89.81 377 SER A O 1
ATOM 2837 N N . GLY A 1 378 ? -5.787 9.527 6.015 1.00 86.88 378 GLY A N 1
ATOM 2838 C CA . GLY A 1 378 ? -6.903 8.603 5.786 1.00 86.88 378 GLY A CA 1
ATOM 2839 C C . GLY A 1 378 ? -6.481 7.222 5.256 1.00 86.88 378 GLY A C 1
ATOM 2840 O O . GLY A 1 378 ? -7.339 6.465 4.791 1.00 86.88 378 GLY A O 1
ATOM 2841 N N . LEU A 1 379 ? -5.185 6.890 5.287 1.00 88.31 379 LEU A N 1
ATOM 2842 C CA . LEU A 1 379 ? -4.669 5.563 4.943 1.00 88.31 379 LEU A CA 1
ATOM 2843 C C . LEU A 1 379 ? -5.184 4.493 5.910 1.00 88.31 379 LEU A C 1
ATOM 2845 O O . LEU A 1 379 ? -5.519 4.766 7.066 1.00 88.31 379 LEU A O 1
ATOM 2849 N N . LYS A 1 380 ? -5.201 3.245 5.445 1.00 85.31 380 LYS A N 1
ATOM 2850 C CA . LYS A 1 380 ? -5.523 2.085 6.278 1.00 85.31 380 LYS A CA 1
ATOM 2851 C C . LYS A 1 380 ? -4.429 1.825 7.301 1.00 85.31 380 LYS A C 1
ATOM 2853 O O . LYS A 1 380 ? -3.247 2.069 7.063 1.00 85.31 380 LYS A O 1
ATOM 2858 N N . GLN A 1 381 ? -4.817 1.213 8.419 1.00 80.00 381 GLN A N 1
ATOM 2859 C CA . GLN A 1 381 ? -3.871 0.925 9.494 1.00 80.00 381 GLN A CA 1
ATOM 2860 C C . GLN A 1 381 ? -2.766 -0.047 9.075 1.00 80.00 381 GLN A C 1
ATOM 2862 O O . GLN A 1 381 ? -1.612 0.171 9.426 1.00 80.00 381 GLN A O 1
ATOM 2867 N N . GLY A 1 382 ? -3.089 -1.089 8.299 1.00 80.81 382 GLY A N 1
ATOM 2868 C CA . GLY A 1 382 ? -2.073 -2.005 7.769 1.00 80.81 382 GLY A CA 1
ATOM 2869 C C . GLY A 1 382 ? -1.017 -1.268 6.939 1.00 80.81 382 GLY A C 1
ATOM 2870 O O . GLY A 1 382 ? 0.180 -1.480 7.131 1.00 80.81 382 GLY A O 1
ATOM 2871 N N . THR A 1 383 ? -1.456 -0.326 6.100 1.00 88.81 383 THR A N 1
ATOM 2872 C CA . THR A 1 383 ? -0.583 0.547 5.311 1.00 88.81 383 THR A CA 1
ATOM 2873 C C . THR A 1 383 ? 0.269 1.446 6.205 1.00 88.81 383 THR A C 1
ATOM 2875 O O . THR A 1 383 ? 1.487 1.461 6.063 1.00 88.81 383 THR A O 1
ATOM 2878 N N . LEU A 1 384 ? -0.337 2.141 7.174 1.00 91.44 384 LEU A N 1
ATOM 2879 C CA . LEU A 1 384 ? 0.371 3.020 8.113 1.00 91.44 384 LEU A CA 1
ATOM 2880 C C . LEU A 1 384 ? 1.408 2.263 8.949 1.00 91.44 384 LEU A C 1
ATOM 2882 O O . LEU A 1 384 ? 2.552 2.702 9.052 1.00 91.44 384 LEU A O 1
ATOM 2886 N N . THR A 1 385 ? 1.047 1.096 9.488 1.00 86.06 385 THR A N 1
ATOM 2887 C CA . THR A 1 385 ? 1.971 0.230 10.233 1.00 86.06 385 THR A CA 1
ATOM 2888 C C . THR A 1 385 ? 3.125 -0.229 9.349 1.00 86.06 385 THR A C 1
ATOM 2890 O O . THR A 1 385 ? 4.272 -0.185 9.786 1.00 86.06 385 THR A O 1
ATOM 2893 N N . SER A 1 386 ? 2.854 -0.620 8.098 1.00 90.06 386 SER A N 1
ATOM 2894 C CA . SER A 1 386 ? 3.907 -0.994 7.149 1.00 90.06 386 SER A CA 1
ATOM 2895 C C . SER A 1 386 ? 4.839 0.181 6.859 1.00 90.06 386 SER A C 1
ATOM 2897 O O . SER A 1 386 ? 6.055 0.007 6.871 1.00 90.06 386 SER A O 1
ATOM 2899 N N . ILE A 1 387 ? 4.291 1.379 6.635 1.00 95.19 387 ILE A N 1
ATOM 2900 C CA . ILE A 1 387 ? 5.076 2.591 6.385 1.00 95.19 387 ILE A CA 1
ATOM 2901 C C . ILE A 1 387 ? 5.955 2.913 7.586 1.00 95.19 387 ILE A C 1
ATOM 2903 O O . ILE A 1 387 ? 7.167 3.030 7.440 1.00 95.19 387 ILE A O 1
ATOM 2907 N N . LEU A 1 388 ? 5.386 3.037 8.779 1.00 94.81 388 LEU A N 1
ATOM 2908 C CA . LEU A 1 388 ? 6.168 3.412 9.953 1.00 94.81 388 LEU A CA 1
ATOM 2909 C C . LEU A 1 388 ? 7.170 2.316 10.338 1.00 94.81 388 LEU A C 1
ATOM 2911 O O . LEU A 1 388 ? 8.335 2.614 10.590 1.00 94.81 388 LEU A O 1
ATOM 2915 N N . GLY A 1 389 ? 6.757 1.048 10.298 1.00 91.31 389 GLY A N 1
ATOM 2916 C CA . GLY A 1 389 ? 7.586 -0.098 10.663 1.00 91.31 389 GLY A CA 1
ATOM 2917 C C . GLY A 1 389 ? 8.788 -0.299 9.740 1.00 91.31 389 GLY A C 1
ATOM 2918 O O . GLY A 1 389 ? 9.921 -0.325 10.219 1.00 91.31 389 GLY A O 1
ATOM 2919 N N . VAL A 1 390 ? 8.569 -0.392 8.421 1.00 92.62 390 VAL A N 1
ATOM 2920 C CA . VAL A 1 390 ? 9.653 -0.608 7.439 1.00 92.62 390 VAL A CA 1
ATOM 2921 C C . VAL A 1 390 ? 10.642 0.555 7.443 1.00 92.62 390 VAL A C 1
ATOM 2923 O O . VAL A 1 390 ? 11.851 0.349 7.350 1.00 92.62 390 VAL A O 1
ATOM 2926 N N . ASN A 1 391 ? 10.141 1.783 7.584 1.00 95.75 391 ASN A N 1
ATOM 2927 C CA . ASN A 1 391 ? 10.979 2.976 7.541 1.00 95.75 391 ASN A CA 1
ATOM 2928 C C . ASN A 1 391 ? 11.600 3.333 8.911 1.00 95.75 391 ASN A C 1
ATOM 2930 O O . ASN A 1 391 ? 12.381 4.282 8.996 1.00 95.75 391 ASN A O 1
ATOM 2934 N N . GLY A 1 392 ? 11.297 2.579 9.977 1.00 94.44 392 GLY A N 1
ATOM 2935 C CA . GLY A 1 392 ? 11.832 2.801 11.325 1.00 94.44 392 GLY A CA 1
ATOM 2936 C C . GLY A 1 392 ? 11.394 4.132 11.944 1.00 94.44 392 GLY A C 1
ATOM 2937 O O . GLY A 1 392 ? 12.214 4.824 12.555 1.00 94.44 392 GLY A O 1
ATOM 2938 N N . LEU A 1 393 ? 10.130 4.501 11.734 1.00 95.19 393 LEU A N 1
ATOM 2939 C CA . LEU A 1 393 ? 9.521 5.758 12.159 1.00 95.19 393 LEU A CA 1
ATOM 2940 C C . LEU A 1 393 ? 8.492 5.540 13.273 1.00 95.19 393 LEU A C 1
ATOM 2942 O O . LEU A 1 393 ? 7.898 4.472 13.407 1.00 95.19 393 LEU A O 1
ATOM 2946 N N . SER A 1 394 ? 8.243 6.599 14.032 1.00 93.69 394 SER A N 1
ATOM 2947 C CA . SER A 1 394 ? 7.147 6.706 14.992 1.00 93.69 394 SER A CA 1
ATOM 2948 C C . SER A 1 394 ? 6.542 8.100 14.888 1.00 93.69 394 SER A C 1
ATOM 2950 O O . SER A 1 394 ? 7.282 9.065 14.706 1.00 93.69 394 SER A O 1
ATOM 2952 N N . ALA A 1 395 ? 5.222 8.207 15.011 1.00 93.94 395 ALA A N 1
ATOM 2953 C CA . ALA A 1 395 ? 4.544 9.496 15.100 1.00 93.94 395 ALA A CA 1
ATOM 2954 C C . ALA A 1 395 ? 4.683 10.126 16.501 1.00 93.94 395 ALA A C 1
ATOM 2956 O O . ALA A 1 395 ? 4.864 9.418 17.499 1.00 93.94 395 ALA A O 1
ATOM 2957 N N . ASP A 1 396 ? 4.514 11.449 16.578 1.00 93.94 396 ASP A N 1
ATOM 2958 C CA . ASP A 1 396 ? 4.475 12.211 17.826 1.00 93.94 396 ASP A CA 1
ATOM 2959 C C . ASP A 1 396 ? 3.260 11.783 18.663 1.00 93.94 396 ASP A C 1
ATOM 2961 O O . ASP A 1 396 ? 2.091 12.059 18.364 1.00 93.94 396 ASP A O 1
ATOM 2965 N N . LYS A 1 397 ? 3.551 11.119 19.780 1.00 90.06 397 LYS A N 1
ATOM 2966 C CA . LYS A 1 397 ? 2.548 10.595 20.714 1.00 90.06 397 LYS A CA 1
ATOM 2967 C C . LYS A 1 397 ? 1.745 11.707 21.391 1.00 90.06 397 LYS A C 1
ATOM 2969 O O . LYS A 1 397 ? 0.571 11.518 21.712 1.00 90.06 397 LYS A O 1
ATOM 2974 N N . GLY A 1 398 ? 2.363 12.858 21.644 1.00 89.31 398 GLY A N 1
ATOM 2975 C CA . GLY A 1 398 ? 1.711 14.039 22.200 1.00 89.31 398 GLY A CA 1
ATOM 2976 C C . GLY A 1 398 ? 0.645 14.586 21.257 1.00 89.31 398 GLY A C 1
ATOM 2977 O O . GLY A 1 398 ? -0.493 14.801 21.689 1.00 89.31 398 GLY A O 1
ATOM 2978 N N . ALA A 1 399 ? 0.982 14.728 19.975 1.00 90.69 399 ALA A N 1
ATOM 2979 C CA . ALA A 1 399 ? 0.047 15.155 18.936 1.00 90.69 399 ALA A CA 1
ATOM 2980 C C . ALA A 1 399 ? -1.125 14.172 18.783 1.00 90.69 399 ALA A C 1
ATOM 2982 O O . ALA A 1 399 ? -2.285 14.582 18.838 1.00 90.69 399 ALA A O 1
ATOM 2983 N N . MET A 1 400 ? -0.842 12.865 18.702 1.00 89.19 400 MET A N 1
ATOM 2984 C CA . MET A 1 400 ? -1.887 11.838 18.586 1.00 89.19 400 MET A CA 1
ATOM 2985 C C . MET A 1 400 ? -2.868 11.841 19.757 1.00 89.19 400 MET A C 1
ATOM 2987 O O . MET A 1 400 ? -4.067 11.650 19.569 1.00 89.19 400 MET A O 1
ATOM 2991 N N . VAL A 1 401 ? -2.377 12.071 20.974 1.00 87.81 401 VAL A N 1
ATOM 2992 C CA . VAL A 1 401 ? -3.244 12.103 22.154 1.00 87.81 401 VAL A CA 1
ATOM 2993 C C . VAL A 1 401 ? -4.007 13.415 22.276 1.00 87.81 401 VAL A C 1
ATOM 2995 O O . VAL A 1 401 ? -5.134 13.414 22.762 1.00 87.81 401 VAL A O 1
ATOM 2998 N N . SER A 1 402 ? -3.436 14.521 21.807 1.00 89.19 402 SER A N 1
ATOM 2999 C CA . SER A 1 402 ? -4.164 15.791 21.731 1.00 89.19 402 SER A CA 1
ATOM 3000 C C . SER A 1 402 ? -5.347 15.679 20.766 1.00 89.19 402 SER A C 1
ATOM 3002 O O . SER A 1 402 ? -6.440 16.147 21.077 1.00 89.19 402 SER A O 1
ATOM 3004 N N . GLU A 1 403 ? -5.162 14.977 19.646 1.00 89.50 403 GLU A N 1
ATOM 3005 C CA . GLU A 1 403 ? -6.248 14.671 18.714 1.00 89.50 403 GLU A CA 1
ATOM 3006 C C . GLU A 1 403 ? -7.244 13.646 19.285 1.00 89.50 403 GLU A C 1
ATOM 3008 O O . GLU A 1 403 ? -8.448 13.787 19.112 1.00 89.50 403 GLU A O 1
ATOM 3013 N N . ALA A 1 404 ? -6.795 12.645 20.046 1.00 88.38 404 ALA A N 1
ATOM 3014 C CA . ALA A 1 404 ? -7.722 11.767 20.764 1.00 88.38 404 ALA A CA 1
ATOM 3015 C C . ALA A 1 404 ? -8.594 12.556 21.765 1.00 88.38 404 ALA A C 1
ATOM 3017 O O . ALA A 1 404 ? -9.805 12.353 21.838 1.00 88.38 404 ALA A O 1
ATOM 3018 N N . ALA A 1 405 ? -8.003 13.501 22.502 1.00 89.88 405 ALA A N 1
ATOM 3019 C CA . ALA A 1 405 ? -8.735 14.348 23.441 1.00 89.88 405 ALA A CA 1
ATOM 3020 C C . ALA A 1 405 ? -9.785 15.229 22.746 1.00 89.88 405 ALA A C 1
ATOM 3022 O O . ALA A 1 405 ? -10.889 15.372 23.272 1.00 89.88 405 ALA A O 1
ATOM 3023 N N . SER A 1 406 ? -9.469 15.792 21.573 1.00 88.38 406 SER A N 1
ATOM 3024 C CA . SER A 1 406 ? -10.413 16.617 20.804 1.00 88.38 406 SER A CA 1
ATOM 3025 C C . SER A 1 406 ? -11.612 15.800 20.300 1.00 88.38 406 SER A C 1
ATOM 3027 O O . SER A 1 406 ? -12.727 16.316 20.250 1.00 88.38 406 SER A O 1
ATOM 3029 N N . GLN A 1 407 ? -11.404 14.513 20.005 1.00 84.50 407 GLN A N 1
ATOM 3030 C CA . GLN A 1 407 ? -12.409 13.626 19.406 1.00 84.50 407 GLN A CA 1
ATOM 3031 C C . GLN A 1 407 ? -13.257 12.854 20.418 1.00 84.50 407 GLN A C 1
ATOM 3033 O O . GLN A 1 407 ? -14.297 12.299 20.055 1.00 84.50 407 GLN A O 1
ATOM 3038 N N . LEU A 1 408 ? -12.873 12.862 21.698 1.00 88.31 408 LEU A N 1
ATOM 3039 C CA . LEU A 1 408 ? -13.610 12.188 22.770 1.00 88.31 408 LEU A CA 1
ATOM 3040 C C . LEU A 1 408 ? -15.075 12.656 22.870 1.00 88.31 408 LEU A C 1
ATOM 3042 O O . LEU A 1 408 ? -15.930 11.902 23.326 1.00 88.31 408 LEU A O 1
ATOM 3046 N N . ALA A 1 409 ? -15.371 13.882 22.426 1.00 85.12 409 ALA A N 1
ATOM 3047 C CA . ALA A 1 409 ? -16.715 14.456 22.440 1.00 85.12 409 ALA A CA 1
ATOM 3048 C C . ALA A 1 409 ? -17.462 14.386 21.092 1.00 85.12 409 ALA A C 1
ATOM 3050 O O . ALA A 1 409 ? -18.659 14.670 21.068 1.00 85.12 409 ALA A O 1
ATOM 3051 N N . SER A 1 410 ? -16.796 14.045 19.980 1.00 80.12 410 SER A N 1
ATOM 3052 C CA . SER A 1 410 ? -17.329 14.248 18.618 1.00 80.12 410 SER A CA 1
ATOM 3053 C C . SER A 1 410 ? -17.337 13.014 17.706 1.00 80.12 410 SER A C 1
ATOM 3055 O O . SER A 1 410 ? -17.729 13.133 16.549 1.00 80.12 410 SER A O 1
ATOM 3057 N N . GLY A 1 411 ? -16.949 11.835 18.198 1.00 82.75 411 GLY A N 1
ATOM 3058 C CA . GLY A 1 411 ? -16.985 10.581 17.429 1.00 82.75 411 GLY A CA 1
ATOM 3059 C C . GLY A 1 411 ? -18.212 9.699 17.691 1.00 82.75 411 GLY A C 1
ATOM 3060 O O . GLY A 1 411 ? -19.002 9.967 18.597 1.00 82.75 411 GLY A O 1
ATOM 3061 N N . ASP A 1 412 ? -18.337 8.605 16.937 1.00 90.38 412 ASP A N 1
ATOM 3062 C CA . ASP A 1 412 ? -19.181 7.466 17.325 1.00 90.38 412 ASP A CA 1
ATOM 3063 C C . ASP A 1 412 ? -18.636 6.763 18.588 1.00 90.38 412 ASP A C 1
ATOM 3065 O O . ASP A 1 412 ? -17.553 7.080 19.088 1.00 90.38 412 ASP A O 1
ATOM 3069 N N . ALA A 1 413 ? -19.399 5.818 19.144 1.00 92.75 413 ALA A N 1
ATOM 3070 C CA . ALA A 1 413 ? -19.031 5.146 20.391 1.00 92.75 413 ALA A CA 1
ATOM 3071 C C . ALA A 1 413 ? -17.674 4.423 20.309 1.00 92.75 413 ALA A C 1
ATOM 3073 O O . ALA A 1 413 ? -16.892 4.495 21.259 1.00 92.75 413 ALA A O 1
ATOM 3074 N N . LEU A 1 414 ? -17.376 3.777 19.177 1.00 93.00 414 LEU A N 1
ATOM 3075 C CA . LEU A 1 414 ? -16.122 3.057 18.960 1.00 93.00 414 LEU A CA 1
ATOM 3076 C C . LEU A 1 414 ? -14.929 4.021 18.895 1.00 93.00 414 LEU A C 1
ATOM 3078 O O . LEU A 1 414 ? -13.904 3.802 19.542 1.00 93.00 414 LEU A O 1
ATOM 3082 N N . SER A 1 415 ? -15.079 5.123 18.166 1.00 90.94 415 SER A N 1
ATOM 3083 C CA . SER A 1 415 ? -14.083 6.186 18.050 1.00 90.94 415 SER A CA 1
ATOM 3084 C C . SER A 1 415 ? -13.817 6.848 19.400 1.00 90.94 415 SER A C 1
ATOM 3086 O O . SER A 1 415 ? -12.659 7.052 19.762 1.00 90.94 415 SER A O 1
ATOM 3088 N N . GLN A 1 416 ? -14.865 7.130 20.181 1.00 93.31 416 GLN A N 1
ATOM 3089 C CA . GLN A 1 416 ? -14.738 7.662 21.542 1.00 93.31 416 GLN A CA 1
ATOM 3090 C C . GLN A 1 416 ? -14.042 6.664 22.479 1.00 93.31 416 GLN A C 1
ATOM 3092 O O . GLN A 1 416 ? -13.191 7.065 23.275 1.00 93.31 416 GLN A O 1
ATOM 3097 N N . ALA A 1 417 ? -14.354 5.367 22.373 1.00 94.94 417 ALA A N 1
ATOM 3098 C CA . ALA A 1 417 ? -13.701 4.326 23.164 1.00 94.94 417 ALA A CA 1
ATOM 3099 C C . ALA A 1 417 ? -12.196 4.262 22.867 1.00 94.94 417 ALA A C 1
ATOM 3101 O O . ALA A 1 417 ? -11.383 4.302 23.791 1.00 94.94 417 ALA A O 1
ATOM 3102 N N . TRP A 1 418 ? -11.806 4.260 21.591 1.00 94.62 418 TRP A N 1
ATOM 3103 C CA . TRP A 1 418 ? -10.393 4.277 21.211 1.00 94.62 418 TRP A CA 1
ATOM 3104 C C . TRP A 1 418 ? -9.688 5.584 21.559 1.00 94.62 418 TRP A C 1
ATOM 3106 O O . TRP A 1 418 ? -8.527 5.551 21.963 1.00 94.62 418 TRP A O 1
ATOM 3116 N N . ALA A 1 419 ? -10.365 6.727 21.449 1.00 92.69 419 ALA A N 1
ATOM 3117 C CA . ALA A 1 419 ? -9.827 8.006 21.897 1.00 92.69 419 ALA A CA 1
ATOM 3118 C C . ALA A 1 419 ? -9.510 7.974 23.401 1.00 92.69 419 ALA A C 1
ATOM 3120 O O . ALA A 1 419 ? -8.420 8.365 23.826 1.00 92.69 419 ALA A O 1
ATOM 3121 N N . LYS A 1 420 ? -10.424 7.421 24.206 1.00 94.25 420 LYS A N 1
ATOM 3122 C CA . LYS A 1 420 ? -10.203 7.194 25.635 1.00 94.25 420 LYS A CA 1
ATOM 3123 C C . LYS A 1 420 ? -9.042 6.233 25.898 1.00 94.25 420 LYS A C 1
ATOM 3125 O O . LYS A 1 420 ? -8.188 6.534 26.726 1.00 94.25 420 LYS A O 1
ATOM 3130 N N . ILE A 1 421 ? -8.965 5.119 25.172 1.00 93.75 421 ILE A N 1
ATOM 3131 C CA . ILE A 1 421 ? -7.852 4.168 25.293 1.00 93.75 421 ILE A CA 1
ATOM 3132 C C . ILE A 1 421 ? -6.522 4.829 24.955 1.00 93.75 421 ILE A C 1
ATOM 3134 O O . ILE A 1 421 ? -5.554 4.613 25.669 1.00 93.75 421 ILE A O 1
ATOM 3138 N N . ALA A 1 422 ? -6.451 5.657 23.914 1.00 92.25 422 ALA A N 1
ATOM 3139 C CA . ALA A 1 422 ? -5.224 6.361 23.556 1.00 92.25 422 ALA A CA 1
ATOM 3140 C C . ALA A 1 422 ? -4.768 7.338 24.657 1.00 92.25 422 ALA A C 1
ATOM 3142 O O . ALA A 1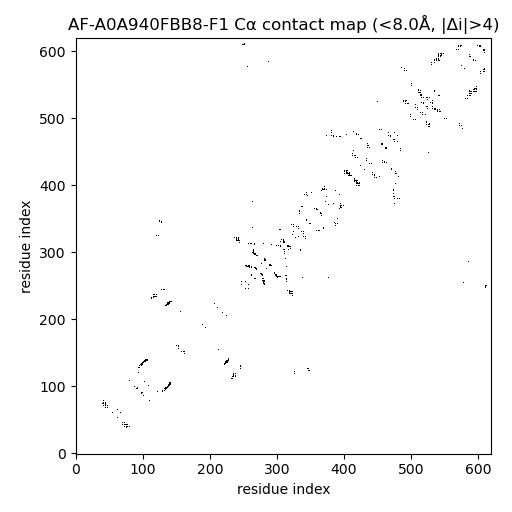 422 ? -3.568 7.470 24.902 1.00 92.25 422 ALA A O 1
ATOM 3143 N N . LEU A 1 423 ? -5.709 7.992 25.348 1.00 92.06 423 LEU A N 1
ATOM 3144 C CA . LEU A 1 423 ? -5.421 8.834 26.515 1.00 92.06 423 LEU A CA 1
ATOM 3145 C C . LEU A 1 423 ? -4.874 8.006 27.685 1.00 92.06 423 LEU A C 1
ATOM 3147 O O . LEU A 1 423 ? -3.847 8.362 28.265 1.00 92.06 423 LEU A O 1
ATOM 3151 N N . ASP A 1 424 ? -5.532 6.888 27.987 1.00 91.88 424 ASP A N 1
ATOM 3152 C CA . ASP A 1 424 ? -5.199 6.004 29.105 1.00 91.88 424 ASP A CA 1
ATOM 3153 C C . ASP A 1 424 ? -3.920 5.184 28.841 1.00 91.88 424 ASP A C 1
ATOM 3155 O O . ASP A 1 424 ? -3.156 4.912 29.762 1.00 91.88 424 ASP A O 1
ATOM 3159 N N . ALA A 1 425 ? -3.616 4.847 27.584 1.00 90.75 425 ALA A N 1
ATOM 3160 C CA . ALA A 1 425 ? -2.452 4.050 27.189 1.00 90.75 425 ALA A CA 1
ATOM 3161 C C . ALA A 1 425 ? -1.109 4.716 27.530 1.00 90.75 425 ALA A C 1
ATOM 3163 O O . ALA A 1 425 ? -0.082 4.038 27.564 1.00 90.75 425 ALA A O 1
ATOM 3164 N N . LYS A 1 426 ? -1.096 6.023 27.821 1.00 87.94 426 LYS A N 1
ATOM 3165 C CA . LYS A 1 426 ? 0.086 6.723 28.349 1.00 87.94 426 LYS A CA 1
ATOM 3166 C C . LYS A 1 426 ? 0.503 6.239 29.736 1.00 87.94 426 LYS A C 1
ATOM 3168 O O . LYS A 1 426 ? 1.678 6.338 30.079 1.00 87.94 426 LYS A O 1
ATOM 3173 N N . ASP A 1 427 ? -0.449 5.755 30.527 1.00 91.25 427 ASP A N 1
ATOM 3174 C CA . ASP A 1 427 ? -0.220 5.248 31.873 1.00 91.25 427 ASP A CA 1
ATOM 3175 C C . ASP A 1 427 ? -0.243 3.717 31.857 1.00 91.25 427 ASP A C 1
ATOM 3177 O O . ASP A 1 427 ? -1.257 3.094 31.542 1.00 91.25 427 ASP A O 1
ATOM 3181 N N . ALA A 1 428 ? 0.874 3.084 32.221 1.00 88.75 428 ALA A N 1
ATOM 3182 C CA . ALA A 1 428 ? 0.981 1.623 32.213 1.00 88.75 428 ALA A CA 1
ATOM 3183 C C . ALA A 1 428 ? -0.057 0.952 33.136 1.00 88.75 428 ALA A C 1
ATOM 3185 O O . ALA A 1 428 ? -0.543 -0.143 32.839 1.00 88.75 428 ALA A O 1
ATOM 3186 N N . GLY A 1 429 ? -0.435 1.618 34.235 1.00 91.88 429 GLY A N 1
ATOM 3187 C CA . GLY A 1 429 ? -1.480 1.150 35.142 1.00 91.88 429 GLY A CA 1
ATOM 3188 C C . GLY A 1 429 ? -2.869 1.187 34.504 1.00 91.88 429 GLY A C 1
ATOM 3189 O O . GLY A 1 429 ? -3.614 0.213 34.593 1.00 91.88 429 GLY A O 1
ATOM 3190 N N . ALA A 1 430 ? -3.219 2.281 33.830 1.00 90.69 430 ALA A N 1
ATOM 3191 C CA . ALA A 1 430 ? -4.480 2.428 33.113 1.00 90.69 430 ALA A CA 1
ATOM 3192 C C . ALA A 1 430 ? -4.571 1.483 31.910 1.00 90.69 430 ALA A C 1
ATOM 3194 O O . ALA A 1 430 ? -5.599 0.831 31.745 1.00 90.69 430 ALA A O 1
ATOM 3195 N N . ALA A 1 431 ? -3.488 1.315 31.147 1.00 90.88 431 ALA A N 1
ATOM 3196 C CA . ALA A 1 431 ? -3.391 0.306 30.093 1.00 90.88 431 ALA A CA 1
ATOM 3197 C C . ALA A 1 431 ? -3.643 -1.113 30.632 1.00 90.88 431 ALA A C 1
ATOM 3199 O O . ALA A 1 431 ? -4.427 -1.869 30.064 1.00 90.88 431 ALA A O 1
ATOM 3200 N N . SER A 1 432 ? -3.040 -1.458 31.774 1.00 92.25 432 SER A N 1
ATOM 3201 C CA . SER A 1 432 ? -3.253 -2.762 32.417 1.00 92.25 432 SER A CA 1
ATOM 3202 C C . SER A 1 432 ? -4.702 -2.944 32.882 1.00 92.25 432 SER A C 1
ATOM 3204 O O . SER A 1 432 ? -5.269 -4.019 32.705 1.00 92.25 432 SER A O 1
ATOM 3206 N N . ARG A 1 433 ? -5.333 -1.892 33.428 1.00 92.25 433 ARG A N 1
ATOM 3207 C CA . ARG A 1 433 ? -6.761 -1.913 33.798 1.00 92.25 433 ARG A CA 1
ATOM 3208 C C . ARG A 1 433 ? -7.671 -2.074 32.584 1.00 92.25 433 ARG A C 1
ATOM 3210 O O . ARG A 1 433 ? -8.616 -2.844 32.662 1.00 92.25 433 ARG A O 1
ATOM 3217 N N . LEU A 1 434 ? -7.372 -1.400 31.474 1.00 92.81 434 LEU A N 1
ATOM 3218 C CA . LEU A 1 434 ? -8.111 -1.545 30.217 1.00 92.81 434 LEU A CA 1
ATOM 3219 C C . LEU A 1 434 ? -8.070 -2.980 29.690 1.00 92.81 434 LEU A C 1
ATOM 3221 O O . LEU A 1 434 ? -9.094 -3.492 29.255 1.00 92.81 434 LEU A O 1
ATOM 3225 N N . ILE A 1 435 ? -6.907 -3.631 29.754 1.00 94.44 435 ILE A N 1
ATOM 3226 C CA . ILE A 1 435 ? -6.746 -5.025 29.320 1.00 94.44 435 ILE A CA 1
ATOM 3227 C C . ILE A 1 435 ? -7.470 -5.988 30.275 1.00 94.44 435 ILE A C 1
ATOM 3229 O O . ILE A 1 435 ? -8.080 -6.955 29.825 1.00 94.44 435 ILE A O 1
ATOM 3233 N N . ALA A 1 436 ? -7.409 -5.738 31.586 1.00 95.88 436 ALA A N 1
ATOM 3234 C CA . ALA A 1 436 ? -8.002 -6.617 32.594 1.00 95.88 436 ALA A CA 1
ATOM 3235 C C . ALA A 1 436 ? -9.530 -6.471 32.716 1.00 95.88 436 ALA A C 1
ATOM 3237 O O . ALA A 1 436 ? -10.223 -7.463 32.934 1.00 95.88 436 ALA A O 1
ATOM 3238 N N . ASN A 1 437 ? -10.052 -5.247 32.609 1.00 96.81 437 ASN A N 1
ATOM 3239 C CA . ASN A 1 437 ? -11.471 -4.934 32.754 1.00 96.81 437 ASN A CA 1
ATOM 3240 C C . ASN A 1 437 ? -11.889 -3.778 31.816 1.00 96.81 437 ASN A C 1
ATOM 3242 O O . ASN A 1 437 ? -12.074 -2.641 32.266 1.00 96.81 437 ASN A O 1
ATOM 3246 N N . PRO A 1 438 ? -12.042 -4.043 30.504 1.00 96.38 438 PRO A N 1
ATOM 3247 C CA . PRO A 1 438 ? -12.375 -3.011 29.521 1.00 96.38 438 PRO A CA 1
ATOM 3248 C C . PRO A 1 438 ? -13.747 -2.371 29.771 1.00 96.38 438 PRO A C 1
ATOM 3250 O O . PRO A 1 438 ? -13.933 -1.196 29.469 1.00 96.38 438 PRO A O 1
ATOM 3253 N N . GLU A 1 439 ? -14.694 -3.109 30.357 1.00 97.38 439 GLU A N 1
ATOM 3254 C CA . GLU A 1 439 ? -16.041 -2.621 30.673 1.00 97.38 439 GLU A CA 1
ATOM 3255 C C . GLU A 1 439 ? -16.013 -1.519 31.733 1.00 97.38 439 GLU A C 1
ATOM 3257 O O . GLU A 1 439 ? -16.520 -0.420 31.503 1.00 97.38 439 GLU A O 1
ATOM 3262 N N . GLU A 1 440 ? -15.357 -1.776 32.865 1.00 95.81 440 GLU A N 1
ATOM 3263 C CA . GLU A 1 440 ? -15.182 -0.769 33.914 1.00 95.81 440 GLU A CA 1
ATOM 3264 C C . GLU A 1 440 ? -14.377 0.426 33.399 1.00 95.81 440 GLU A C 1
ATOM 3266 O O . GLU A 1 440 ? -14.736 1.579 33.644 1.00 95.81 440 GLU A O 1
ATOM 3271 N N . ALA A 1 441 ? -13.309 0.159 32.645 1.00 94.56 441 ALA A N 1
ATOM 3272 C CA . ALA A 1 441 ? -12.432 1.202 32.147 1.00 94.56 441 ALA A CA 1
ATOM 3273 C C . ALA A 1 441 ? -13.127 2.120 31.128 1.00 94.56 441 ALA A C 1
ATOM 3275 O O . ALA A 1 441 ? -12.946 3.334 31.199 1.00 94.56 441 ALA A O 1
ATOM 3276 N N . LEU A 1 442 ? -13.943 1.583 30.214 1.00 95.44 442 LEU A N 1
ATOM 3277 C CA . LEU A 1 442 ? -14.697 2.365 29.225 1.00 95.44 442 LEU A CA 1
ATOM 3278 C C . LEU A 1 442 ? -15.997 2.964 29.792 1.00 95.44 442 LEU A C 1
ATOM 3280 O O . LEU A 1 442 ? -16.523 3.933 29.234 1.00 95.44 442 LEU A O 1
ATOM 3284 N N . GLY A 1 443 ? -16.502 2.438 30.911 1.00 95.81 443 GLY A N 1
ATOM 3285 C CA . GLY A 1 443 ? -17.654 2.969 31.634 1.00 95.81 443 GLY A CA 1
ATOM 3286 C C . GLY A 1 443 ? -18.891 3.102 30.743 1.00 95.81 443 GLY A C 1
ATOM 3287 O O . GLY A 1 443 ? -19.300 2.164 30.066 1.00 95.81 443 GLY A O 1
ATOM 3288 N N . GLY A 1 444 ? -19.488 4.297 30.697 1.00 95.00 444 GLY A N 1
ATOM 3289 C CA . GLY A 1 444 ? -20.705 4.551 29.914 1.00 95.00 444 GLY A CA 1
ATOM 3290 C C . GLY A 1 444 ? -20.562 4.379 28.393 1.00 95.00 444 GLY A C 1
ATOM 3291 O O . GLY A 1 444 ? -21.579 4.322 27.702 1.00 95.00 444 GLY A O 1
ATOM 3292 N N . LEU A 1 445 ? -19.336 4.297 27.858 1.00 95.31 445 LEU A N 1
ATOM 3293 C CA . LEU A 1 445 ? -19.109 3.975 26.444 1.00 95.31 445 LEU A CA 1
ATOM 3294 C C . LEU A 1 445 ? -19.335 2.491 26.157 1.00 95.31 445 LEU A C 1
ATOM 3296 O O . LEU A 1 445 ? -19.797 2.161 25.071 1.00 95.31 445 LEU A O 1
ATOM 3300 N N . TRP A 1 446 ? -19.082 1.614 27.133 1.00 96.69 446 TRP A N 1
ATOM 3301 C CA . TRP A 1 446 ? -19.173 0.165 26.963 1.00 96.69 446 TRP A CA 1
ATOM 3302 C C . TRP A 1 446 ? -20.540 -0.277 26.436 1.00 96.69 446 TRP A C 1
ATOM 3304 O O . TRP A 1 446 ? -20.632 -0.961 25.419 1.00 96.69 446 TRP A O 1
ATOM 3314 N N . GLY A 1 447 ? -21.615 0.199 27.071 1.00 95.25 447 GLY A N 1
ATOM 3315 C CA . GLY A 1 447 ? -22.990 -0.132 26.687 1.00 95.25 447 GLY A CA 1
ATOM 3316 C C . GLY A 1 447 ? -23.438 0.433 25.334 1.00 95.25 447 GLY A C 1
ATOM 3317 O O . GLY A 1 447 ? -24.535 0.110 24.889 1.00 95.25 447 GLY A O 1
ATOM 3318 N N . LYS A 1 448 ? -22.624 1.279 24.688 1.00 94.94 448 LYS A N 1
ATOM 3319 C CA . LYS A 1 448 ? -22.889 1.826 23.349 1.00 94.94 448 LYS A CA 1
ATOM 3320 C C . LYS A 1 448 ? -22.151 1.075 22.238 1.00 94.94 448 LYS A C 1
ATOM 3322 O O . LYS A 1 448 ? -22.434 1.331 21.072 1.00 94.94 448 LYS A O 1
ATOM 3327 N N . LEU A 1 449 ? -21.205 0.209 22.593 1.00 92.94 449 LEU A N 1
ATOM 3328 C CA . LEU A 1 449 ? -20.470 -0.625 21.647 1.00 92.94 449 LEU A CA 1
ATOM 3329 C C . LEU A 1 449 ? -21.316 -1.828 21.221 1.00 92.94 449 LEU A C 1
ATOM 3331 O O . LEU A 1 449 ? -22.099 -2.361 22.012 1.00 92.94 449 LEU A O 1
ATOM 3335 N N . GLY A 1 450 ? -21.124 -2.280 19.984 1.00 90.25 450 GLY A N 1
ATOM 3336 C CA . GLY A 1 450 ? -21.700 -3.527 19.490 1.00 90.25 450 GLY A CA 1
ATOM 3337 C C . GLY A 1 450 ? -21.125 -4.750 20.212 1.00 90.25 450 GLY A C 1
ATOM 3338 O O . GLY A 1 450 ? -20.030 -4.709 20.773 1.00 90.25 450 GLY A O 1
ATOM 3339 N N . ALA A 1 451 ? -21.844 -5.875 20.178 1.00 89.88 451 ALA A N 1
ATOM 3340 C CA . ALA A 1 451 ? -21.418 -7.100 20.864 1.00 89.88 451 ALA A CA 1
ATOM 3341 C C . ALA A 1 451 ? -20.050 -7.621 20.375 1.00 89.88 451 ALA A C 1
ATOM 3343 O O . ALA A 1 451 ? -19.237 -8.059 21.188 1.00 89.88 451 ALA A O 1
ATOM 3344 N N . ASP A 1 452 ? -19.767 -7.530 19.071 1.00 87.75 452 ASP A N 1
ATOM 3345 C CA . ASP A 1 452 ? -18.473 -7.940 18.505 1.00 87.75 452 ASP A CA 1
ATOM 3346 C C . ASP A 1 452 ? -17.336 -7.004 18.907 1.00 87.75 452 ASP A C 1
ATOM 3348 O O . ASP A 1 452 ? -16.237 -7.461 19.216 1.00 87.75 452 ASP A O 1
ATOM 3352 N N . GLU A 1 453 ? -17.604 -5.699 18.960 1.00 93.25 453 GLU A N 1
ATOM 3353 C CA . GLU A 1 453 ? -16.643 -4.707 19.442 1.00 93.25 453 GLU A CA 1
ATOM 3354 C C . GLU A 1 453 ? -16.313 -4.983 20.911 1.00 93.25 453 GLU A C 1
ATOM 3356 O O . GLU A 1 453 ? -15.146 -5.098 21.273 1.00 93.25 453 GLU A O 1
ATOM 3361 N N . GLN A 1 454 ? -17.328 -5.191 21.757 1.00 95.31 454 GLN A N 1
ATOM 3362 C CA . GLN A 1 454 ? -17.141 -5.591 23.154 1.00 95.31 454 GLN A CA 1
ATOM 3363 C C . GLN A 1 454 ? -16.348 -6.901 23.282 1.00 95.31 454 GLN A C 1
ATOM 3365 O O . GLN A 1 454 ? -15.474 -7.016 24.143 1.00 95.31 454 GLN A O 1
ATOM 3370 N N . ALA A 1 455 ? -16.622 -7.896 22.434 1.00 93.69 455 ALA A N 1
ATOM 3371 C CA . ALA A 1 455 ? -15.871 -9.149 22.413 1.00 93.69 455 ALA A CA 1
ATOM 3372 C C . ALA A 1 455 ? -14.399 -8.932 22.026 1.00 93.69 455 ALA A C 1
ATOM 3374 O O . ALA A 1 455 ? -13.524 -9.591 22.583 1.00 93.69 455 ALA A O 1
ATOM 3375 N N . LEU A 1 456 ? -14.114 -7.993 21.121 1.00 94.38 456 LEU A N 1
ATOM 3376 C CA . LEU A 1 456 ? -12.752 -7.605 20.750 1.00 94.38 456 LEU A CA 1
ATOM 3377 C C . LEU A 1 456 ? -12.030 -6.851 21.862 1.00 94.38 456 LEU A C 1
ATOM 3379 O O . LEU A 1 456 ? -10.871 -7.140 22.134 1.00 94.38 456 LEU A O 1
ATOM 3383 N N . PHE A 1 457 ? -12.712 -5.953 22.569 1.00 96.12 457 PHE A N 1
ATOM 3384 C CA . PHE A 1 457 ? -12.137 -5.306 23.748 1.00 96.12 457 PHE A CA 1
ATOM 3385 C C . PHE A 1 457 ? -11.859 -6.299 24.889 1.00 96.12 457 PHE A C 1
ATOM 3387 O O . PHE A 1 457 ? -10.963 -6.063 25.694 1.00 96.12 457 PHE A O 1
ATOM 3394 N N . LYS A 1 458 ? -12.589 -7.420 24.963 1.00 96.38 458 LYS A N 1
ATOM 3395 C CA . LYS A 1 458 ? -12.324 -8.524 25.907 1.00 96.38 458 LYS A CA 1
ATOM 3396 C C . LYS A 1 458 ? -11.204 -9.464 25.456 1.00 96.38 458 LYS A C 1
ATOM 3398 O O . LYS A 1 458 ? -10.702 -10.237 26.270 1.00 96.38 458 LYS A O 1
ATOM 3403 N N . ASP A 1 459 ? -10.810 -9.418 24.187 1.00 95.88 459 ASP A N 1
ATOM 3404 C CA . ASP A 1 459 ? -9.704 -10.207 23.657 1.00 95.88 459 ASP A CA 1
ATOM 3405 C C . ASP A 1 459 ? -8.371 -9.581 24.092 1.00 95.88 459 ASP A C 1
ATOM 3407 O O . ASP A 1 459 ? -7.900 -8.581 23.545 1.00 95.88 459 ASP A O 1
ATOM 3411 N N . THR A 1 460 ? -7.762 -10.173 25.122 1.00 95.69 460 THR A N 1
ATOM 3412 C CA . THR A 1 460 ? -6.517 -9.689 25.731 1.00 95.69 460 THR A CA 1
ATOM 3413 C C . THR A 1 460 ? -5.387 -9.557 24.712 1.00 95.69 460 THR A C 1
ATOM 3415 O O . THR A 1 460 ? -4.642 -8.580 24.758 1.00 95.69 460 THR A O 1
ATOM 3418 N N . ALA A 1 461 ? -5.252 -10.510 23.784 1.00 94.25 461 ALA A N 1
ATOM 3419 C CA . ALA A 1 461 ? -4.174 -10.491 22.799 1.00 94.25 461 ALA A CA 1
ATOM 3420 C C . ALA A 1 461 ? -4.377 -9.353 21.792 1.00 94.25 461 ALA A C 1
ATOM 3422 O O . ALA A 1 461 ? -3.441 -8.597 21.515 1.00 94.25 461 ALA A O 1
ATOM 3423 N N . PHE A 1 462 ? -5.611 -9.188 21.305 1.00 93.50 462 PHE A N 1
ATOM 3424 C CA . PHE A 1 462 ? -5.977 -8.079 20.430 1.00 93.50 462 PHE A CA 1
ATOM 3425 C C . PHE A 1 462 ? -5.725 -6.723 21.106 1.00 93.50 462 PHE A C 1
ATOM 3427 O O . PHE A 1 462 ? -5.027 -5.869 20.550 1.00 93.50 462 PHE A O 1
ATOM 3434 N N . MET A 1 463 ? -6.219 -6.544 22.333 1.00 95.88 463 MET A N 1
ATOM 3435 C CA . MET A 1 463 ? -6.061 -5.298 23.083 1.00 95.88 463 MET A CA 1
ATOM 3436 C C . MET A 1 463 ? -4.609 -4.977 23.408 1.00 95.88 463 MET A C 1
ATOM 3438 O O . MET A 1 463 ? -4.179 -3.836 23.233 1.00 95.88 463 MET A O 1
ATOM 3442 N N . GLN A 1 464 ? -3.829 -5.970 23.834 1.00 95.38 464 GLN A N 1
ATOM 3443 C CA . GLN A 1 464 ? -2.416 -5.774 24.129 1.00 95.38 464 GLN A CA 1
ATOM 3444 C C . GLN A 1 464 ? -1.633 -5.365 22.878 1.00 95.38 464 GLN A C 1
ATOM 3446 O O . GLN A 1 464 ? -0.802 -4.458 22.957 1.00 95.38 464 GLN A O 1
ATOM 3451 N N . ALA A 1 465 ? -1.927 -5.968 21.722 1.00 92.00 465 ALA A N 1
ATOM 3452 C CA . ALA A 1 465 ? -1.316 -5.576 20.457 1.00 92.00 465 ALA A CA 1
ATOM 3453 C C . ALA A 1 465 ? -1.652 -4.116 20.103 1.00 92.00 465 ALA A C 1
ATOM 3455 O O . ALA A 1 465 ? -0.743 -3.317 19.885 1.00 92.00 465 ALA A O 1
ATOM 3456 N N . ARG A 1 466 ? -2.937 -3.732 20.125 1.00 92.75 466 ARG A N 1
ATOM 3457 C CA . ARG A 1 466 ? -3.368 -2.364 19.778 1.00 92.75 466 ARG A CA 1
ATOM 3458 C C . ARG A 1 466 ? -2.827 -1.305 20.742 1.00 92.75 466 ARG A C 1
ATOM 3460 O O . ARG A 1 466 ? -2.359 -0.257 20.304 1.00 92.75 466 ARG A O 1
ATOM 3467 N N . ILE A 1 467 ? -2.844 -1.572 22.049 1.00 94.25 467 ILE A N 1
ATOM 3468 C CA . ILE A 1 467 ? -2.278 -0.656 23.050 1.00 94.25 467 ILE A CA 1
ATOM 3469 C C . ILE A 1 467 ? -0.770 -0.503 22.843 1.00 94.25 467 ILE A C 1
ATOM 3471 O O . ILE A 1 467 ? -0.268 0.618 22.904 1.00 94.25 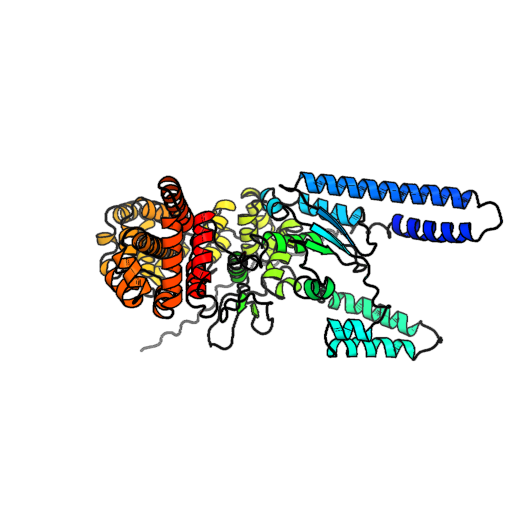467 ILE A O 1
ATOM 3475 N N . SER A 1 468 ? -0.058 -1.593 22.546 1.00 92.75 468 SER A N 1
ATOM 3476 C CA . SER A 1 468 ? 1.384 -1.538 22.277 1.00 92.75 468 SER A CA 1
ATOM 3477 C C . SER A 1 468 ? 1.697 -0.685 21.045 1.00 92.75 468 SER A C 1
ATOM 3479 O O . SER A 1 468 ? 2.650 0.089 21.066 1.00 92.75 468 SER A O 1
ATOM 3481 N N . GLU A 1 469 ? 0.884 -0.763 19.988 1.00 90.19 469 GLU A N 1
ATOM 3482 C CA . GLU A 1 469 ? 1.035 0.082 18.796 1.00 90.19 469 GLU A CA 1
ATOM 3483 C C . GLU A 1 469 ? 0.748 1.568 19.084 1.00 90.19 469 GLU A C 1
ATOM 3485 O O . GLU A 1 469 ? 1.506 2.441 18.651 1.00 90.19 469 GLU A O 1
ATOM 3490 N N . LEU A 1 470 ? -0.296 1.875 19.868 1.00 90.62 470 LEU A N 1
ATOM 3491 C CA . LEU A 1 470 ? -0.592 3.243 20.323 1.00 90.62 470 LEU A CA 1
ATOM 3492 C C . LEU A 1 470 ? 0.567 3.810 21.155 1.00 90.62 470 LEU A C 1
ATOM 3494 O O . LEU A 1 470 ? 1.036 4.924 20.917 1.00 90.62 470 LEU A O 1
ATOM 3498 N N . GLN A 1 471 ? 1.075 3.021 22.105 1.00 90.88 471 GLN A N 1
ATOM 3499 C CA . GLN A 1 471 ? 2.234 3.376 22.924 1.00 90.88 471 GLN A CA 1
ATOM 3500 C C . GLN A 1 471 ? 3.509 3.508 22.090 1.00 90.88 471 GLN A C 1
ATOM 3502 O O . GLN A 1 471 ? 4.367 4.329 22.418 1.00 90.88 471 GLN A O 1
ATOM 3507 N N . GLY A 1 472 ? 3.643 2.720 21.023 1.00 88.75 472 GLY A N 1
ATOM 3508 C CA . GLY A 1 472 ? 4.764 2.739 20.087 1.00 88.75 472 GLY A CA 1
ATOM 3509 C C . GLY A 1 472 ? 4.748 3.920 19.119 1.00 88.75 472 GLY A C 1
ATOM 3510 O O . GLY A 1 472 ? 5.795 4.262 18.577 1.00 88.75 472 GLY A O 1
ATOM 3511 N N . GLY A 1 473 ? 3.607 4.589 18.937 1.00 86.12 473 GLY A N 1
ATOM 3512 C CA . GLY A 1 473 ? 3.468 5.620 17.909 1.00 86.12 473 GLY A CA 1
ATOM 3513 C C . GLY A 1 473 ? 3.272 5.056 16.500 1.00 86.12 473 GLY A C 1
ATOM 3514 O O . GLY A 1 473 ? 3.544 5.759 15.531 1.00 86.12 473 GLY A O 1
ATOM 3515 N N . THR A 1 474 ? 2.849 3.792 16.385 1.00 86.06 474 THR A N 1
ATOM 3516 C CA . THR A 1 474 ? 2.612 3.090 15.110 1.00 86.06 474 THR A CA 1
ATOM 3517 C C . THR A 1 474 ? 1.123 2.895 14.805 1.00 86.06 474 THR A C 1
ATOM 3519 O O . THR A 1 474 ? 0.762 2.431 13.723 1.00 86.06 474 THR A O 1
ATOM 3522 N N . ALA A 1 475 ? 0.249 3.282 15.739 1.00 85.88 475 ALA A N 1
ATOM 3523 C CA . ALA A 1 475 ? -1.196 3.378 15.566 1.00 85.88 475 ALA A CA 1
ATOM 3524 C C . ALA A 1 475 ? -1.730 4.694 16.145 1.00 85.88 475 ALA A C 1
ATOM 3526 O O . ALA A 1 475 ? -1.187 5.235 17.106 1.00 85.88 475 ALA A O 1
ATOM 3527 N N . SER A 1 476 ? -2.832 5.181 15.574 1.00 86.50 476 SER A N 1
ATOM 3528 C CA . SER A 1 476 ? -3.674 6.255 16.108 1.00 86.50 476 SER A CA 1
ATOM 3529 C C . SER A 1 476 ? -5.003 5.676 16.593 1.00 86.50 476 SER A C 1
ATOM 3531 O O . SER A 1 476 ? -5.376 4.552 16.234 1.00 86.50 476 SER A O 1
ATOM 3533 N N . PHE A 1 477 ? -5.767 6.439 17.376 1.00 89.06 477 PHE A N 1
ATOM 3534 C CA . PHE A 1 477 ? -7.069 5.966 17.852 1.00 89.06 477 PHE A CA 1
ATOM 3535 C C . PHE A 1 477 ? -8.045 5.692 16.687 1.00 89.06 477 PHE A C 1
ATOM 3537 O O . PHE A 1 477 ? -8.723 4.670 16.701 1.00 89.06 477 PHE A O 1
ATOM 3544 N N . ARG A 1 478 ? -8.052 6.532 15.633 1.00 85.38 478 ARG A N 1
ATOM 3545 C CA . ARG A 1 478 ? -8.882 6.323 14.427 1.00 85.38 478 ARG A CA 1
ATOM 3546 C C . ARG A 1 478 ? -8.510 5.027 13.722 1.00 85.38 478 ARG A C 1
ATOM 3548 O O . ARG A 1 478 ? -9.373 4.238 13.355 1.00 85.38 478 ARG A O 1
ATOM 3555 N N . SER A 1 479 ? -7.210 4.795 13.569 1.00 81.00 479 SER A N 1
ATOM 3556 C CA . SER A 1 479 ? -6.710 3.587 12.923 1.00 81.00 479 SER A CA 1
ATOM 3557 C C . SER A 1 479 ? -7.041 2.317 13.721 1.00 81.00 479 SER A C 1
ATOM 3559 O O . SER A 1 479 ? -7.367 1.287 13.136 1.00 81.00 479 SER A O 1
ATOM 3561 N N . SER A 1 480 ? -7.044 2.413 15.057 1.00 88.69 480 SER A N 1
ATOM 3562 C CA . SER A 1 480 ? -7.409 1.319 15.963 1.00 88.69 480 SER A CA 1
ATOM 3563 C C . SER A 1 480 ? -8.917 1.052 15.946 1.00 88.69 480 SER A C 1
ATOM 3565 O O . SER A 1 480 ? -9.333 -0.108 15.937 1.00 88.69 480 SER A O 1
ATOM 3567 N N . ALA A 1 481 ? -9.735 2.106 15.847 1.00 88.31 481 ALA A N 1
ATOM 3568 C CA . ALA A 1 481 ? -11.175 1.997 15.625 1.00 88.31 481 ALA A CA 1
ATOM 3569 C C . ALA A 1 481 ? -11.480 1.289 14.299 1.00 88.31 481 ALA A C 1
ATOM 3571 O O . ALA A 1 481 ? -12.179 0.280 14.300 1.00 88.31 481 ALA A O 1
ATOM 3572 N N . GLY A 1 482 ? -10.860 1.720 13.196 1.00 83.56 482 GLY A N 1
ATOM 3573 C CA . GLY A 1 482 ? -11.004 1.053 11.899 1.00 83.56 482 GLY A CA 1
ATOM 3574 C C . GLY A 1 482 ? -10.551 -0.412 11.922 1.00 83.56 482 GLY A C 1
ATOM 3575 O O . GLY A 1 482 ? -11.236 -1.279 11.387 1.00 83.56 482 GLY A O 1
ATOM 3576 N N . ALA A 1 483 ? -9.435 -0.724 12.592 1.00 83.94 483 ALA A N 1
ATOM 3577 C CA . ALA A 1 483 ? -8.976 -2.105 12.764 1.00 83.94 483 ALA A CA 1
ATOM 3578 C C . ALA A 1 483 ? -9.979 -2.961 13.558 1.00 83.94 483 ALA A C 1
ATOM 3580 O O . ALA A 1 483 ? -10.224 -4.108 13.194 1.00 83.94 483 ALA A O 1
ATOM 3581 N N . THR A 1 484 ? -10.591 -2.395 14.601 1.00 88.62 484 THR A N 1
ATOM 3582 C CA . THR A 1 484 ? -11.619 -3.075 15.407 1.00 88.62 484 THR A CA 1
ATOM 3583 C C . THR A 1 484 ? -12.875 -3.341 14.591 1.00 88.62 484 THR A C 1
ATOM 3585 O O . THR A 1 484 ? -13.386 -4.455 14.609 1.00 88.62 484 THR A O 1
ATOM 3588 N N . GLN A 1 485 ? -13.337 -2.355 13.822 1.00 85.88 485 GLN A N 1
ATOM 3589 C CA . GLN A 1 485 ? -14.498 -2.517 12.952 1.00 85.88 485 GLN A CA 1
ATOM 3590 C C . GLN A 1 485 ? -14.250 -3.580 11.871 1.00 85.88 485 GLN A C 1
ATOM 3592 O O . GLN A 1 485 ? -15.101 -4.432 11.628 1.00 85.88 485 GLN A O 1
ATOM 3597 N N . ASN A 1 486 ? -13.060 -3.589 11.265 1.00 79.06 486 ASN A N 1
ATOM 3598 C CA . ASN A 1 486 ? -12.688 -4.601 10.274 1.00 79.06 486 ASN A CA 1
ATOM 3599 C C . ASN A 1 486 ? -12.652 -6.008 10.869 1.00 79.06 486 ASN A C 1
ATOM 3601 O O . ASN A 1 486 ? -13.133 -6.952 10.246 1.00 79.06 486 ASN A O 1
ATOM 3605 N N . GLU A 1 487 ? -12.097 -6.150 12.071 1.00 85.31 487 GLU A N 1
ATOM 3606 C CA . GLU A 1 487 ? -12.076 -7.427 12.777 1.00 85.31 487 GLU A CA 1
ATOM 3607 C C . GLU A 1 487 ? -13.493 -7.880 13.160 1.00 85.31 487 GLU A C 1
ATOM 3609 O O . GLU A 1 487 ? -13.822 -9.055 13.008 1.00 85.31 487 GLU A O 1
ATOM 3614 N N . ALA A 1 488 ? -14.361 -6.957 13.583 1.00 86.25 488 ALA A N 1
ATOM 3615 C CA . ALA A 1 488 ? -15.764 -7.248 13.869 1.00 86.25 488 ALA A CA 1
ATOM 3616 C C . ALA A 1 488 ? -16.499 -7.740 12.611 1.00 86.25 488 ALA A C 1
ATOM 3618 O O . ALA A 1 488 ? -17.116 -8.805 12.639 1.00 86.25 488 ALA A O 1
ATOM 3619 N N . HIS A 1 489 ? -16.352 -7.044 11.478 1.00 79.75 489 HIS A N 1
ATOM 3620 C CA . HIS A 1 489 ? -16.914 -7.481 10.197 1.00 79.75 489 HIS A CA 1
ATOM 3621 C C . HIS A 1 489 ? -16.363 -8.843 9.760 1.00 79.75 489 HIS A C 1
ATOM 3623 O O . HIS A 1 489 ? -17.117 -9.698 9.296 1.00 79.75 489 HIS A O 1
ATOM 3629 N N . ARG A 1 490 ? -15.059 -9.087 9.945 1.00 81.31 490 ARG A N 1
ATOM 3630 C CA . ARG A 1 490 ? -14.441 -10.383 9.646 1.00 81.31 490 ARG A CA 1
ATOM 3631 C C . ARG A 1 490 ? -15.061 -11.504 10.476 1.00 81.31 490 ARG A C 1
ATOM 3633 O O . ARG A 1 490 ? -15.407 -12.539 9.911 1.00 81.31 490 ARG A O 1
ATOM 3640 N N . ARG A 1 491 ? -15.234 -11.300 11.788 1.00 84.88 491 ARG A N 1
ATOM 3641 C CA . ARG A 1 491 ? -15.907 -12.259 12.680 1.00 84.88 491 ARG A CA 1
ATOM 3642 C C . ARG A 1 491 ? -17.355 -12.492 12.250 1.00 84.88 491 ARG A C 1
ATOM 3644 O O . ARG A 1 491 ? -17.772 -13.641 12.155 1.00 84.88 491 ARG A O 1
ATOM 3651 N N . ALA A 1 492 ? -18.087 -11.438 11.890 1.00 83.75 492 ALA A N 1
ATOM 3652 C CA . ALA A 1 492 ? -19.461 -11.550 11.405 1.00 83.75 492 ALA A CA 1
ATOM 3653 C C . ALA A 1 492 ? -19.573 -12.363 10.101 1.00 83.75 492 ALA A C 1
ATOM 3655 O O . ALA A 1 492 ? -20.484 -13.177 9.960 1.00 83.75 492 ALA A O 1
ATOM 3656 N N . ILE A 1 493 ? -18.637 -12.204 9.158 1.00 77.56 493 ILE A N 1
ATOM 3657 C CA . ILE A 1 493 ? -18.587 -13.046 7.952 1.00 77.56 493 ILE A CA 1
ATOM 3658 C C . ILE A 1 493 ? -18.176 -14.475 8.295 1.00 77.56 493 ILE A C 1
ATOM 3660 O O . ILE A 1 493 ? -18.754 -15.414 7.753 1.00 77.56 493 ILE A O 1
ATOM 3664 N N . GLY A 1 494 ? -17.222 -14.660 9.207 1.00 80.88 494 GLY A N 1
ATOM 3665 C CA . GLY A 1 494 ? -16.876 -15.981 9.722 1.00 80.88 494 GLY A CA 1
ATOM 3666 C C . GLY A 1 494 ? -18.096 -16.704 10.291 1.00 80.88 494 GLY A C 1
ATOM 3667 O O . GLY A 1 494 ? -18.311 -17.873 9.985 1.00 80.88 494 GLY A O 1
ATOM 3668 N N . ASP A 1 495 ? -18.946 -15.997 11.031 1.00 84.50 495 ASP A N 1
ATOM 3669 C CA . ASP A 1 495 ? -20.192 -16.530 11.578 1.00 84.50 495 ASP A CA 1
ATOM 3670 C C . ASP A 1 495 ? -21.253 -16.777 10.504 1.00 84.50 495 ASP A C 1
ATOM 3672 O O . ASP A 1 495 ? -21.921 -17.808 10.544 1.00 84.50 495 ASP A O 1
ATOM 3676 N N . LEU A 1 496 ? -21.376 -15.891 9.510 1.00 82.81 496 LEU A N 1
ATOM 3677 C CA . LEU A 1 496 ? -22.233 -16.107 8.342 1.00 82.81 496 LEU A CA 1
ATOM 3678 C C . LEU A 1 496 ? -21.847 -17.39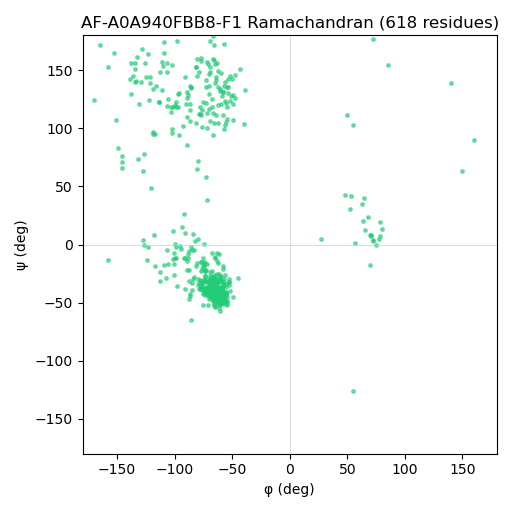5 7.612 1.00 82.81 496 LEU A C 1
ATOM 3680 O O . LEU A 1 496 ? -22.701 -18.244 7.356 1.00 82.81 496 LEU A O 1
ATOM 3684 N N . VAL A 1 497 ? -20.562 -17.554 7.293 1.00 78.69 497 VAL A N 1
ATOM 3685 C CA . VAL A 1 497 ? -20.065 -18.732 6.584 1.00 78.69 497 VAL A CA 1
ATOM 3686 C C . VAL A 1 497 ? -20.194 -19.971 7.469 1.00 78.69 497 VAL A C 1
ATOM 3688 O O . VAL A 1 497 ? -20.702 -20.985 7.009 1.00 78.69 497 VAL A O 1
ATOM 3691 N N . ASN A 1 498 ? -19.833 -19.907 8.752 1.00 81.50 498 ASN A N 1
ATOM 3692 C CA . ASN A 1 498 ? -20.025 -21.028 9.676 1.00 81.50 498 ASN A CA 1
ATOM 3693 C C . ASN A 1 498 ? -21.495 -21.442 9.789 1.00 81.50 498 ASN A C 1
ATOM 3695 O O . ASN A 1 498 ? -21.781 -22.638 9.759 1.00 81.50 498 ASN A O 1
ATOM 3699 N N . GLY A 1 499 ? -22.419 -20.483 9.879 1.00 83.25 499 GLY A N 1
ATOM 3700 C CA . GLY A 1 499 ? -23.857 -20.739 9.874 1.00 83.25 499 GLY A CA 1
ATOM 3701 C C . GLY A 1 499 ? -24.287 -21.457 8.600 1.00 83.25 499 GLY A C 1
ATOM 3702 O O . GLY A 1 499 ? -24.942 -22.491 8.674 1.00 83.25 499 GLY A O 1
ATOM 3703 N N . LEU A 1 500 ? -23.840 -20.979 7.434 1.00 77.94 500 LEU A N 1
ATOM 3704 C CA . LEU A 1 500 ? -24.105 -21.630 6.146 1.00 77.94 500 LEU A CA 1
ATOM 3705 C C . LEU A 1 500 ? -23.575 -23.072 6.084 1.00 77.94 500 LEU A C 1
ATOM 3707 O O . LEU A 1 500 ? -24.212 -23.934 5.483 1.00 77.94 500 LEU A O 1
ATOM 3711 N N . LEU A 1 501 ? -22.422 -23.348 6.698 1.00 75.81 501 LEU A N 1
ATOM 3712 C CA . LEU A 1 501 ? -21.780 -24.667 6.652 1.00 75.81 501 LEU A CA 1
ATOM 3713 C C . LEU A 1 501 ? -22.319 -25.658 7.695 1.00 75.81 501 LEU A C 1
ATOM 3715 O O . LEU A 1 501 ? -22.239 -26.875 7.496 1.00 75.81 501 LEU A O 1
ATOM 3719 N N . LYS A 1 502 ? -22.778 -25.161 8.848 1.00 82.81 502 LYS A N 1
ATOM 3720 C CA . LYS A 1 502 ? -23.048 -25.982 10.043 1.00 82.81 502 LYS A CA 1
ATOM 3721 C C . LYS A 1 502 ? -24.513 -25.991 10.463 1.00 82.81 502 LYS A C 1
ATOM 3723 O O . LYS A 1 502 ? -24.902 -26.908 11.182 1.00 82.81 502 LYS A O 1
ATOM 3728 N N . ASP A 1 503 ? -25.319 -25.037 10.005 1.00 86.44 503 ASP A N 1
ATOM 3729 C CA . ASP A 1 503 ? -26.745 -24.948 10.310 1.00 86.44 503 ASP A CA 1
ATOM 3730 C C . ASP A 1 503 ? -27.583 -25.043 9.017 1.00 86.44 503 ASP A C 1
ATOM 3732 O O . ASP A 1 503 ? -27.800 -24.045 8.321 1.00 86.44 503 ASP A O 1
ATOM 3736 N N . PRO A 1 504 ? -28.090 -26.247 8.681 1.00 84.62 504 PRO A N 1
ATOM 3737 C CA . PRO A 1 504 ? -28.937 -26.445 7.509 1.00 84.62 504 PRO A CA 1
ATOM 3738 C C . PRO A 1 504 ? -30.208 -25.587 7.522 1.00 84.62 504 PRO A C 1
ATOM 3740 O O . PRO A 1 504 ? -30.684 -25.200 6.456 1.00 84.62 504 PRO A O 1
ATOM 3743 N N . ALA A 1 505 ? -30.758 -25.282 8.704 1.00 87.56 505 ALA A N 1
ATOM 3744 C CA . ALA A 1 505 ? -31.954 -24.456 8.825 1.00 87.56 505 ALA A CA 1
ATOM 3745 C C . ALA A 1 505 ? -31.634 -22.989 8.522 1.00 87.56 505 ALA A C 1
ATOM 3747 O O . ALA A 1 505 ? -32.405 -22.329 7.823 1.00 87.56 505 ALA A O 1
ATOM 3748 N N . PHE A 1 506 ? -30.478 -22.497 8.974 1.00 87.62 506 PHE A N 1
ATOM 3749 C CA . PHE A 1 506 ? -29.985 -21.175 8.596 1.00 87.62 506 PHE A CA 1
ATOM 3750 C C . PHE A 1 506 ? -29.718 -21.077 7.091 1.00 87.62 506 PHE A C 1
ATOM 3752 O O . PHE A 1 506 ? -30.200 -20.142 6.457 1.00 87.62 506 PHE A O 1
ATOM 3759 N N . ALA A 1 507 ? -29.028 -22.057 6.496 1.00 83.38 507 ALA A N 1
ATOM 3760 C CA . ALA A 1 507 ? -28.764 -22.091 5.055 1.00 83.38 507 ALA A CA 1
ATOM 3761 C C . ALA A 1 507 ? -30.066 -22.085 4.233 1.00 83.38 507 ALA A C 1
ATOM 3763 O O . ALA A 1 507 ? -30.243 -21.266 3.329 1.00 83.38 507 ALA A O 1
ATOM 3764 N N . GLN A 1 508 ? -31.024 -22.945 4.593 1.00 83.19 508 GLN A N 1
ATOM 3765 C CA . GLN A 1 508 ? -32.335 -22.980 3.947 1.00 83.19 508 GLN A CA 1
ATOM 3766 C C . GLN A 1 508 ? -33.100 -21.660 4.133 1.00 83.19 508 GLN A C 1
ATOM 3768 O O . GLN A 1 508 ? -33.711 -21.154 3.189 1.00 83.19 508 GLN A O 1
ATOM 3773 N N . GLY A 1 509 ? -33.046 -21.083 5.336 1.00 86.12 509 GLY A N 1
ATOM 3774 C CA . GLY A 1 509 ? -33.640 -19.787 5.644 1.00 86.12 509 GLY A CA 1
ATOM 3775 C C . GLY A 1 509 ? -33.040 -18.660 4.808 1.00 86.12 509 GLY A C 1
ATOM 3776 O O . GLY A 1 509 ? -33.788 -17.826 4.303 1.00 86.12 509 GLY A O 1
ATOM 3777 N N . LEU A 1 510 ? -31.719 -18.656 4.606 1.00 81.75 510 LEU A N 1
ATOM 3778 C CA . LEU A 1 510 ? -31.026 -17.634 3.824 1.00 81.75 510 LEU A CA 1
ATOM 3779 C C . LEU A 1 510 ? -31.425 -17.680 2.343 1.00 81.75 510 LEU A C 1
ATOM 3781 O O . LEU A 1 510 ? -31.580 -16.630 1.728 1.00 81.75 510 LEU A O 1
ATOM 3785 N N . GLY A 1 511 ? -31.651 -18.872 1.781 1.00 79.81 511 GLY A N 1
ATOM 3786 C CA . GLY A 1 511 ? -32.158 -19.023 0.412 1.00 79.81 511 GLY A CA 1
ATOM 3787 C C . GLY A 1 511 ? -33.628 -18.613 0.245 1.00 79.81 511 GLY A C 1
ATOM 3788 O O . GLY A 1 511 ? -34.010 -18.108 -0.809 1.00 79.81 511 GLY A O 1
ATOM 3789 N N . ALA A 1 512 ? -34.456 -18.800 1.278 1.00 86.06 512 ALA A N 1
ATOM 3790 C CA . ALA A 1 512 ? -35.891 -18.509 1.220 1.00 86.06 512 ALA A CA 1
ATOM 3791 C C . ALA A 1 512 ? -36.239 -17.052 1.578 1.00 86.06 512 ALA A C 1
ATOM 3793 O O . ALA A 1 512 ? -37.039 -16.414 0.894 1.00 86.06 512 ALA A O 1
ATOM 3794 N N . ASN A 1 513 ? -35.667 -16.534 2.666 1.00 88.31 513 ASN A N 1
ATOM 3795 C CA . ASN A 1 513 ? -35.882 -15.181 3.173 1.00 88.31 513 ASN A CA 1
ATOM 3796 C C . ASN A 1 513 ? -34.607 -14.677 3.885 1.00 88.31 513 ASN A C 1
ATOM 3798 O O . ASN A 1 513 ? -34.518 -14.754 5.118 1.00 88.31 513 ASN A O 1
ATOM 3802 N N . PRO A 1 514 ? -33.621 -14.150 3.129 1.00 84.81 514 PRO A N 1
ATOM 3803 C CA . PRO A 1 514 ? -32.324 -13.769 3.676 1.00 84.81 514 PRO A CA 1
ATOM 3804 C C . PRO A 1 514 ? -32.423 -12.778 4.835 1.00 84.81 514 PRO A C 1
ATOM 3806 O O . PRO A 1 514 ? -31.767 -12.971 5.852 1.00 84.81 514 PRO A O 1
ATOM 3809 N N . GLY A 1 515 ? -33.285 -11.761 4.726 1.00 85.19 515 GLY A N 1
ATOM 3810 C CA . GLY A 1 515 ? -33.452 -10.758 5.779 1.00 85.19 515 GLY A CA 1
ATOM 3811 C C . GLY A 1 515 ? -33.936 -11.367 7.098 1.00 85.19 515 GLY A C 1
ATOM 3812 O O . GLY A 1 515 ? -33.390 -11.068 8.158 1.00 85.19 515 GLY A O 1
ATOM 3813 N N . GLN A 1 516 ? -34.911 -12.282 7.049 1.00 90.69 516 GLN A N 1
ATOM 3814 C CA . GLN A 1 516 ? -35.396 -12.962 8.253 1.00 90.69 516 GLN A CA 1
ATOM 3815 C C . GLN A 1 516 ? -34.351 -13.924 8.832 1.00 90.69 516 GLN A C 1
ATOM 3817 O O . GLN A 1 516 ? -34.198 -13.981 10.051 1.00 90.69 516 GLN A O 1
ATOM 3822 N N . ALA A 1 517 ? -33.626 -14.659 7.986 1.00 88.12 517 ALA A N 1
ATOM 3823 C CA . ALA A 1 517 ? -32.579 -15.575 8.433 1.00 88.12 517 ALA A CA 1
ATOM 3824 C C . ALA A 1 517 ? -31.411 -14.828 9.093 1.00 88.12 517 ALA A C 1
ATOM 3826 O O . ALA A 1 517 ? -30.996 -15.192 10.192 1.00 88.12 517 ALA A O 1
ATOM 3827 N N . LEU A 1 518 ? -30.937 -13.739 8.475 1.00 86.50 518 LEU A N 1
ATOM 3828 C CA . LEU A 1 518 ? -29.905 -12.864 9.039 1.00 86.50 518 LEU A CA 1
ATOM 3829 C C . LEU A 1 518 ? -30.363 -12.186 10.332 1.00 86.50 518 LEU A C 1
ATOM 3831 O O . LEU A 1 518 ? -29.546 -11.922 11.215 1.00 86.50 518 LEU A O 1
ATOM 3835 N N . ALA A 1 519 ? -31.647 -11.848 10.458 1.00 87.94 519 ALA A N 1
ATOM 3836 C CA . ALA A 1 519 ? -32.184 -11.270 11.687 1.00 87.94 519 ALA A CA 1
ATOM 3837 C C . ALA A 1 519 ? -32.250 -12.321 12.802 1.00 87.94 519 ALA A C 1
ATOM 3839 O O . ALA A 1 519 ? -31.822 -12.053 13.922 1.00 87.94 519 ALA A O 1
ATOM 3840 N N . ALA A 1 520 ? -32.719 -13.531 12.485 1.00 88.56 520 ALA A N 1
ATOM 3841 C CA . ALA A 1 520 ? -32.822 -14.637 13.433 1.00 88.56 520 ALA A CA 1
ATOM 3842 C C . ALA A 1 520 ? -31.453 -15.104 13.957 1.00 88.56 520 ALA A C 1
ATOM 3844 O O . ALA A 1 520 ? -31.352 -15.492 15.118 1.00 88.56 520 ALA A O 1
ATOM 3845 N N . SER A 1 521 ? -30.401 -15.027 13.137 1.00 85.00 521 SER A N 1
ATOM 3846 C CA . SER A 1 521 ? -29.025 -15.330 13.554 1.00 85.00 521 SER A CA 1
ATOM 3847 C C . SER A 1 521 ? -28.307 -14.159 14.237 1.00 85.00 521 SER A C 1
ATOM 3849 O O . SER A 1 521 ? -27.167 -14.308 14.675 1.00 85.00 521 SER A O 1
ATOM 3851 N N . GLY A 1 522 ? -28.935 -12.980 14.304 1.00 86.38 522 GLY A N 1
ATOM 3852 C CA . GLY A 1 522 ? -28.317 -11.757 14.820 1.00 86.38 522 GLY A CA 1
ATOM 3853 C C . GLY A 1 522 ? -27.231 -11.161 13.914 1.00 86.38 522 GLY A C 1
ATOM 3854 O O . GLY A 1 522 ? -26.560 -10.215 14.316 1.00 86.38 522 GLY A O 1
ATOM 3855 N N . LEU A 1 523 ? -27.043 -11.672 12.693 1.00 85.88 523 LEU A N 1
ATOM 3856 C CA . LEU A 1 523 ? -26.028 -11.179 11.753 1.00 85.88 523 LEU A CA 1
ATOM 3857 C C . LEU A 1 523 ? -26.389 -9.833 11.119 1.00 85.88 523 LEU A C 1
ATOM 3859 O O . LEU A 1 523 ? -25.493 -9.099 10.711 1.00 85.88 523 LEU A O 1
ATOM 3863 N N . THR A 1 524 ? -27.675 -9.474 11.074 1.00 83.69 524 THR A N 1
ATOM 3864 C CA . THR A 1 524 ? -28.135 -8.206 10.464 1.00 83.69 524 THR A CA 1
ATOM 3865 C C . THR A 1 524 ? -27.476 -6.977 11.092 1.00 83.69 524 THR A C 1
ATOM 3867 O O . THR A 1 524 ? -27.209 -6.004 10.402 1.00 83.69 524 THR A O 1
ATOM 3870 N N . THR A 1 525 ? -27.189 -7.019 12.395 1.00 78.81 525 THR A N 1
ATOM 3871 C CA . THR A 1 525 ? -26.555 -5.913 13.131 1.00 78.81 525 THR A CA 1
ATOM 3872 C C . THR A 1 525 ? -25.036 -6.046 13.243 1.00 78.81 525 THR A C 1
ATOM 3874 O O . THR A 1 525 ? -24.407 -5.208 13.879 1.00 78.81 525 THR A O 1
ATOM 3877 N N . ARG A 1 526 ? -24.457 -7.125 12.705 1.00 80.00 526 ARG A N 1
ATOM 3878 C CA . ARG A 1 526 ? -23.032 -7.478 12.845 1.00 80.00 526 ARG A CA 1
ATOM 3879 C C . ARG A 1 526 ? -22.277 -7.389 11.521 1.00 80.00 526 ARG A C 1
ATOM 3881 O O . ARG A 1 526 ? -21.089 -7.086 11.498 1.00 80.00 526 ARG A O 1
ATOM 3888 N N . LEU A 1 527 ? -22.964 -7.655 10.412 1.00 79.31 527 LEU A N 1
ATOM 3889 C CA . LEU A 1 527 ? -22.457 -7.378 9.072 1.00 79.31 527 LEU A CA 1
ATOM 3890 C C . LEU A 1 527 ? -22.429 -5.867 8.823 1.00 79.31 527 LEU A C 1
ATOM 3892 O O . LEU A 1 527 ? -23.213 -5.121 9.413 1.00 79.31 527 LEU A O 1
ATOM 3896 N N . SER A 1 528 ? -21.561 -5.422 7.909 1.00 73.62 528 SER A N 1
ATOM 3897 C CA . SER A 1 528 ? -21.625 -4.034 7.452 1.00 73.62 528 SER A CA 1
ATOM 3898 C C . SER A 1 528 ? -23.004 -3.765 6.829 1.00 73.62 528 SER A C 1
ATOM 3900 O O . SER A 1 528 ? -23.584 -4.683 6.227 1.00 73.62 528 SER A O 1
ATOM 3902 N N . PRO A 1 529 ? -23.547 -2.539 6.948 1.00 75.56 529 PRO A N 1
ATOM 3903 C CA . PRO A 1 529 ? -24.844 -2.200 6.372 1.00 75.56 529 PRO A CA 1
ATOM 3904 C C . PRO A 1 529 ? -24.938 -2.558 4.887 1.00 75.56 529 PRO A C 1
ATOM 3906 O O . PRO A 1 529 ? -25.938 -3.122 4.461 1.00 75.56 529 PRO A O 1
ATOM 3909 N N . GLU A 1 530 ? -23.867 -2.326 4.126 1.00 69.56 530 GLU A N 1
ATOM 3910 C CA . GLU A 1 530 ? -23.790 -2.618 2.693 1.00 69.56 530 GLU A CA 1
ATOM 3911 C C . GLU A 1 530 ? -23.919 -4.118 2.409 1.00 69.56 530 GLU A C 1
ATOM 3913 O O . GLU A 1 530 ? -24.633 -4.519 1.491 1.00 69.56 530 GLU A O 1
ATOM 3918 N N . VAL A 1 531 ? -23.257 -4.968 3.203 1.00 72.06 531 VAL A N 1
ATOM 3919 C CA . VAL A 1 531 ? -23.334 -6.426 3.044 1.00 72.06 531 VAL A CA 1
ATOM 3920 C C . VAL A 1 531 ? -24.720 -6.930 3.445 1.00 72.06 531 VAL A C 1
ATOM 3922 O O . VAL A 1 531 ? -25.331 -7.699 2.702 1.00 72.06 531 VAL A O 1
ATOM 3925 N N . ALA A 1 532 ? -25.243 -6.488 4.593 1.00 81.44 532 ALA A N 1
ATOM 3926 C CA . ALA A 1 532 ? -26.570 -6.881 5.066 1.00 81.44 532 ALA A CA 1
ATOM 3927 C C . ALA A 1 532 ? -27.680 -6.453 4.086 1.00 81.44 532 ALA A C 1
ATOM 3929 O O . ALA A 1 532 ? -28.584 -7.238 3.773 1.00 81.44 532 ALA A O 1
ATOM 3930 N N . GLU A 1 533 ? -27.589 -5.229 3.560 1.00 81.25 533 GLU A N 1
ATOM 3931 C CA . GLU A 1 533 ? -28.494 -4.707 2.540 1.00 81.25 533 GLU A CA 1
ATOM 3932 C C . GLU A 1 533 ? -28.378 -5.511 1.245 1.00 81.25 533 GLU A C 1
ATOM 3934 O O . GLU A 1 533 ? -29.405 -5.925 0.712 1.00 81.25 533 GLU A O 1
ATOM 3939 N N . ALA A 1 534 ? -27.165 -5.822 0.777 1.00 75.88 534 ALA A N 1
ATOM 3940 C CA . ALA A 1 534 ? -26.973 -6.591 -0.451 1.00 75.88 534 ALA A CA 1
ATOM 3941 C C . ALA A 1 534 ? -27.596 -7.997 -0.385 1.00 75.88 534 ALA A C 1
ATOM 3943 O O . ALA A 1 534 ? -28.251 -8.436 -1.334 1.00 75.88 534 ALA A O 1
ATOM 3944 N N . PHE A 1 535 ? -27.470 -8.690 0.753 1.00 77.19 535 PHE A N 1
ATOM 3945 C CA . PHE A 1 535 ? -28.153 -9.971 0.974 1.00 77.19 535 PHE A CA 1
ATOM 3946 C C . PHE A 1 535 ? -29.677 -9.834 0.948 1.00 77.19 535 PHE A C 1
ATOM 3948 O O . PHE A 1 535 ? -30.373 -10.684 0.391 1.00 77.19 535 PHE A O 1
ATOM 3955 N N . THR A 1 536 ? -30.201 -8.768 1.550 1.00 82.06 536 THR A N 1
ATOM 3956 C CA . THR A 1 536 ? -31.646 -8.539 1.659 1.00 82.06 536 THR A CA 1
ATOM 3957 C C . THR A 1 536 ? -32.252 -8.099 0.322 1.00 82.06 536 THR A C 1
ATOM 3959 O O . THR A 1 536 ? -33.351 -8.523 -0.034 1.00 82.06 536 THR A O 1
ATOM 3962 N N . ALA A 1 537 ? -31.528 -7.285 -0.446 1.00 81.44 537 ALA A N 1
ATOM 3963 C CA . ALA A 1 537 ? -31.960 -6.735 -1.726 1.00 81.44 537 ALA A CA 1
ATOM 3964 C C . ALA A 1 537 ? -31.878 -7.746 -2.884 1.00 81.44 537 ALA A C 1
ATOM 3966 O O . ALA A 1 537 ? -32.588 -7.585 -3.883 1.00 81.44 537 ALA A O 1
ATOM 3967 N N . ASN A 1 538 ? -31.041 -8.788 -2.768 1.00 78.50 538 ASN A N 1
ATOM 3968 C CA . ASN A 1 538 ? -30.867 -9.810 -3.802 1.00 78.50 538 ASN A CA 1
ATOM 3969 C C . ASN A 1 538 ? -30.939 -11.255 -3.256 1.00 78.50 538 ASN A C 1
ATOM 3971 O O . ASN A 1 538 ? -29.932 -11.972 -3.224 1.00 78.50 538 ASN A O 1
ATOM 3975 N N . PRO A 1 539 ? -32.142 -11.741 -2.897 1.00 80.19 539 PRO A N 1
ATOM 3976 C CA . PRO A 1 539 ? -32.325 -13.096 -2.370 1.00 80.19 539 PRO A CA 1
ATOM 3977 C C . PRO A 1 539 ? -31.871 -14.198 -3.339 1.00 80.19 539 PRO A C 1
ATOM 3979 O O . PRO A 1 539 ? -31.445 -15.265 -2.906 1.00 80.19 539 PRO A O 1
ATOM 3982 N N . GLN A 1 540 ? -31.895 -13.949 -4.653 1.00 76.62 540 GLN A N 1
ATOM 3983 C CA . GLN A 1 540 ? -31.414 -14.919 -5.640 1.00 76.62 540 GLN A CA 1
ATOM 3984 C C . GLN A 1 540 ? -29.895 -15.109 -5.581 1.00 76.62 540 GLN A C 1
ATOM 3986 O O . GLN A 1 540 ? -29.427 -16.242 -5.676 1.00 76.62 540 GLN A O 1
ATOM 3991 N N . ALA A 1 541 ? -29.118 -14.033 -5.415 1.00 71.56 541 ALA A N 1
ATOM 3992 C CA . ALA A 1 541 ? -27.669 -14.141 -5.240 1.00 71.56 541 ALA A CA 1
ATOM 3993 C C . ALA A 1 541 ? -27.319 -14.861 -3.928 1.00 71.56 541 ALA A C 1
ATOM 3995 O O . ALA A 1 541 ? -26.454 -15.736 -3.925 1.00 71.56 541 ALA A O 1
ATOM 3996 N N . ALA A 1 542 ? -28.045 -14.568 -2.844 1.00 73.25 542 ALA A N 1
ATOM 3997 C CA . ALA A 1 542 ? -27.906 -15.268 -1.566 1.00 73.25 542 ALA A CA 1
ATOM 3998 C C . ALA A 1 542 ? -28.212 -16.774 -1.683 1.00 73.25 542 ALA A C 1
ATOM 4000 O O . ALA A 1 542 ? -27.455 -17.607 -1.180 1.00 73.25 542 ALA A O 1
ATOM 4001 N N . SER A 1 543 ? -29.278 -17.135 -2.407 1.00 77.38 543 SER A N 1
ATOM 4002 C CA . SER A 1 543 ? -29.609 -18.533 -2.703 1.00 77.38 543 SER A CA 1
ATOM 4003 C C . SER A 1 543 ? -28.501 -19.210 -3.507 1.00 77.38 543 SER A C 1
ATOM 4005 O O . SER A 1 543 ? -28.036 -20.269 -3.108 1.00 77.38 543 SER A O 1
ATOM 4007 N N . LYS A 1 544 ? -28.003 -18.589 -4.587 1.00 77.38 544 LYS A N 1
ATOM 4008 C CA . LYS A 1 544 ? -26.923 -19.176 -5.401 1.00 77.38 544 LYS A CA 1
ATOM 4009 C C . LYS A 1 544 ? -25.617 -19.342 -4.629 1.00 77.38 544 LYS A C 1
ATOM 4011 O O . LYS A 1 544 ? -24.918 -20.331 -4.830 1.00 77.38 544 LYS A O 1
ATOM 4016 N N . LEU A 1 545 ? -25.287 -18.391 -3.755 1.00 76.44 545 LEU A N 1
ATOM 4017 C CA . LEU A 1 545 ? -24.149 -18.503 -2.844 1.00 76.44 545 LEU A CA 1
ATOM 4018 C C . LEU A 1 545 ? -24.296 -19.729 -1.938 1.00 76.44 545 LEU A C 1
ATOM 4020 O O . LEU A 1 545 ? -23.357 -20.511 -1.797 1.00 76.44 545 LEU A O 1
ATOM 4024 N N . THR A 1 546 ? -25.486 -19.903 -1.365 1.00 76.81 546 THR A N 1
ATOM 4025 C CA . THR A 1 546 ? -25.820 -21.040 -0.504 1.00 76.81 546 THR A CA 1
ATOM 4026 C C . THR A 1 546 ? -25.729 -22.354 -1.277 1.00 76.81 546 THR A C 1
ATOM 4028 O O . THR A 1 546 ? -25.059 -23.279 -0.824 1.00 76.81 546 THR A O 1
ATOM 4031 N N . ASP A 1 547 ? -26.322 -22.425 -2.469 1.00 80.56 547 ASP A N 1
ATOM 4032 C CA . ASP A 1 547 ? -26.303 -23.615 -3.322 1.00 80.56 547 ASP A CA 1
ATOM 4033 C C . ASP A 1 547 ? -24.875 -24.015 -3.705 1.00 80.56 547 ASP A C 1
ATOM 4035 O O . ASP A 1 547 ? -24.520 -25.191 -3.637 1.00 80.56 547 ASP A O 1
ATOM 4039 N N . GLU A 1 548 ? -24.030 -23.048 -4.071 1.00 77.38 548 GLU A N 1
ATOM 4040 C CA . GLU A 1 548 ? -22.639 -23.313 -4.436 1.00 77.38 548 GLU A CA 1
ATOM 4041 C C . GLU A 1 548 ? -21.822 -23.800 -3.235 1.00 77.38 548 GLU A C 1
ATOM 4043 O O . GLU A 1 548 ? -21.073 -24.768 -3.362 1.00 77.38 548 GLU A O 1
ATOM 4048 N N . LEU A 1 549 ? -22.002 -23.203 -2.054 1.00 72.00 549 LEU A N 1
ATOM 4049 C CA . LEU A 1 549 ? -21.354 -23.669 -0.825 1.00 72.00 549 LEU A CA 1
ATOM 4050 C C . LEU A 1 549 ? -21.804 -25.082 -0.448 1.00 72.00 549 LEU A C 1
ATOM 4052 O O . LEU A 1 549 ? -20.968 -25.938 -0.158 1.00 72.00 549 LEU A O 1
ATOM 4056 N N . MET A 1 550 ? -23.107 -25.361 -0.517 1.00 75.44 550 MET A N 1
ATOM 4057 C CA . MET A 1 550 ? -23.655 -26.696 -0.278 1.00 75.44 550 MET A CA 1
ATOM 4058 C C . MET A 1 550 ? -23.128 -27.706 -1.301 1.00 75.44 550 MET A C 1
ATOM 4060 O O . MET A 1 550 ? -22.785 -28.831 -0.938 1.00 75.44 550 MET A O 1
ATOM 4064 N N . ARG A 1 551 ? -22.995 -27.310 -2.572 1.00 79.56 551 ARG A N 1
ATOM 4065 C CA . ARG A 1 551 ? -22.418 -28.139 -3.639 1.00 79.56 551 ARG A CA 1
ATOM 4066 C C . ARG A 1 551 ? -20.940 -28.434 -3.394 1.00 79.56 551 ARG A C 1
ATOM 4068 O O . ARG A 1 551 ? -20.519 -29.572 -3.598 1.00 79.56 551 ARG A O 1
ATOM 4075 N N . LEU A 1 552 ? -20.161 -27.440 -2.963 1.00 68.94 552 LEU A N 1
ATOM 4076 C CA . LEU A 1 552 ? -18.755 -27.613 -2.591 1.00 68.94 552 LEU A CA 1
ATOM 4077 C C . LEU A 1 552 ? -18.625 -28.559 -1.394 1.00 68.94 552 LEU A C 1
ATOM 4079 O O . LEU A 1 552 ? -17.844 -29.503 -1.460 1.00 68.94 552 LEU A O 1
ATOM 4083 N N . MET A 1 553 ? -19.453 -28.386 -0.361 1.00 70.50 553 MET A N 1
ATOM 4084 C CA . MET A 1 553 ? -19.480 -29.278 0.802 1.00 70.50 553 MET A CA 1
ATOM 4085 C C . MET A 1 553 ? -19.904 -30.708 0.461 1.00 70.50 553 MET A C 1
ATOM 4087 O O . MET A 1 553 ? -19.343 -31.650 1.005 1.00 70.50 553 MET A O 1
ATOM 4091 N N . ALA A 1 554 ? -20.885 -30.886 -0.426 1.00 76.81 554 ALA A N 1
ATOM 4092 C CA . ALA A 1 554 ? -21.366 -32.209 -0.822 1.00 76.81 554 ALA A CA 1
ATOM 4093 C C . ALA A 1 554 ? -20.339 -32.985 -1.662 1.00 76.81 554 ALA A C 1
ATOM 4095 O O . ALA A 1 554 ? -20.362 -34.215 -1.680 1.00 76.81 554 ALA A O 1
ATOM 4096 N N . ARG A 1 555 ? -19.458 -32.276 -2.380 1.00 73.38 555 ARG A N 1
ATOM 4097 C CA . ARG A 1 555 ? -18.356 -32.870 -3.152 1.00 73.38 555 ARG A CA 1
ATOM 4098 C C . ARG A 1 555 ? -17.121 -33.124 -2.301 1.00 73.38 555 ARG A C 1
ATOM 4100 O O . ARG A 1 555 ? -16.423 -34.100 -2.554 1.00 73.38 555 ARG A O 1
ATOM 4107 N N . ALA A 1 556 ? -16.883 -32.262 -1.318 1.00 65.62 556 ALA A N 1
ATOM 4108 C CA . ALA A 1 556 ? -15.764 -32.377 -0.411 1.00 65.62 556 ALA A CA 1
ATOM 4109 C C . ALA A 1 556 ? -15.923 -33.619 0.477 1.00 65.62 556 ALA A C 1
ATOM 4111 O O . ALA A 1 556 ? -16.805 -33.684 1.335 1.00 65.62 556 ALA A O 1
ATOM 4112 N N . GLY A 1 557 ? -15.042 -34.607 0.309 1.00 74.75 557 GLY A N 1
ATOM 4113 C CA . GLY A 1 557 ? -14.865 -35.649 1.325 1.00 74.75 557 GLY A CA 1
ATOM 4114 C C . GLY A 1 557 ? -14.487 -35.037 2.686 1.00 74.75 557 GLY A C 1
ATOM 4115 O O . GLY A 1 557 ? -14.186 -33.845 2.788 1.00 74.75 557 GLY A O 1
ATOM 4116 N N . SER A 1 558 ? -14.442 -35.839 3.755 1.00 73.88 558 SER A N 1
ATOM 4117 C CA . SER A 1 558 ? -14.115 -35.333 5.102 1.00 73.88 558 SER A CA 1
ATOM 4118 C C . SER A 1 558 ? -12.782 -34.569 5.167 1.00 73.88 558 SER A C 1
ATOM 4120 O O . SER A 1 558 ? -12.678 -33.596 5.905 1.00 73.88 558 SER A O 1
ATOM 4122 N N . GLU A 1 559 ? -11.782 -34.956 4.368 1.00 70.81 559 GLU A N 1
ATOM 4123 C CA . GLU A 1 559 ? -10.485 -34.264 4.291 1.00 70.81 559 GLU A CA 1
ATOM 4124 C C . GLU A 1 559 ? -10.545 -32.930 3.531 1.00 70.81 559 GLU A C 1
ATOM 4126 O O . GLU A 1 559 ? -9.924 -31.949 3.945 1.00 70.81 559 GLU A O 1
ATOM 4131 N N . GLU A 1 560 ? -11.312 -32.856 2.440 1.00 68.31 560 GLU A N 1
ATOM 4132 C CA . GLU A 1 560 ? -11.495 -31.611 1.685 1.00 68.31 560 GLU A CA 1
ATOM 4133 C C . GLU A 1 560 ? -12.317 -30.598 2.478 1.00 68.31 560 GLU A C 1
ATOM 4135 O O . GLU A 1 560 ? -12.024 -29.408 2.414 1.00 68.31 560 GLU A O 1
ATOM 4140 N N . ARG A 1 561 ? -13.270 -31.057 3.300 1.00 70.44 561 ARG A N 1
ATOM 4141 C CA . ARG A 1 561 ? -14.009 -30.193 4.228 1.00 70.44 561 ARG A CA 1
ATOM 4142 C C . ARG A 1 561 ? -13.088 -29.564 5.275 1.00 70.44 561 ARG A C 1
ATOM 4144 O O . ARG A 1 561 ? -13.189 -28.371 5.530 1.00 70.44 561 ARG A O 1
ATOM 4151 N N . VAL A 1 562 ? -12.149 -30.331 5.835 1.00 70.75 562 VAL A N 1
ATOM 4152 C CA . VAL A 1 562 ? -11.153 -29.793 6.780 1.00 70.75 562 VAL A CA 1
ATOM 4153 C C . VAL A 1 562 ? -10.226 -28.790 6.090 1.00 70.75 562 VAL A C 1
ATOM 4155 O O . VAL A 1 562 ? -9.975 -27.720 6.638 1.00 70.75 562 VAL A O 1
ATOM 4158 N N . ARG A 1 563 ? -9.746 -29.081 4.872 1.00 69.00 563 ARG A N 1
ATOM 4159 C CA . ARG A 1 563 ? -8.963 -28.107 4.085 1.00 69.00 563 ARG A CA 1
ATOM 4160 C C . ARG A 1 563 ? -9.754 -26.844 3.774 1.00 69.00 563 ARG A C 1
ATOM 4162 O O . ARG A 1 563 ? -9.195 -25.755 3.819 1.00 69.00 563 ARG A O 1
ATOM 4169 N N . PHE A 1 564 ? -11.033 -26.992 3.462 1.00 68.38 564 PHE A N 1
ATOM 4170 C CA . PHE A 1 564 ? -11.934 -25.885 3.192 1.00 68.38 564 PHE A CA 1
ATOM 4171 C C . PHE A 1 564 ? -12.092 -24.985 4.421 1.00 68.38 564 PHE A C 1
ATOM 4173 O O . PHE A 1 564 ? -11.919 -23.776 4.307 1.00 68.38 564 PHE A O 1
ATOM 4180 N N . GLU A 1 565 ? -12.333 -25.562 5.600 1.00 69.44 565 GLU A N 1
ATOM 4181 C CA . GLU A 1 565 ? -12.405 -24.816 6.863 1.00 69.44 565 GLU A CA 1
ATOM 4182 C C . GLU A 1 565 ? -11.064 -24.125 7.185 1.00 69.44 565 GLU A C 1
ATOM 4184 O O . GLU A 1 565 ? -11.039 -22.942 7.515 1.00 69.44 565 GLU A O 1
ATOM 4189 N N . GLN A 1 566 ? -9.930 -24.805 6.977 1.00 70.56 566 GLN A N 1
ATOM 4190 C CA . GLN A 1 566 ? -8.593 -24.219 7.167 1.00 70.56 566 GLN A CA 1
ATOM 4191 C C . GLN A 1 566 ? -8.288 -23.068 6.196 1.00 70.56 566 GLN A C 1
ATOM 4193 O O . GLN A 1 566 ? -7.633 -22.088 6.564 1.00 70.56 566 GLN A O 1
ATOM 4198 N N . ASN A 1 567 ? -8.722 -23.185 4.941 1.00 67.94 567 ASN A N 1
ATOM 4199 C CA . ASN A 1 567 ? -8.548 -22.132 3.948 1.00 67.94 567 ASN A CA 1
ATOM 4200 C C . ASN A 1 567 ? -9.499 -20.964 4.190 1.00 67.94 567 ASN A C 1
ATOM 4202 O O . ASN A 1 567 ? -9.106 -19.828 3.938 1.00 67.94 567 ASN A O 1
ATOM 4206 N N . LEU A 1 568 ? -10.709 -21.224 4.693 1.00 66.75 568 LEU A N 1
ATOM 4207 C CA . LEU A 1 568 ? -11.654 -20.189 5.089 1.00 66.75 568 LEU A CA 1
ATOM 4208 C C . LEU A 1 568 ? -11.047 -19.304 6.173 1.00 66.75 568 LEU A C 1
ATOM 4210 O O . LEU A 1 568 ? -11.007 -18.096 5.984 1.00 66.75 568 LEU A O 1
ATOM 4214 N N . ASP A 1 569 ? -10.500 -19.872 7.247 1.00 65.31 569 ASP A N 1
ATOM 4215 C CA . ASP A 1 569 ? -9.865 -19.072 8.301 1.00 65.31 569 ASP A CA 1
ATOM 4216 C C . ASP A 1 569 ? -8.713 -18.221 7.745 1.00 65.31 569 ASP A C 1
ATOM 4218 O O . ASP A 1 569 ? -8.613 -17.024 8.021 1.00 65.31 569 ASP A O 1
ATOM 4222 N N . ARG A 1 570 ? -7.878 -18.809 6.877 1.00 65.50 570 ARG A N 1
ATOM 4223 C CA . ARG A 1 570 ? -6.782 -18.090 6.210 1.00 65.50 570 ARG A CA 1
ATOM 4224 C C . ARG A 1 570 ? -7.289 -16.957 5.315 1.00 65.50 570 ARG A C 1
ATOM 4226 O O . ARG A 1 570 ? -6.694 -15.883 5.301 1.00 65.50 570 ARG A O 1
ATOM 4233 N N . ALA A 1 571 ? -8.361 -17.201 4.572 1.00 63.19 571 ALA A N 1
ATOM 4234 C CA . ALA A 1 571 ? -8.988 -16.230 3.693 1.00 63.19 571 ALA A CA 1
ATOM 4235 C C . ALA A 1 571 ? -9.658 -15.097 4.474 1.00 63.19 571 ALA A C 1
ATOM 4237 O O . ALA A 1 571 ? -9.475 -13.934 4.130 1.00 63.19 571 ALA A O 1
ATOM 4238 N N . LEU A 1 572 ? -10.387 -15.423 5.545 1.00 63.41 572 LEU A N 1
ATOM 4239 C CA . LEU A 1 572 ? -11.043 -14.452 6.416 1.00 63.41 572 LEU A CA 1
ATOM 4240 C C . LEU A 1 572 ? -10.018 -13.486 7.010 1.00 63.41 572 LEU A C 1
ATOM 4242 O O . LEU A 1 572 ? -10.250 -12.281 6.985 1.00 63.41 572 LEU A O 1
ATOM 4246 N N . VAL A 1 573 ? -8.860 -13.984 7.462 1.00 63.62 573 VAL A N 1
ATOM 4247 C CA . VAL A 1 573 ? -7.752 -13.146 7.965 1.00 63.62 573 VAL A CA 1
ATOM 4248 C C . VAL A 1 573 ? -7.278 -12.120 6.928 1.00 63.62 573 VAL A C 1
ATOM 4250 O O . VAL A 1 573 ? -6.843 -11.033 7.304 1.00 63.62 573 VAL A O 1
ATOM 4253 N N . GLN A 1 574 ? -7.398 -12.425 5.635 1.00 61.56 574 GLN A N 1
ATOM 4254 C CA . GLN A 1 574 ? -7.016 -11.522 4.547 1.00 61.56 574 GLN A CA 1
ATOM 4255 C C . GLN A 1 574 ? -8.139 -10.575 4.098 1.00 61.56 574 GLN A C 1
ATOM 4257 O O . GLN A 1 574 ? -7.873 -9.670 3.310 1.00 61.56 574 GLN A O 1
ATOM 4262 N N . LEU A 1 575 ? -9.375 -10.741 4.584 1.00 60.31 575 LEU A N 1
ATOM 4263 C CA . LEU A 1 575 ? -10.470 -9.837 4.234 1.00 60.31 575 LEU A CA 1
ATOM 4264 C C . LEU A 1 575 ? -10.293 -8.477 4.925 1.00 60.31 575 LEU A C 1
ATOM 4266 O O . LEU A 1 575 ? -10.239 -8.378 6.158 1.00 60.31 575 LEU A O 1
ATOM 4270 N N . GLY A 1 576 ? -10.233 -7.436 4.098 1.00 60.16 576 GLY A N 1
ATOM 4271 C CA . GLY A 1 576 ? -10.309 -6.025 4.472 1.00 60.16 576 GLY A CA 1
ATOM 4272 C C . GLY A 1 576 ? -11.629 -5.354 4.038 1.00 60.16 576 GLY A C 1
ATOM 4273 O O . GLY A 1 576 ? -12.445 -5.980 3.358 1.00 60.16 576 GLY A O 1
ATOM 4274 N N . PRO A 1 577 ? -11.861 -4.083 4.423 1.00 53.91 577 PRO A N 1
ATOM 4275 C CA . PRO A 1 577 ? -13.115 -3.346 4.206 1.00 53.91 577 PRO A CA 1
ATOM 4276 C C . PRO A 1 577 ? -13.669 -3.388 2.770 1.00 53.91 577 PRO A C 1
ATOM 4278 O O . PRO A 1 577 ? -14.848 -3.614 2.520 1.00 53.91 577 PRO A O 1
ATOM 4281 N N . GLU A 1 578 ? -12.794 -3.181 1.804 1.00 53.44 578 GLU A N 1
ATOM 4282 C CA . GLU A 1 578 ? -13.031 -3.204 0.363 1.00 53.44 578 GLU A CA 1
ATOM 4283 C C . GLU A 1 578 ? -13.404 -4.586 -0.165 1.00 53.44 578 GLU A C 1
ATOM 4285 O O . GLU A 1 578 ? -14.167 -4.676 -1.122 1.00 53.44 578 GLU A O 1
ATOM 4290 N N . HIS A 1 579 ? -12.937 -5.664 0.470 1.00 65.44 579 HIS A N 1
ATOM 4291 C CA . HIS A 1 579 ? -13.402 -7.007 0.141 1.00 65.44 579 HIS A CA 1
ATOM 4292 C C . HIS A 1 579 ? -14.872 -7.162 0.520 1.00 65.44 579 HIS A C 1
ATOM 4294 O O . HIS A 1 579 ? -15.618 -7.812 -0.208 1.00 65.44 579 HIS A O 1
ATOM 4300 N N . PHE A 1 580 ? -15.307 -6.518 1.609 1.00 62.75 580 PHE A N 1
ATOM 4301 C CA . PHE A 1 580 ? -16.718 -6.472 1.987 1.00 62.75 580 PHE A CA 1
ATOM 4302 C C . PHE A 1 580 ? -17.532 -5.655 0.981 1.00 62.75 580 PHE A C 1
ATOM 4304 O O . PHE A 1 580 ? -18.590 -6.114 0.565 1.00 62.75 580 PHE A O 1
ATOM 4311 N N . SER A 1 581 ? -17.014 -4.510 0.519 1.00 59.44 581 SER A N 1
ATOM 4312 C CA . SER A 1 581 ? -17.662 -3.708 -0.531 1.00 59.44 581 SER A CA 1
ATOM 4313 C C . SER A 1 581 ? -17.754 -4.463 -1.864 1.00 59.44 581 SER A C 1
ATOM 4315 O O . SER A 1 581 ? -18.833 -4.582 -2.437 1.00 59.44 581 SER A O 1
ATOM 4317 N N . ALA A 1 582 ? -16.659 -5.076 -2.325 1.00 62.22 582 ALA A N 1
ATOM 4318 C CA . ALA A 1 582 ? -16.633 -5.876 -3.548 1.00 62.22 582 ALA A CA 1
ATOM 4319 C C . ALA A 1 582 ? -17.558 -7.099 -3.453 1.00 62.22 582 ALA A C 1
ATOM 4321 O O . ALA A 1 582 ? -18.255 -7.433 -4.412 1.00 62.22 582 ALA A O 1
ATOM 4322 N N . PHE A 1 583 ? -17.605 -7.748 -2.288 1.00 65.94 583 PHE A N 1
ATOM 4323 C CA . PHE A 1 583 ? -18.532 -8.842 -2.021 1.00 65.94 583 PHE A CA 1
ATOM 4324 C C . PHE A 1 583 ? -19.993 -8.365 -2.019 1.00 65.94 583 PHE A C 1
ATOM 4326 O O . PHE A 1 583 ? -20.831 -8.991 -2.665 1.00 65.94 583 PHE A O 1
ATOM 4333 N N . ALA A 1 584 ? -20.298 -7.230 -1.383 1.00 63.94 584 ALA A N 1
ATOM 4334 C CA . ALA A 1 584 ? -21.627 -6.614 -1.395 1.00 63.94 584 ALA A CA 1
ATOM 4335 C C . ALA A 1 584 ? -22.057 -6.201 -2.813 1.00 63.94 584 ALA A C 1
ATOM 4337 O O . ALA A 1 584 ? -23.178 -6.482 -3.233 1.00 63.94 584 ALA A O 1
ATOM 4338 N N . MET A 1 585 ? -21.155 -5.609 -3.596 1.00 64.12 585 MET A N 1
ATOM 4339 C CA . MET A 1 585 ? -21.385 -5.289 -5.005 1.00 64.12 585 MET A CA 1
ATOM 4340 C C . MET A 1 585 ? -21.661 -6.544 -5.838 1.00 64.12 585 MET A C 1
ATOM 4342 O O . MET A 1 585 ? -22.603 -6.567 -6.630 1.00 64.12 585 MET A O 1
ATOM 4346 N N . ALA A 1 586 ? -20.873 -7.605 -5.647 1.00 66.62 586 ALA A N 1
ATOM 4347 C CA . ALA A 1 586 ? -21.079 -8.876 -6.333 1.00 66.62 586 ALA A CA 1
ATOM 4348 C C . ALA A 1 586 ? -22.428 -9.513 -5.966 1.00 66.62 586 ALA A C 1
ATOM 4350 O O . ALA A 1 586 ? -23.087 -10.079 -6.838 1.00 66.62 586 ALA A O 1
ATOM 4351 N N . LEU A 1 587 ? -22.858 -9.391 -4.706 1.00 65.75 587 LEU A N 1
ATOM 4352 C CA . LEU A 1 587 ? -24.183 -9.817 -4.253 1.00 65.75 587 LEU A CA 1
ATOM 4353 C C . LEU A 1 587 ? -25.301 -8.969 -4.870 1.00 65.75 587 LEU A C 1
ATOM 4355 O O . LEU A 1 587 ? -26.325 -9.515 -5.272 1.00 65.75 587 LEU A O 1
ATOM 4359 N N . ASN A 1 588 ? -25.106 -7.660 -5.020 1.00 66.31 588 ASN A N 1
ATOM 4360 C CA . ASN A 1 588 ? -26.086 -6.763 -5.638 1.00 66.31 588 ASN A CA 1
ATOM 4361 C C . ASN A 1 588 ? -26.171 -6.882 -7.168 1.00 66.31 588 ASN A C 1
ATOM 4363 O O . ASN A 1 588 ? -27.122 -6.374 -7.770 1.00 66.31 588 ASN A O 1
ATOM 4367 N N . ASN A 1 589 ? -25.234 -7.579 -7.817 1.00 72.00 589 ASN A N 1
ATOM 4368 C CA . ASN A 1 589 ? -25.259 -7.769 -9.262 1.00 72.00 589 ASN A CA 1
ATOM 4369 C C . ASN A 1 589 ? -26.373 -8.749 -9.682 1.00 72.00 589 ASN A C 1
ATOM 4371 O O . ASN A 1 589 ? -26.226 -9.973 -9.632 1.00 72.00 589 ASN A O 1
ATOM 4375 N N . LYS A 1 590 ? -27.495 -8.189 -10.148 1.00 70.00 590 LYS A N 1
ATOM 4376 C CA . LYS A 1 590 ? -28.667 -8.948 -10.617 1.00 70.00 590 LYS A CA 1
ATOM 4377 C C . LYS A 1 590 ? -28.427 -9.703 -11.926 1.00 70.00 590 LYS A C 1
ATOM 4379 O O . LYS A 1 590 ? -29.108 -10.691 -12.182 1.00 70.00 590 LYS A O 1
ATOM 4384 N N . GLU A 1 591 ? -27.468 -9.269 -12.740 1.00 70.00 591 GLU A N 1
ATOM 4385 C CA . GLU A 1 591 ? -27.151 -9.894 -14.031 1.00 70.00 591 GLU A CA 1
ATOM 4386 C C . GLU A 1 591 ? -26.215 -11.098 -13.876 1.00 70.00 591 GLU A C 1
ATOM 4388 O O . GLU A 1 591 ? -26.258 -12.038 -14.669 1.00 70.00 591 GLU A O 1
ATOM 4393 N N . LYS A 1 592 ? -25.387 -11.101 -12.825 1.00 70.12 592 LYS A N 1
ATOM 4394 C CA . LYS A 1 592 ? -24.417 -12.163 -12.530 1.00 70.12 592 LYS A CA 1
ATOM 4395 C C . LYS A 1 592 ? -24.566 -12.684 -11.097 1.00 70.12 592 LYS A C 1
ATOM 4397 O O . LYS A 1 592 ? -23.607 -12.640 -10.330 1.00 70.12 592 LYS A O 1
ATOM 4402 N N . PRO A 1 593 ? -25.712 -13.281 -10.728 1.00 61.94 593 PRO A N 1
ATOM 4403 C CA . PRO A 1 593 ? -25.959 -13.743 -9.358 1.00 61.94 593 PRO A CA 1
ATOM 4404 C C . PRO A 1 593 ? -25.022 -14.882 -8.898 1.00 61.94 593 PRO A C 1
ATOM 4406 O O . PRO A 1 593 ? -24.995 -15.213 -7.720 1.00 61.94 593 PRO A O 1
ATOM 4409 N N . GLY A 1 594 ? -24.252 -15.499 -9.806 1.00 66.00 594 GLY A N 1
ATOM 4410 C CA . GLY A 1 594 ? -23.196 -16.465 -9.467 1.00 66.00 594 GLY A CA 1
ATOM 4411 C C . GLY A 1 594 ? -21.826 -15.837 -9.176 1.00 66.00 594 GLY A C 1
ATOM 4412 O O . GLY A 1 594 ? -20.905 -16.552 -8.789 1.00 66.00 594 GLY A O 1
ATOM 4413 N N . LEU A 1 595 ? -21.661 -14.522 -9.358 1.00 69.25 595 LEU A N 1
ATOM 4414 C CA . LEU A 1 595 ? -20.369 -13.852 -9.211 1.00 69.25 595 LEU A CA 1
ATOM 4415 C C . LEU A 1 595 ? -19.871 -13.880 -7.762 1.00 69.25 595 LEU A C 1
ATOM 4417 O O . LEU A 1 595 ? -18.736 -14.284 -7.526 1.00 69.25 595 LEU A O 1
ATOM 4421 N N . ALA A 1 596 ? -20.722 -13.525 -6.795 1.00 68.25 596 ALA A N 1
ATOM 4422 C CA . ALA A 1 596 ? -20.374 -13.592 -5.374 1.00 68.25 596 ALA A CA 1
ATOM 4423 C C . ALA A 1 596 ? -19.981 -15.019 -4.949 1.00 68.25 596 ALA A C 1
ATOM 4425 O O . ALA A 1 596 ? -19.006 -15.207 -4.223 1.00 68.25 596 ALA A O 1
ATOM 4426 N N . ALA A 1 597 ? -20.690 -16.027 -5.469 1.00 68.19 597 ALA A N 1
ATOM 4427 C CA . ALA A 1 597 ? -20.396 -17.437 -5.229 1.00 68.19 597 ALA A CA 1
ATOM 4428 C C . ALA A 1 597 ? -19.042 -17.859 -5.816 1.00 68.19 597 ALA A C 1
ATOM 4430 O O . ALA A 1 597 ? -18.249 -18.502 -5.134 1.00 68.19 597 ALA A O 1
ATOM 4431 N N . SER A 1 598 ? -18.736 -17.438 -7.047 1.00 67.69 598 SER A N 1
ATOM 4432 C CA . SER A 1 598 ? -17.436 -17.681 -7.677 1.00 67.69 598 SER A CA 1
ATOM 4433 C C . SER A 1 598 ? -16.295 -16.994 -6.928 1.00 67.69 598 SER A C 1
ATOM 4435 O O . SER A 1 598 ? -15.233 -17.591 -6.763 1.00 67.69 598 SER A O 1
ATOM 4437 N N . MET A 1 599 ? -16.502 -15.756 -6.466 1.00 69.00 599 MET A N 1
ATOM 4438 C CA . MET A 1 599 ? -15.505 -15.023 -5.687 1.00 69.00 599 MET A CA 1
ATOM 4439 C C . MET A 1 599 ? -15.222 -15.725 -4.366 1.00 69.00 599 MET A C 1
ATOM 4441 O O . MET A 1 599 ? -14.063 -15.979 -4.047 1.00 69.00 599 MET A O 1
ATOM 4445 N N . LEU A 1 600 ? -16.276 -16.096 -3.635 1.00 68.12 600 LEU A N 1
ATOM 4446 C CA . LEU A 1 600 ? -16.137 -16.816 -2.379 1.00 68.12 600 LEU A CA 1
ATOM 4447 C C . LEU A 1 600 ? -15.452 -18.170 -2.606 1.00 68.12 600 LEU A C 1
ATOM 4449 O O . LEU A 1 600 ? -14.488 -18.479 -1.916 1.00 68.12 600 LEU A O 1
ATOM 4453 N N . ARG A 1 601 ? -15.867 -18.942 -3.618 1.00 70.12 601 ARG A N 1
ATOM 4454 C CA . ARG A 1 601 ? -15.227 -20.215 -3.980 1.00 70.12 601 ARG A CA 1
ATOM 4455 C C . ARG A 1 601 ? -13.735 -20.053 -4.254 1.00 70.12 601 ARG A C 1
ATOM 4457 O O . ARG A 1 601 ? -12.941 -20.814 -3.719 1.00 70.12 601 ARG A O 1
ATOM 4464 N N . GLN A 1 602 ? -13.343 -19.074 -5.060 1.00 67.44 602 GLN A N 1
ATOM 4465 C CA . GLN A 1 602 ? -11.937 -18.859 -5.390 1.00 67.44 602 GLN A CA 1
ATOM 4466 C C . GLN A 1 602 ? -11.126 -18.432 -4.162 1.00 67.44 602 GLN A C 1
ATOM 4468 O O . GLN A 1 602 ? -10.019 -18.928 -3.956 1.00 67.44 602 GLN A O 1
ATOM 4473 N N . VAL A 1 603 ? -11.691 -17.570 -3.317 1.00 63.38 603 VAL A N 1
ATOM 4474 C CA . VAL A 1 603 ? -11.110 -17.200 -2.021 1.00 63.38 603 VAL A CA 1
ATOM 4475 C C . VAL A 1 603 ? -10.900 -18.437 -1.144 1.00 63.38 603 VAL A C 1
ATOM 4477 O O . VAL A 1 603 ? -9.830 -18.608 -0.569 1.00 63.38 603 VAL A O 1
ATOM 4480 N N . LEU A 1 604 ? -11.878 -19.337 -1.096 1.00 61.69 604 LEU A N 1
ATOM 4481 C CA . LEU A 1 604 ? -11.833 -20.577 -0.319 1.00 61.69 604 LEU A CA 1
ATOM 4482 C C . LEU A 1 604 ? -10.862 -21.620 -0.893 1.00 61.69 604 LEU A C 1
ATOM 4484 O O . LEU A 1 604 ? -10.208 -22.345 -0.148 1.00 61.69 604 LEU A O 1
ATOM 4488 N N . GLU A 1 605 ? -10.747 -21.717 -2.214 1.00 64.69 605 GLU A N 1
ATOM 4489 C CA . GLU A 1 605 ? -9.850 -22.671 -2.872 1.00 64.69 605 GLU A CA 1
ATOM 4490 C C . GLU A 1 605 ? -8.390 -22.200 -2.825 1.00 64.69 605 GLU A C 1
ATOM 4492 O O . GLU A 1 605 ? -7.483 -23.008 -2.627 1.00 64.69 605 GLU A O 1
ATOM 4497 N N . THR A 1 606 ? -8.153 -20.895 -2.986 1.00 61.84 606 THR A N 1
ATOM 4498 C CA . THR A 1 606 ? -6.803 -20.330 -3.163 1.00 61.84 606 THR A CA 1
ATOM 4499 C C . THR A 1 606 ? -6.266 -19.605 -1.931 1.00 61.84 606 THR A C 1
ATOM 4501 O O . THR A 1 606 ? -5.065 -19.351 -1.842 1.00 61.84 606 THR A O 1
ATOM 4504 N N . GLY A 1 607 ? -7.130 -19.255 -0.975 1.00 54.91 607 GLY A N 1
ATOM 4505 C CA . GLY A 1 607 ? -6.776 -18.409 0.162 1.00 54.91 607 GLY A CA 1
ATOM 4506 C C . GLY A 1 607 ? -6.365 -16.991 -0.240 1.00 54.91 607 GLY A C 1
ATOM 4507 O O . GLY A 1 607 ? -5.636 -16.364 0.518 1.00 54.91 607 GLY A O 1
ATOM 4508 N N . SER A 1 608 ? -6.748 -16.522 -1.435 1.00 52.66 608 SER A N 1
ATOM 4509 C CA . SER A 1 608 ? -6.423 -15.191 -1.962 1.00 52.66 608 SER A CA 1
ATOM 4510 C C . SER A 1 608 ? -7.683 -14.472 -2.464 1.00 52.66 608 SER A C 1
ATOM 4512 O O . SER A 1 608 ? -8.523 -15.102 -3.111 1.00 52.66 608 SER A O 1
ATOM 4514 N N . PRO A 1 609 ? -7.828 -13.159 -2.214 1.00 51.81 609 PRO A N 1
ATOM 4515 C CA . PRO A 1 609 ? -8.947 -12.373 -2.721 1.00 51.81 609 PRO A CA 1
ATOM 4516 C C . PRO A 1 609 ? -8.973 -12.272 -4.249 1.00 51.81 609 PRO A C 1
ATOM 4518 O O . PRO A 1 609 ? -7.939 -12.177 -4.915 1.00 51.81 609 PRO A O 1
ATOM 4521 N N . VAL A 1 610 ? -10.184 -12.278 -4.813 1.00 54.12 610 VAL A N 1
ATOM 4522 C CA . VAL A 1 610 ? -10.399 -12.117 -6.254 1.00 54.12 610 VAL A CA 1
ATOM 4523 C C . VAL A 1 610 ? -10.285 -10.648 -6.635 1.00 54.12 610 VAL A C 1
ATOM 4525 O O . VAL A 1 610 ? -11.176 -9.857 -6.342 1.00 54.12 610 VAL A O 1
ATOM 4528 N N . TYR A 1 611 ? -9.244 -10.316 -7.393 1.00 47.25 611 TYR A N 1
ATOM 4529 C CA . TYR A 1 611 ? -9.330 -9.263 -8.399 1.00 47.25 611 TYR A CA 1
ATOM 4530 C C . TYR A 1 611 ? -9.522 -9.939 -9.748 1.00 47.25 611 TYR A C 1
ATOM 4532 O O . TYR A 1 611 ? -8.687 -10.747 -10.150 1.00 47.25 611 TYR A O 1
ATOM 4540 N N . GLN A 1 612 ? -10.636 -9.650 -10.429 1.00 45.59 612 GLN A N 1
ATOM 4541 C CA . GLN A 1 612 ? -10.940 -10.238 -11.733 1.00 45.59 612 GLN A CA 1
ATOM 4542 C C . GLN A 1 612 ? -9.803 -9.953 -12.728 1.00 45.59 612 GLN A C 1
ATOM 4544 O O . GLN A 1 612 ? -9.679 -8.858 -13.294 1.00 45.59 612 GLN A O 1
ATOM 4549 N N . GLY A 1 613 ? -8.982 -10.978 -12.953 1.00 38.72 613 GLY A N 1
ATOM 4550 C CA . GLY A 1 613 ? -8.386 -11.221 -14.254 1.00 38.72 613 GLY A CA 1
ATOM 4551 C C . GLY A 1 613 ? -9.527 -11.441 -15.245 1.00 38.72 613 GLY A C 1
ATOM 4552 O O . GLY A 1 613 ? -10.482 -12.151 -14.941 1.00 38.72 613 GLY A O 1
ATOM 4553 N N . GLY A 1 614 ? -9.461 -10.771 -16.393 1.00 32.94 614 GLY A N 1
ATOM 4554 C CA . GLY A 1 614 ? -10.486 -10.805 -17.436 1.00 32.94 614 GLY A CA 1
ATOM 4555 C C . GLY A 1 614 ? -10.525 -12.120 -18.213 1.00 32.94 614 GLY A C 1
ATOM 4556 O O . GLY A 1 614 ? -10.357 -12.099 -19.424 1.00 32.94 614 GLY A O 1
ATOM 4557 N N . GLY A 1 615 ? -10.725 -13.241 -17.526 1.00 32.41 615 GLY A N 1
ATOM 4558 C CA . GLY A 1 615 ? -11.150 -14.490 -18.143 1.00 32.41 615 GLY A CA 1
ATOM 4559 C C . GLY A 1 615 ? -12.613 -14.725 -17.799 1.00 32.41 615 GLY A C 1
ATOM 4560 O O . GLY A 1 615 ? -12.969 -14.720 -16.619 1.00 32.41 615 GLY A O 1
ATOM 4561 N N . ASP A 1 616 ? -13.457 -14.913 -18.812 1.00 29.52 616 ASP A N 1
ATOM 4562 C CA . ASP A 1 616 ? -14.786 -15.482 -18.601 1.00 29.52 616 ASP A CA 1
ATOM 4563 C C . ASP A 1 616 ? -14.662 -16.799 -17.807 1.00 29.52 616 ASP A C 1
ATOM 4565 O O . ASP A 1 616 ? -13.673 -17.527 -17.967 1.00 29.52 616 ASP A O 1
ATOM 4569 N N . PRO A 1 617 ? -15.625 -17.116 -16.922 1.00 29.89 617 PRO A N 1
ATOM 4570 C CA . PRO A 1 617 ? -15.582 -18.352 -16.155 1.00 29.89 617 PRO A CA 1
ATOM 4571 C C . PRO A 1 617 ? -15.492 -19.562 -17.102 1.00 29.89 617 PRO A C 1
ATOM 4573 O O . PRO A 1 617 ? -16.173 -19.578 -18.132 1.00 29.89 617 PRO A O 1
ATOM 4576 N N . PRO A 1 618 ? -14.683 -20.590 -16.775 1.00 26.34 618 PRO A N 1
ATOM 4577 C CA . PRO A 1 618 ? -14.670 -21.822 -17.548 1.00 26.34 618 PRO A CA 1
ATOM 4578 C C . PRO A 1 618 ? -16.084 -22.404 -17.528 1.00 26.34 618 PRO A C 1
ATOM 4580 O O . PRO A 1 618 ? -16.695 -22.517 -16.464 1.00 26.34 618 PRO A O 1
ATOM 4583 N N . GLY A 1 619 ? -16.591 -22.691 -18.729 1.00 28.59 619 GLY A N 1
ATOM 4584 C CA . GLY A 1 619 ? -17.996 -22.954 -19.018 1.00 28.59 619 GLY A CA 1
ATOM 4585 C C . GLY A 1 619 ? -18.744 -23.774 -17.966 1.00 28.59 619 GLY A C 1
ATOM 4586 O O . GLY A 1 619 ? -18.288 -24.832 -17.527 1.00 28.59 619 GLY A O 1
ATOM 4587 N N . CYS A 1 620 ? -19.925 -23.270 -17.614 1.00 27.61 620 CYS A N 1
ATOM 4588 C CA . CYS A 1 620 ? -21.056 -24.085 -17.188 1.00 27.61 620 CYS A CA 1
ATOM 4589 C C . CYS A 1 620 ? -22.056 -24.130 -18.339 1.00 27.61 620 CYS A C 1
ATOM 4591 O O . CYS A 1 620 ? -22.360 -23.037 -18.872 1.00 27.61 620 CYS A O 1
#

Radius of gyration: 30.78 Å; Cα contacts (8 Å, |Δi|>4): 742; chains: 1; bounding box: 74×82×98 Å

Solvent-accessible surface area (backbone atoms only — not comparable to full-atom values): 34238 Å² total; per-residue (Å²): 143,87,85,88,79,89,86,79,92,72,80,88,77,82,84,84,78,80,92,78,78,89,81,89,76,82,90,75,77,78,73,80,73,77,74,81,69,85,52,69,52,60,53,26,49,52,50,43,53,50,50,53,53,52,55,75,70,50,95,64,87,77,59,69,67,60,53,53,52,42,53,53,28,52,50,47,48,52,51,40,51,50,49,32,51,52,40,52,52,53,45,34,74,68,22,56,84,23,57,43,80,47,66,36,76,88,33,77,89,46,43,65,47,39,46,27,45,39,60,40,60,70,65,45,28,78,64,47,30,49,51,44,40,59,29,30,41,32,36,35,22,69,79,68,60,83,83,48,53,58,67,55,37,29,74,71,67,38,62,76,60,28,54,57,54,50,55,56,54,55,60,60,75,71,63,76,93,77,75,67,67,65,56,53,51,50,50,48,48,43,55,60,65,34,53,82,54,51,81,72,59,78,95,62,93,66,72,74,72,55,40,56,74,72,56,83,47,85,65,71,79,56,62,55,77,45,68,56,76,86,62,82,67,45,46,57,58,48,31,24,62,48,26,50,42,59,50,34,49,82,91,30,80,31,40,65,63,32,28,51,54,10,36,77,33,37,27,26,32,45,84,82,79,86,54,80,42,70,34,27,57,50,33,91,87,77,73,44,77,44,73,84,52,63,89,37,50,45,70,69,38,78,74,51,48,88,45,78,66,23,73,66,42,59,63,43,30,48,10,45,46,41,21,28,52,71,76,37,45,55,60,31,42,55,51,27,45,69,58,43,43,49,52,35,39,72,34,60,66,60,53,40,69,56,51,52,51,44,27,63,77,52,72,50,58,65,44,59,50,39,32,46,48,66,75,68,37,84,59,52,47,72,58,48,33,38,27,25,59,59,47,70,50,41,26,50,57,68,60,53,35,53,52,21,61,67,35,51,82,73,53,57,49,56,42,22,46,27,13,48,47,49,57,35,40,76,38,71,67,49,37,51,42,33,52,76,38,38,54,75,66,48,42,85,41,43,84,63,44,54,72,54,49,52,52,46,48,64,30,50,69,59,38,52,51,53,46,50,30,43,67,59,21,49,43,39,36,66,39,49,29,52,51,46,53,43,50,29,34,38,51,35,49,51,49,52,52,48,36,52,75,72,31,69,66,50,32,52,30,26,42,74,42,26,55,60,30,31,49,75,71,55,42,53,83,42,35,52,68,63,42,41,46,16,37,50,77,22,36,66,19,39,26,43,31,44,52,47,52,52,52,52,54,74,68,34,50,78,68,50,46,52,51,39,53,56,21,38,56,53,25,46,74,68,54,49,71,63,53,48,49,54,45,20,51,28,28,55,32,82,91,45,34,57,47,36,32,52,43,50,49,46,18,35,75,68,44,45,84,76,70,82,51,95,62,80,77,82,82,130

Sequence (620 aa):
MADNLRLNTTRPGTGRLGPLTPSAAPEQAAGVQASPEPSVVKKAKTDTLRLSTEAAGATGPLDPTKLNDMAKAVGAVQNERQQVSDFQARINSMVPGGVRFETKDGANWTSGEMKNLLDVVESMSPGDRQALSGLNFVRTGQIDTAAGGDAAVAKHFGKELGDVAGQSAMASAKMGDSEPKGFMAQVKNFVLHSADVLEGIPVLRFIGKSLKAMFGQEAPERAIVLGNSGSLVSKNLWAHEIGHQVQMVNRGWNPEKIAEFAKLSGWTENYGDGKTHVADGVDNRTGEKLLFDEQVLKAGRTDNFVSKYAMTNPTEDFAESYQAFLNDPKKLMQVAPEKFLYINAQSQRYGASEIKGFAQQTGQDLEAVATDLMLNSGLKQGTLTSILGVNGLSADKGAMVSEAASQLASGDALSQAWAKIALDAKDAGAASRLIANPEEALGGLWGKLGADEQALFKDTAFMQARISELQGGTASFRSSAGATQNEAHRRAIGDLVNGLLKDPAFAQGLGANPGQALAASGLTTRLSPEVAEAFTANPQAASKLTDELMRLMARAGSEERVRFEQNLDRALVQLGPEHFSAFAMALNNKEKPGLAASMLRQVLETGSPVYQGGGDPPGC

Mean predicted aligned error: 14.16 Å

pLDDT: mean 74.17, std 22.06, range [25.95, 98.44]

Foldseek 3Di:
DDDDDDDDDDDDDDDDDDDDDDDDDDDPDPDPPPDPDDDPQVVLVVLLVVVVVVVVPDPDDDDVVSVVSNVVSVVSNVVQVVLLVVLQVLLQVLAVQGEAEEEEDPDDDGSQLSVLLSLLSVLFFSLLSPLRHHEYEYEYEAPPCVPDPQPVCCVQPNNVVSVVVVVVVVVVVPDPDDDCPVVVVVVVVCCVVCVVVVLQDPPPPDDPPNQVVPPVDDRPQHYDYDYPPVDRNHSLVSLLSSLLSSCDDPSGHDLLSLQLQQLLQVKWFDDPPPDIHRDRQAPPVQRHGDPPDQVGIDGPHPQLALGPQLRRGSSSSRSNLSSCLRPPLLSNCLRRVVSNLLVCLSRVSDALVVNVVSCVVNVHDQQVVLQCCQPPSPHALVSLLSSCVSNVHAHDLVSLLVVLVVCCPPDQLLLVLLSLLLVQLVPPVSLVCQLVPVPVSSDPSLVRDDPQLNVQSPPNVNSVVQSVCSVRRSHHSVNSSQVSLFVLQLVLVVLVLCCLVPPPVLLVCLLVQVLVSCVVSVSLVRHDVLLSCLSRVASLLSNLLSVLSVVQVVPDDPVSVVLLNVLSVLLSVVDHPVLSVVLSSQSNPPPCSCRNNVQVVCCSVPVDGDDDDPDDPDDD

Secondary structure (DSSP, 8-state):
-----PPP-PPPPPP---PPP-----------PPPP-S-HHHHHHHHHHHHHHHHHH-SSPPPHHHHHHHHHHHHHHHHHHHHHHHHHHHHHHHSTT--EEEE-TT----HHHHHHHHHHHHHS-HHHHGGGTT-EEEE-----GGG-HHHHHHHHH-HHHHHHHHHHHHHHHT--SS-THHHHHHHHHHHHHHHHHHTT------SSHHHHHHHSSPPPSSEEEE---SS---HHHHHHHHHHHHHEETTEE-HHHHHHHHHHHTEEE--SSS--EE--SB-TTT-PBP---TTTEEES-GGG-SSSGGGS-HHHHHHHHHHHHHH-HHHHHHH-HHHHHHHHHHH--S-HHHHHHHHHHHT--HHHHHHHHHHHS---HHHHHHHHHHHT----HHHHHHHHHHHTTTS-HHHHHHHHHHHHTTSHHHHHHHHH-HHHHHGGGGGGS-HHHHHHHH-HHHHHHHHHHHHHTS--HHHHHHHHHHHHHHHHHHHHHHHHHH-HHHHHHHHH-HHHHHHHTTGGGTS-HHHHHHHHH-HHHHHHHHHHHHHHHHHS-HHHHHHHHHHHHHHHHH--HHHHHHHHHHHH-SS-TTHHHHHHHHHHHHSS-----S-PPS--